Protein AF-0000000083097330 (afdb_homodimer)

Sequence (472 aa):
GSNLPAARYDLSGTRAALLLSVIHGRPGAQHDVEALGTLCQALSFKTTLRTDPTAQAFQEELAQFRECLDAHRTPVSCALVALMAHGGPQGQLLGADGREVWPEALVQELSRCRALCGCPKIFLLQACRGGHRDAGVGPAGLPWFRRWLRASPTTPSHADVLQIYADAQGCVAYRDETGSDFIQTLVEVFRADPGREVLELLTEVCRGRGRALGRGRRKASLEIRSSLRRRLCLQAGSNLPAARYDLSGTRAALLLSVIHGRPGAQHDVEALGTLCQALSFKTTLRTDPTAQAFQEELAQFRECLDAHRTPVSCALVALMAHGGPQGQLLGADGREVWPEALVQELSRCRALCGCPKIFLLQACRGGHRDAGVGPAGLPWFRRWLRASPTTPSHADVLQIYADAQGCVAYRDETGSDFIQTLVEVFRADPGREVLELLTEVCRGRGRALGRGRRKASLEIRSSLRRRLCLQA

pLDDT: mean 82.72, std 19.81, range [26.58, 98.88]

Solvent-accessible surface area (backbone atoms only — not comparable to full-atom values): 24437 Å² total; per-residue (Å²): 125,90,73,66,70,80,57,58,62,69,67,84,40,45,32,38,29,41,40,42,31,34,40,82,95,33,90,19,37,66,48,36,51,50,52,50,52,51,49,37,49,76,53,60,30,51,75,45,79,45,73,46,37,35,31,68,44,51,55,50,52,49,50,50,50,32,50,50,52,54,65,42,88,60,60,51,21,34,41,36,38,36,42,33,26,34,34,39,78,53,29,25,33,30,19,64,74,66,38,73,31,55,61,35,60,53,54,52,58,49,67,66,26,69,46,43,64,96,22,49,35,38,37,41,40,34,30,27,79,42,89,70,63,65,81,74,64,54,93,86,52,76,57,64,65,34,36,19,56,26,36,30,59,40,46,64,51,46,61,22,29,37,38,38,41,34,41,39,65,53,68,83,75,74,81,49,88,76,24,34,64,53,58,52,42,44,48,52,54,44,68,74,46,44,52,46,46,48,70,58,50,50,20,48,36,42,33,56,53,47,63,71,48,42,88,80,74,57,63,41,52,46,42,37,38,37,27,34,42,42,48,48,50,69,32,133,126,92,72,66,71,81,57,59,61,70,66,83,40,45,32,39,28,41,38,42,31,34,40,82,96,35,89,18,39,63,48,36,50,52,52,49,52,51,49,38,48,75,56,60,30,52,74,46,79,44,73,48,36,34,31,68,44,53,55,50,51,48,50,50,50,30,50,48,51,54,64,42,89,60,60,50,22,34,41,38,38,36,43,34,24,35,34,40,77,54,27,24,32,31,20,63,75,68,36,73,32,56,60,35,61,52,52,52,57,48,70,65,25,67,46,44,65,97,22,50,36,38,36,40,38,34,29,26,80,45,89,71,63,64,81,74,65,53,92,85,52,76,56,63,66,34,37,18,54,28,33,29,60,38,44,64,55,45,62,21,28,37,38,38,41,34,41,38,65,53,66,83,72,77,81,48,89,78,23,35,64,54,57,53,42,44,48,52,54,42,67,75,46,44,51,46,47,47,71,60,50,51,21,48,38,42,33,54,54,45,62,70,49,41,88,82,74,57,62,41,52,46,41,36,37,38,28,35,43,40,48,48,50,68,31,133

Foldseek 3Di:
DPPPPFFEFDQVWAEAEEEEEEPPQQQQRVLLVVLVVVLCVVLRYHYDYDYQAALVRLVVVLLVVLVCQLVPPIQHAEYEYEDYAAFDLLLWGGGSVRDTHAVLVSVVSNLPRPSCVLHAYEYEYEHENGPCPVVPPPPVDDDSLVSNVVNRPPHDPRARYKYKAAYQCQPVPPSDSNGGLLSVLLSVLCVVPQQDFPVVSVVVSQVSSQVVNPDDPSPRRMDMDHNYDGTYGSHD/DPPPPFFEFDQVWAEAEEEEAEPPQQQQRVLLVVLVVVLCVVLRYHYDYDYQAALVRLVVVLLVVLVCQLVPPIQHAEYEYEAYAAFDLLLWGGGSVRDTHAVLVSVVSNLPRPSCVLHAYEYEYEHEHGPPPVVPPPPVDDDSLVSNVNNRPPHDPRARYKYKAAYQCQPVPPSDSNGGLLSVLLSVLCVVPQQDFPVVSVVVSQVSSQVVNDDDPSPRRMDMDHNYDGTYGSHD

InterPro domains:
  IPR001309 Peptidase C14, p20 domain [PS50208] (26-132)
  IPR002138 Peptidase C14, caspase non-catalytic subunit p10 [PS50207] (151-191)
  IPR011600 Peptidase C14, caspase domain [PF00656] (25-207)
  IPR015917 Peptidase C14A, caspase catalytic domain [PR00376] (26-44)
  IPR015917 Peptidase C14A, caspase catalytic domain [PR00376] (79-87)
  IPR015917 Peptidase C14A, caspase catalytic domain [PR00376] (113-131)
  IPR015917 Peptidase C14A, caspase catalytic domain [SM00115] (8-236)
  IPR029030 Caspase-like domain superfamily [SSF52129] (6-234)
  IPR052039 Caspase-related proteases and regulators [PTHR22576] (5-235)

Nearest PDB structures (foldseek):
  3s8e-assembly1_B  TM=8.433E-01  e=7.521E-14  Homo sapiens
  4jqz-assembly1_A  TM=8.844E-01  e=5.526E-12  Homo sapiens
  4jqy-assembly1_B  TM=8.390E-01  e=1.804E-11  Homo sapiens
  7wr5-assembly1_C  TM=7.706E-01  e=3.363E-11  Homo sapiens
  8txr-assembly1_C  TM=4.888E-01  e=9.242E-02  Escherichia coli

Organism: Lynx canadensis (NCBI:txid61383)

Secondary structure (DSSP, 8-state):
-------B----SEEEEEEEE--TT-TTHHHHHHHHHHHHHHTTEEEEEEES--HHHHHHHHHHHHHHHHH-SSPEEEEEEEEEEEEPTTS-EE-TTS-EE-HHHHHHHHHT-GGGTTS-EEEEEEEEE-S---TT--TTS--HHHHHHHHS------TTEEEEEEESS-STT---TT--HHHHHHHHHHHH-TTSBHHHHHHHHHHHHHHHT-SS-----EEEEE---SB-BS--/-------B----SEEEEEEEE--TT-TTHHHHHHHHHHHHHHTTEEEEEEES--HHHHHHHHHHHHHHHHH-SSPEEEEEEEEEEEEPTTS-EE-TTS-EE-HHHHHHHHHT-GGGTTS-EEEEEEEEE-S---TT--TTS--HHHHHHHHS------TTEEEEEEESS-STT---TT--HHHHHHHHHHHH-TTSBHHHHHHHHHHHHHHHT-SS-----EEEEE---SB-BS--

Radius of gyration: 21.44 Å; Cα contacts (8 Å, |Δi|>4): 1001; chains: 2; bounding box: 54×59×56 Å

Structure (mmCIF, N/CA/C/O backbone):
data_AF-0000000083097330-model_v1
#
loop_
_entity.id
_entity.type
_entity.pdbx_description
1 polymer 'Caspase family p20 domain-containing protein'
#
loop_
_atom_site.group_PDB
_atom_site.id
_atom_site.type_symbol
_atom_site.label_atom_id
_atom_site.label_alt_id
_atom_site.label_comp_id
_atom_site.label_asym_id
_atom_site.label_entity_id
_atom_site.label_seq_id
_atom_site.pdbx_PDB_ins_code
_atom_site.Cartn_x
_atom_site.Cartn_y
_atom_site.Cartn_z
_atom_site.occupancy
_atom_site.B_iso_or_equiv
_atom_site.auth_seq_id
_atom_site.auth_comp_id
_atom_site.auth_asym_id
_atom_site.auth_atom_id
_atom_site.pdbx_PDB_model_num
ATOM 1 N N . GLY A 1 1 ? 24.547 -13.633 12.883 1 26.58 1 GLY A N 1
ATOM 2 C CA . GLY A 1 1 ? 23.609 -13.258 11.836 1 26.58 1 GLY A CA 1
ATOM 3 C C . GLY A 1 1 ? 23.031 -11.867 12.023 1 26.58 1 GLY A C 1
ATOM 4 O O . GLY A 1 1 ? 22.609 -11.508 13.117 1 26.58 1 GLY A O 1
ATOM 5 N N . SER A 1 2 ? 23.5 -10.758 11.469 1 32.91 2 SER A N 1
ATOM 6 C CA . SER A 1 2 ? 23.438 -9.391 11.984 1 32.91 2 SER A CA 1
ATOM 7 C C . SER A 1 2 ? 22 -8.961 12.242 1 32.91 2 SER A C 1
ATOM 9 O O . SER A 1 2 ? 21.156 -9.031 11.352 1 32.91 2 SER A O 1
ATOM 11 N N . ASN A 1 3 ? 21.406 -9.281 13.336 1 38.91 3 ASN A N 1
ATOM 12 C CA . ASN A 1 3 ? 20.188 -8.852 14.008 1 38.91 3 ASN A CA 1
ATOM 13 C C . ASN A 1 3 ? 19.969 -7.348 13.844 1 38.91 3 ASN A C 1
ATOM 15 O O . ASN A 1 3 ? 20.328 -6.562 14.727 1 38.91 3 ASN A O 1
ATOM 19 N N . LEU A 1 4 ? 20.391 -6.809 12.82 1 44.84 4 LEU A N 1
ATOM 20 C CA . LEU A 1 4 ? 20.219 -5.359 12.82 1 44.84 4 LEU A CA 1
ATOM 21 C C . LEU A 1 4 ? 18.797 -4.973 13.195 1 44.84 4 LEU A C 1
ATOM 23 O O . LEU A 1 4 ? 17.828 -5.5 12.625 1 44.84 4 LEU A O 1
ATOM 27 N N . PRO A 1 5 ? 18.672 -4.652 14.445 1 51.84 5 PRO A N 1
ATOM 28 C CA . PRO A 1 5 ? 17.359 -4.18 14.906 1 51.84 5 PRO A CA 1
ATOM 29 C C . PRO A 1 5 ? 16.609 -3.393 13.836 1 51.84 5 PRO A C 1
ATOM 31 O O . PRO A 1 5 ? 17.234 -2.729 13.008 1 51.84 5 PRO A O 1
ATOM 34 N N . ALA A 1 6 ? 15.406 -3.852 13.438 1 65.44 6 ALA A N 1
ATOM 35 C CA . ALA A 1 6 ? 14.562 -3.143 12.477 1 65.44 6 ALA A CA 1
ATOM 36 C C . ALA A 1 6 ? 14.586 -1.639 12.734 1 65.44 6 ALA A C 1
ATOM 38 O O . ALA A 1 6 ? 14.414 -1.196 13.875 1 65.44 6 ALA A O 1
ATOM 39 N N . ALA A 1 7 ? 15.211 -0.788 11.805 1 84.88 7 ALA A N 1
ATOM 40 C CA . ALA A 1 7 ? 15.266 0.667 11.922 1 84.88 7 ALA A CA 1
ATOM 41 C C . ALA A 1 7 ? 13.875 1.254 12.133 1 84.88 7 ALA A C 1
ATOM 43 O O . ALA A 1 7 ? 12.898 0.774 11.555 1 84.88 7 ALA A O 1
ATOM 44 N N . ARG A 1 8 ? 13.781 2.084 13.203 1 93.81 8 ARG A N 1
ATOM 45 C CA . ARG A 1 8 ? 12.539 2.768 13.523 1 93.81 8 ARG A CA 1
ATOM 46 C C . ARG A 1 8 ? 12.656 4.27 13.281 1 93.81 8 ARG A C 1
ATOM 48 O O . ARG A 1 8 ? 13.719 4.855 13.5 1 93.81 8 ARG A O 1
ATOM 55 N N . TYR A 1 9 ? 11.562 4.805 12.812 1 96.69 9 TYR A N 1
ATOM 56 C CA . TYR A 1 9 ? 11.547 6.258 12.719 1 96.69 9 TYR A CA 1
ATOM 57 C C . TYR A 1 9 ? 11.695 6.895 14.094 1 96.69 9 TYR A C 1
ATOM 59 O O . TYR A 1 9 ? 11.125 6.41 15.078 1 96.69 9 TYR A O 1
ATOM 67 N N . ASP A 1 10 ? 12.516 7.941 14.188 1 95.44 10 ASP A N 1
ATOM 68 C CA . ASP A 1 10 ? 12.602 8.758 15.398 1 95.44 10 ASP A CA 1
ATOM 69 C C . ASP A 1 10 ? 11.477 9.797 15.438 1 95.44 10 ASP A C 1
ATOM 71 O O . ASP A 1 10 ? 11.477 10.75 14.656 1 95.44 10 ASP A O 1
ATOM 75 N N . LEU A 1 11 ? 10.539 9.656 16.359 1 96.38 11 LEU A N 1
ATOM 76 C CA . LEU A 1 11 ? 9.391 10.555 16.422 1 96.38 11 LEU A CA 1
ATOM 77 C C . LEU A 1 11 ? 9.516 11.5 17.609 1 96.38 11 LEU A C 1
ATOM 79 O O . LEU A 1 11 ? 8.508 11.922 18.188 1 96.38 11 LEU A O 1
ATOM 83 N N . SER A 1 12 ? 10.734 11.812 17.969 1 94.94 12 SER A N 1
ATOM 84 C CA . SER A 1 12 ? 10.977 12.68 19.125 1 94.94 12 SER A CA 1
ATOM 85 C C . SER A 1 12 ? 10.688 14.141 18.781 1 94.94 12 SER A C 1
ATOM 87 O O . SER A 1 12 ? 10.508 14.961 19.688 1 94.94 12 SER A O 1
ATOM 89 N N . GLY A 1 13 ? 10.734 14.477 17.531 1 96.56 13 GLY A N 1
ATOM 90 C CA . GLY A 1 13 ? 10.422 15.836 17.125 1 96.56 13 GLY A CA 1
ATOM 91 C C . GLY A 1 13 ? 8.93 16.125 17.078 1 96.56 13 GLY A C 1
ATOM 92 O O . GLY A 1 13 ? 8.133 15.367 17.641 1 96.56 13 GLY A O 1
ATOM 93 N N . THR A 1 14 ? 8.594 17.188 16.438 1 97.19 14 THR A N 1
ATOM 94 C CA . THR A 1 14 ? 7.207 17.641 16.359 1 97.19 14 THR A CA 1
ATOM 95 C C . THR A 1 14 ? 6.414 16.75 15.406 1 97.19 14 THR A C 1
ATOM 97 O O . THR A 1 14 ? 6.883 16.422 14.312 1 97.19 14 THR A O 1
ATOM 100 N N . ARG A 1 15 ? 5.281 16.375 15.883 1 98.06 15 ARG A N 1
ATOM 101 C CA . ARG A 1 15 ? 4.301 15.688 15.039 1 98.06 15 ARG A CA 1
ATOM 102 C C . ARG A 1 15 ? 3.146 16.609 14.68 1 98.06 15 ARG A C 1
ATOM 104 O O . ARG A 1 15 ? 2.512 17.203 15.57 1 98.06 15 ARG A O 1
ATOM 111 N N . ALA A 1 16 ? 2.924 16.75 13.43 1 98.56 16 ALA A N 1
ATOM 112 C CA . ALA A 1 16 ? 1.91 17.688 12.969 1 98.56 16 ALA A CA 1
ATOM 113 C C . ALA A 1 16 ? 0.822 16.984 12.164 1 98.56 16 ALA A C 1
ATOM 115 O O . ALA A 1 16 ? 1.111 16.078 11.383 1 98.56 16 ALA A O 1
ATOM 116 N N . ALA A 1 17 ? -0.454 17.344 12.383 1 98.81 17 ALA A N 1
ATOM 117 C CA . ALA A 1 17 ? -1.587 16.781 11.648 1 98.81 17 ALA A CA 1
ATOM 118 C C . ALA A 1 17 ? -2.432 17.891 11.016 1 98.81 17 ALA A C 1
ATOM 120 O O . ALA A 1 17 ? -2.66 18.938 11.625 1 98.81 17 ALA A O 1
ATOM 121 N N . LEU A 1 18 ? -2.816 17.688 9.781 1 98.88 18 LEU A N 1
ATOM 122 C CA . LEU A 1 18 ? -3.768 18.516 9.062 1 98.88 18 LEU A CA 1
ATOM 123 C C . LEU A 1 18 ? -5.008 17.719 8.672 1 98.88 18 LEU A C 1
ATOM 125 O O . LEU A 1 18 ? -4.914 16.734 7.934 1 98.88 18 LEU A O 1
ATOM 129 N N . LEU A 1 19 ? -6.168 18.109 9.219 1 98.75 19 LEU A N 1
ATOM 130 C CA . LEU A 1 19 ? -7.441 17.484 8.867 1 98.75 19 LEU A CA 1
ATOM 131 C C . LEU A 1 19 ? -8.266 18.406 7.977 1 98.75 19 LEU A C 1
ATOM 133 O O . LEU A 1 19 ? -8.656 19.5 8.398 1 98.75 19 LEU A O 1
ATOM 137 N N . LEU A 1 20 ? -8.461 18 6.754 1 98.69 20 LEU A N 1
ATOM 138 C CA . LEU A 1 20 ? -9.344 18.672 5.809 1 98.69 20 LEU A CA 1
ATOM 139 C C . LEU A 1 20 ? -10.586 17.844 5.535 1 98.69 20 LEU A C 1
ATOM 141 O O . LEU A 1 20 ? -10.5 16.766 4.938 1 98.69 20 LEU A O 1
ATOM 145 N N . SER A 1 21 ? -11.758 18.328 5.945 1 97.62 21 SER A N 1
ATOM 146 C CA . SER A 1 21 ? -12.953 17.5 5.855 1 97.62 21 SER A CA 1
ATOM 147 C C . SER A 1 21 ? -14.133 18.281 5.301 1 97.62 21 SER A C 1
ATOM 149 O O . SER A 1 21 ? -14.484 19.344 5.828 1 97.62 21 SER A O 1
ATOM 151 N N . VAL A 1 22 ? -14.688 17.781 4.246 1 96.38 22 VAL A N 1
ATOM 152 C CA . VAL A 1 22 ? -16 18.266 3.816 1 96.38 22 VAL A CA 1
ATOM 153 C C . VAL A 1 22 ? -17.094 17.562 4.625 1 96.38 22 VAL A C 1
ATOM 155 O O . VAL A 1 22 ? -17.234 16.344 4.57 1 96.38 22 VAL A O 1
ATOM 158 N N . ILE A 1 23 ? -17.844 18.328 5.398 1 93.88 23 ILE A N 1
ATOM 159 C CA . ILE A 1 23 ? -18.859 17.781 6.285 1 93.88 23 ILE A CA 1
ATOM 160 C C . ILE A 1 23 ? -20.219 17.828 5.602 1 93.88 23 ILE A C 1
ATOM 162 O O . ILE A 1 23 ? -21.047 16.938 5.793 1 93.88 23 ILE A O 1
ATOM 166 N N . HIS A 1 24 ? -20.438 18.828 4.781 1 88.31 24 HIS A N 1
ATOM 167 C CA . HIS A 1 24 ? -21.719 19.031 4.125 1 88.31 24 HIS A CA 1
ATOM 168 C C . HIS A 1 24 ? -22.094 17.828 3.264 1 88.31 24 HIS A C 1
ATOM 170 O O . HIS A 1 24 ? -21.297 17.375 2.432 1 88.31 24 HIS A O 1
ATOM 176 N N . GLY A 1 25 ? -23.328 17.25 3.52 1 86.5 25 GLY A N 1
ATOM 177 C CA . GLY A 1 25 ? -23.828 16.141 2.717 1 86.5 25 GLY A CA 1
ATOM 178 C C . GLY A 1 25 ? -23.234 14.805 3.098 1 86.5 25 GLY A C 1
ATOM 179 O O . GLY A 1 25 ? -23.406 13.82 2.375 1 86.5 25 GLY A O 1
ATOM 180 N N . ARG A 1 26 ? -22.531 14.805 4.172 1 88 26 ARG A N 1
ATOM 181 C CA . ARG A 1 26 ? -21.906 13.562 4.609 1 88 26 ARG A CA 1
ATOM 182 C C . ARG A 1 26 ? -22.25 13.25 6.059 1 88 26 ARG A C 1
ATOM 184 O O . ARG A 1 26 ? -21.469 13.562 6.969 1 88 26 ARG A O 1
ATOM 191 N N . PRO A 1 27 ? -23.344 12.594 6.18 1 84 27 PRO A N 1
ATOM 192 C CA . PRO A 1 27 ? -23.734 12.242 7.551 1 84 27 PRO A CA 1
ATOM 193 C C . PRO A 1 27 ? -22.625 11.469 8.281 1 84 27 PRO A C 1
ATOM 195 O O . PRO A 1 27 ? -22 10.578 7.707 1 84 27 PRO A O 1
ATOM 198 N N . GLY A 1 28 ? -22.281 11.852 9.484 1 88.69 28 GLY A N 1
ATOM 199 C CA . GLY A 1 28 ? -21.297 11.18 10.312 1 88.69 28 GLY A CA 1
ATOM 200 C C . GLY A 1 28 ? -19.906 11.773 10.203 1 88.69 28 GLY A C 1
ATOM 201 O O . GLY A 1 28 ? -19.016 11.445 10.992 1 88.69 28 GLY A O 1
ATOM 202 N N . ALA A 1 29 ? -19.766 12.688 9.242 1 91.56 29 ALA A N 1
ATOM 203 C CA . ALA A 1 29 ? -18.453 13.25 8.984 1 91.56 29 ALA A CA 1
ATOM 204 C C . ALA A 1 29 ? -17.953 14.039 10.195 1 91.56 29 ALA A C 1
ATOM 206 O O . ALA A 1 29 ? -16.75 14.008 10.508 1 91.56 29 ALA A O 1
ATOM 207 N N . GLN A 1 30 ? -18.859 14.742 10.836 1 93.75 30 GLN A N 1
ATOM 208 C CA . GLN A 1 30 ? -18.484 15.5 12.023 1 93.75 30 GLN A CA 1
ATOM 209 C C . GLN A 1 30 ? -17.953 14.578 13.117 1 93.75 30 GLN A C 1
ATOM 211 O O . GLN A 1 30 ? -16.953 14.898 13.781 1 93.75 30 GLN A O 1
ATOM 216 N N . HIS A 1 31 ? -18.594 13.469 13.234 1 93.44 31 HIS A N 1
ATOM 217 C CA . HIS A 1 31 ? -18.141 12.484 14.219 1 93.44 31 HIS A CA 1
ATOM 218 C C . HIS A 1 31 ? -16.766 11.922 13.852 1 93.44 31 HIS A C 1
ATOM 220 O O . HIS A 1 31 ? -15.922 11.703 14.727 1 93.44 31 HIS A O 1
ATOM 226 N N . ASP A 1 32 ? -16.578 11.695 12.594 1 94.5 32 ASP A N 1
ATOM 227 C CA . ASP A 1 32 ? -15.273 11.219 12.125 1 94.5 32 ASP A CA 1
ATOM 228 C C . ASP A 1 32 ? -14.164 12.211 12.445 1 94.5 32 ASP A C 1
ATOM 230 O O . ASP A 1 32 ? -13.094 11.82 12.906 1 94.5 32 ASP A O 1
ATOM 234 N N . VAL A 1 33 ? -14.461 13.477 12.219 1 96.5 33 VAL A N 1
ATOM 235 C CA . VAL A 1 33 ? -13.492 14.531 12.469 1 96.5 33 VAL A CA 1
ATOM 236 C C . VAL A 1 33 ? -13.156 14.578 13.961 1 96.5 33 VAL A C 1
ATOM 238 O O . VAL A 1 33 ? -11.984 14.664 14.336 1 96.5 33 VAL A O 1
ATOM 241 N N . GLU A 1 34 ? -14.109 14.477 14.742 1 96.56 34 GLU A N 1
ATOM 242 C CA . GLU A 1 34 ? -13.914 14.523 16.188 1 96.56 34 GLU A CA 1
ATOM 243 C C . GLU A 1 34 ? -13.109 13.32 16.672 1 96.56 34 GLU A C 1
ATOM 245 O O . GLU A 1 34 ? -12.18 13.461 17.469 1 96.56 34 GLU A O 1
ATOM 250 N N . ALA A 1 35 ? -13.508 12.18 16.188 1 96.12 35 ALA A N 1
ATOM 251 C CA . ALA A 1 35 ? -12.812 10.953 16.562 1 96.12 35 ALA A CA 1
ATOM 252 C C . ALA A 1 35 ? -11.344 11.008 16.156 1 96.12 35 ALA A C 1
ATOM 254 O O . ALA A 1 35 ? -10.461 10.688 16.969 1 96.12 35 ALA A O 1
ATOM 255 N N . LEU A 1 36 ? -11.094 11.453 14.984 1 97 36 LEU A N 1
ATOM 256 C CA . LEU A 1 36 ? -9.719 11.539 14.492 1 97 36 LEU A CA 1
ATOM 257 C C . LEU A 1 36 ? -8.938 12.617 15.258 1 97 36 LEU A C 1
ATOM 259 O O . LEU A 1 36 ? -7.758 12.438 15.555 1 97 36 LEU A O 1
ATOM 263 N N . GLY A 1 37 ? -9.594 13.766 15.477 1 97.56 37 GLY A N 1
ATOM 264 C CA . GLY A 1 37 ? -8.961 14.805 16.281 1 97.56 37 GLY A CA 1
ATOM 265 C C . GLY A 1 37 ? -8.516 14.32 17.641 1 97.56 37 GLY A C 1
ATOM 266 O O . GLY A 1 37 ? -7.391 14.594 18.062 1 97.56 37 GLY A O 1
ATOM 267 N N . THR A 1 38 ? -9.352 13.539 18.266 1 96.81 38 THR A N 1
ATOM 268 C CA . THR A 1 38 ? -9.055 13 19.578 1 96.81 38 THR A CA 1
ATOM 269 C C . THR A 1 38 ? -7.887 12.016 19.516 1 96.81 38 THR A C 1
ATOM 271 O O . THR A 1 38 ? -7.008 12.023 20.375 1 96.81 38 THR A O 1
ATOM 274 N N . LEU A 1 39 ? -7.906 11.188 18.516 1 97.44 39 LEU A N 1
ATOM 275 C CA . LEU A 1 39 ? -6.812 10.242 18.344 1 97.44 39 LEU A CA 1
ATOM 276 C C . LEU A 1 39 ? -5.492 10.977 18.125 1 97.44 39 LEU A C 1
ATOM 278 O O . LEU A 1 39 ? -4.477 10.625 18.734 1 97.44 39 LEU A O 1
ATOM 282 N N . CYS A 1 40 ? -5.492 12 17.266 1 97.81 40 CYS A N 1
ATOM 283 C CA . CYS A 1 40 ? -4.285 12.773 17 1 97.81 40 CYS A CA 1
ATOM 284 C C . CYS A 1 40 ? -3.752 13.414 18.266 1 97.81 40 CYS A C 1
ATOM 286 O O . CYS A 1 40 ? -2.545 13.406 18.516 1 97.81 40 CYS A O 1
ATOM 288 N N . GLN A 1 41 ? -4.629 13.922 19.062 1 96.94 41 GLN A N 1
ATOM 289 C CA . GLN A 1 41 ? -4.234 14.516 20.328 1 96.94 41 GLN A CA 1
ATOM 290 C C . GLN A 1 41 ? -3.594 13.477 21.25 1 96.94 41 GLN A C 1
ATOM 292 O O . GLN A 1 41 ? -2.549 13.742 21.859 1 96.94 41 GLN A O 1
ATOM 297 N N . ALA A 1 42 ? -4.191 12.336 21.312 1 96.25 42 ALA A N 1
ATOM 298 C CA . ALA A 1 42 ? -3.684 11.258 22.156 1 96.25 42 ALA A CA 1
ATOM 299 C C . ALA A 1 42 ? -2.293 10.82 21.703 1 96.25 42 ALA A C 1
ATOM 301 O O . ALA A 1 42 ? -1.48 10.367 22.516 1 96.25 42 ALA A O 1
ATOM 302 N N . LEU A 1 43 ? -2.035 10.992 20.469 1 97.06 43 LEU A N 1
ATOM 303 C CA . LEU A 1 43 ? -0.756 10.586 19.906 1 97.06 43 LEU A CA 1
ATOM 304 C C . LEU A 1 43 ? 0.205 11.766 19.828 1 97.06 43 LEU A C 1
ATOM 306 O O . LEU A 1 43 ? 1.245 11.688 19.172 1 97.06 43 LEU A O 1
ATOM 310 N N . SER A 1 44 ? -0.153 12.906 20.359 1 96.62 44 SER A N 1
ATOM 311 C CA . SER A 1 44 ? 0.681 14.086 20.547 1 96.62 44 SER A CA 1
ATOM 312 C C . SER A 1 44 ? 0.924 14.812 19.234 1 96.62 44 SER A C 1
ATOM 314 O O . SER A 1 44 ? 1.99 15.391 19.031 1 96.62 44 SER A O 1
ATOM 316 N N . PHE A 1 45 ? -0.009 14.719 18.328 1 98 45 PHE A N 1
ATOM 317 C CA . PHE A 1 45 ? 0.029 15.539 17.125 1 98 45 PHE A CA 1
ATOM 318 C C . PHE A 1 45 ? -0.525 16.938 17.391 1 98 45 PHE A C 1
ATOM 320 O O . PHE A 1 45 ? -1.52 17.078 18.109 1 98 45 PHE A O 1
ATOM 327 N N . LYS A 1 46 ? 0.157 17.906 16.906 1 97.75 46 LYS A N 1
ATOM 328 C CA . LYS A 1 46 ? -0.446 19.234 16.797 1 97.75 46 LYS A CA 1
ATOM 329 C C . LYS A 1 46 ? -1.385 19.312 15.594 1 97.75 46 LYS A C 1
ATOM 331 O O . LYS A 1 46 ? -0.937 19.281 14.445 1 97.75 46 LYS A O 1
ATOM 336 N N . THR A 1 47 ? -2.67 19.531 15.891 1 98.25 47 THR A N 1
ATOM 337 C CA . THR A 1 47 ? -3.662 19.312 14.844 1 98.25 47 THR A CA 1
ATOM 338 C C . THR A 1 47 ? -4.227 20.641 14.352 1 98.25 47 THR A C 1
ATOM 340 O O . THR A 1 47 ? -4.559 21.516 15.148 1 98.25 47 THR A O 1
ATOM 343 N N . THR A 1 48 ? -4.266 20.812 13.078 1 98.12 48 THR A N 1
ATOM 344 C CA . THR A 1 48 ? -5.004 21.875 12.391 1 98.12 48 THR A CA 1
ATOM 345 C C . THR A 1 48 ? -6.211 21.297 11.656 1 98.12 48 THR A C 1
ATOM 347 O O . THR A 1 48 ? -6.086 20.297 10.93 1 98.12 48 THR A O 1
ATOM 350 N N . LEU A 1 49 ? -7.355 21.875 11.914 1 98.31 49 LEU A N 1
ATOM 351 C CA . LEU A 1 49 ? -8.594 21.391 11.305 1 98.31 49 LEU A CA 1
ATOM 352 C C . LEU A 1 49 ? -9.211 22.469 10.414 1 98.31 49 LEU A C 1
ATOM 354 O O . LEU A 1 49 ? -9.266 23.641 10.797 1 98.31 49 LEU A O 1
ATOM 358 N N . ARG A 1 50 ? -9.586 22.125 9.227 1 98.38 50 ARG A N 1
ATOM 359 C CA . ARG A 1 50 ? -10.398 22.953 8.344 1 98.38 50 ARG A CA 1
ATOM 360 C C . ARG A 1 50 ? -11.617 22.188 7.84 1 98.38 50 ARG A C 1
ATOM 362 O O . ARG A 1 50 ? -11.484 21.109 7.234 1 98.38 50 ARG A O 1
ATOM 369 N N . THR A 1 51 ? -12.805 22.688 8.078 1 98 51 THR A N 1
ATOM 370 C CA . THR A 1 51 ? -14.039 22.062 7.621 1 98 51 THR A CA 1
ATOM 371 C C . THR A 1 51 ? -14.555 22.734 6.355 1 98 51 THR A C 1
ATOM 373 O O . THR A 1 51 ? -14.422 23.953 6.199 1 98 51 THR A O 1
ATOM 376 N N . ASP A 1 52 ? -15.062 21.984 5.488 1 97.88 52 ASP A N 1
ATOM 377 C CA . ASP A 1 52 ? -15.742 22.359 4.258 1 97.88 52 ASP A CA 1
ATOM 378 C C . ASP A 1 52 ? -14.852 23.25 3.385 1 97.88 52 ASP A C 1
ATOM 380 O O . ASP A 1 52 ? -15.273 24.312 2.936 1 97.88 52 ASP A O 1
ATOM 384 N N . PRO A 1 53 ? -13.648 22.781 3.195 1 98.38 53 PRO A N 1
ATOM 385 C CA . PRO A 1 53 ? -12.797 23.5 2.252 1 98.38 53 PRO A CA 1
ATOM 386 C C . PRO A 1 53 ? -13.258 23.359 0.806 1 98.38 53 PRO A C 1
ATOM 388 O O . PRO A 1 53 ? -13.781 22.312 0.417 1 98.38 53 PRO A O 1
ATOM 391 N N . THR A 1 54 ? -13.117 24.422 0.055 1 97.81 54 THR A N 1
ATOM 392 C CA . THR A 1 54 ? -13.234 24.312 -1.396 1 97.81 54 THR A CA 1
ATOM 393 C C . THR A 1 54 ? -12.047 23.547 -1.979 1 97.81 54 THR A C 1
ATOM 395 O O . THR A 1 54 ? -11.094 23.234 -1.267 1 97.81 54 THR A O 1
ATOM 398 N N . ALA A 1 55 ? -12.148 23.188 -3.232 1 97.12 55 ALA A N 1
ATOM 399 C CA . ALA A 1 55 ? -11.031 22.516 -3.889 1 97.12 55 ALA A CA 1
ATOM 400 C C . ALA A 1 55 ? -9.75 23.344 -3.777 1 97.12 55 ALA A C 1
ATOM 402 O O . ALA A 1 55 ? -8.688 22.812 -3.459 1 97.12 55 ALA A O 1
ATOM 403 N N . GLN A 1 56 ? -9.922 24.625 -4.055 1 97.38 56 GLN A N 1
ATOM 404 C CA . GLN A 1 56 ? -8.781 25.516 -3.938 1 97.38 56 GLN A CA 1
ATOM 405 C C . GLN A 1 56 ? -8.266 25.578 -2.502 1 97.38 56 GLN A C 1
ATOM 407 O O . GLN A 1 56 ? -7.055 25.609 -2.271 1 97.38 56 GLN A O 1
ATOM 412 N N . ALA A 1 57 ? -9.102 25.547 -1.553 1 98.19 57 ALA A N 1
ATOM 413 C CA . ALA A 1 57 ? -8.719 25.609 -0.144 1 98.19 57 ALA A CA 1
ATOM 414 C C . ALA A 1 57 ? -7.957 24.359 0.275 1 98.19 57 ALA A C 1
ATOM 416 O O . ALA A 1 57 ? -7.051 24.438 1.111 1 98.19 57 ALA A O 1
ATOM 417 N N . PHE A 1 58 ? -8.336 23.188 -0.252 1 98.31 58 PHE A N 1
ATOM 418 C CA . PHE A 1 58 ? -7.543 21.984 -0.013 1 98.31 58 PHE A CA 1
ATOM 419 C C . PHE A 1 58 ? -6.074 22.219 -0.334 1 98.31 58 PHE A C 1
ATOM 421 O O . PHE A 1 58 ? -5.199 21.922 0.48 1 98.31 58 PHE A O 1
ATOM 428 N N . GLN A 1 59 ? -5.816 22.797 -1.491 1 97.25 59 GLN A N 1
ATOM 429 C CA . GLN A 1 59 ? -4.457 23.031 -1.968 1 97.25 59 GLN A CA 1
ATOM 430 C C . GLN A 1 59 ? -3.756 24.094 -1.128 1 97.25 59 GLN A C 1
ATOM 432 O O . GLN A 1 59 ? -2.6 23.922 -0.74 1 97.25 59 GLN A O 1
ATOM 437 N N . GLU A 1 60 ? -4.453 25.141 -0.843 1 98.12 60 GLU A N 1
ATOM 438 C CA . GLU A 1 60 ? -3.873 26.25 -0.106 1 98.12 60 GLU A CA 1
ATOM 439 C C . GLU A 1 60 ? -3.541 25.859 1.329 1 98.12 60 GLU A C 1
ATOM 441 O O . GLU A 1 60 ? -2.479 26.203 1.847 1 98.12 60 GLU A O 1
ATOM 446 N N . GLU A 1 61 ? -4.461 25.141 1.954 1 98.5 61 GLU A N 1
ATOM 447 C CA . GLU A 1 61 ? -4.23 24.703 3.33 1 98.5 61 GLU A CA 1
ATOM 448 C C . GLU A 1 61 ? -3.039 23.766 3.42 1 98.5 61 GLU A C 1
ATOM 450 O O . GLU A 1 61 ? -2.246 23.844 4.359 1 98.5 61 GLU A O 1
ATOM 455 N N . LEU A 1 62 ? -2.951 22.859 2.473 1 98.44 62 LEU A N 1
ATOM 456 C CA . LEU A 1 62 ? -1.827 21.938 2.475 1 98.44 62 LEU A CA 1
ATOM 457 C C . LEU A 1 62 ? -0.515 22.672 2.219 1 98.44 62 LEU A C 1
ATOM 459 O O . LEU A 1 62 ? 0.5 22.375 2.854 1 98.44 62 LEU A O 1
ATOM 463 N N . ALA A 1 63 ? -0.522 23.641 1.289 1 97.88 63 ALA A N 1
ATOM 464 C CA . ALA A 1 63 ? 0.672 24.438 1.019 1 97.88 63 ALA A CA 1
ATOM 465 C C . ALA A 1 63 ? 1.109 25.203 2.26 1 97.88 63 ALA A C 1
ATOM 467 O O . ALA A 1 63 ? 2.297 25.234 2.594 1 97.88 63 ALA A O 1
ATOM 468 N N . GLN A 1 64 ? 0.169 25.812 2.902 1 98.25 64 GLN A N 1
ATOM 469 C CA . GLN A 1 64 ? 0.462 26.547 4.133 1 98.25 64 GLN A CA 1
ATOM 470 C C . GLN A 1 64 ? 1.006 25.609 5.211 1 98.25 64 GLN A C 1
ATOM 472 O O . GLN A 1 64 ? 1.954 25.953 5.918 1 98.25 64 GLN A O 1
ATOM 477 N N . PHE A 1 65 ? 0.39 24.5 5.359 1 98.5 65 PHE A N 1
ATOM 478 C CA . PHE A 1 65 ? 0.844 23.469 6.297 1 98.5 65 PHE A CA 1
ATOM 479 C C . PHE A 1 65 ? 2.295 23.094 6.027 1 98.5 65 PHE A C 1
ATOM 481 O O . PHE A 1 65 ? 3.121 23.078 6.941 1 98.5 65 PHE A O 1
ATOM 488 N N . ARG A 1 66 ? 2.584 22.766 4.742 1 98.12 66 ARG A N 1
ATOM 489 C CA . ARG A 1 66 ? 3.945 22.438 4.324 1 98.12 66 ARG A CA 1
ATOM 490 C C . ARG A 1 66 ? 4.91 23.562 4.688 1 98.12 66 ARG A C 1
ATOM 492 O O . ARG A 1 66 ? 5.984 23.312 5.238 1 98.12 66 ARG A O 1
ATOM 499 N N . GLU A 1 67 ? 4.586 24.812 4.41 1 97.94 67 GLU A N 1
ATOM 500 C CA . GLU A 1 67 ? 5.426 25.969 4.695 1 97.94 67 GLU A CA 1
ATOM 501 C C . GLU A 1 67 ? 5.676 26.125 6.191 1 97.94 67 GLU A C 1
ATOM 503 O O . GLU A 1 67 ? 6.789 26.438 6.617 1 97.94 67 GLU A O 1
ATOM 508 N N . CYS A 1 68 ? 4.648 25.891 6.953 1 97.75 68 CYS A N 1
ATOM 509 C CA . CYS A 1 68 ? 4.773 25.969 8.406 1 97.75 68 CYS A CA 1
ATOM 510 C C . CYS A 1 68 ? 5.75 24.922 8.922 1 97.75 68 CYS A C 1
ATOM 512 O O . CYS A 1 68 ? 6.555 25.203 9.812 1 97.75 68 CYS A O 1
ATOM 514 N N . LEU A 1 69 ? 5.645 23.734 8.359 1 98.06 69 LEU A N 1
ATOM 515 C CA . LEU A 1 69 ? 6.555 22.672 8.766 1 98.06 69 LEU A CA 1
ATOM 516 C C . LEU A 1 69 ? 7.996 23.031 8.414 1 98.06 69 LEU A C 1
ATOM 518 O O . LEU A 1 69 ? 8.906 22.828 9.219 1 98.06 69 LEU A O 1
ATOM 522 N N . ASP A 1 70 ? 8.188 23.609 7.273 1 97.31 70 ASP A N 1
ATOM 523 C CA . ASP A 1 70 ? 9.523 23.984 6.824 1 97.31 70 ASP A CA 1
ATOM 524 C C . ASP A 1 70 ? 10.102 25.094 7.688 1 97.31 70 ASP A C 1
ATOM 526 O O . ASP A 1 70 ? 11.32 25.188 7.867 1 97.31 70 ASP A O 1
ATOM 530 N N . ALA A 1 71 ? 9.242 25.906 8.195 1 96.25 71 ALA A N 1
ATOM 531 C CA . ALA A 1 71 ? 9.664 27.062 8.984 1 96.25 71 ALA A CA 1
ATOM 532 C C . ALA A 1 71 ? 9.719 26.719 10.469 1 96.25 71 ALA A C 1
A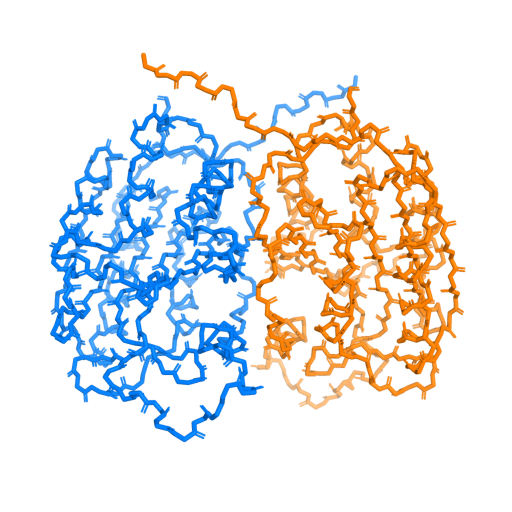TOM 534 O O . ALA A 1 71 ? 10.117 27.562 11.289 1 96.25 71 ALA A O 1
ATOM 535 N N . HIS A 1 72 ? 9.297 25.5 10.781 1 92.94 72 HIS A N 1
ATOM 536 C CA . HIS A 1 72 ? 9.203 25.156 12.195 1 92.94 72 HIS A CA 1
ATOM 537 C C . HIS A 1 72 ? 10.57 25.203 12.867 1 92.94 72 HIS A C 1
ATOM 539 O O . HIS A 1 72 ? 11.57 24.766 12.289 1 92.94 72 HIS A O 1
ATOM 545 N N . ARG A 1 73 ? 10.656 25.625 14.016 1 91 73 ARG A N 1
ATOM 546 C CA . ARG A 1 73 ? 11.906 25.875 14.734 1 91 73 ARG A CA 1
ATOM 547 C C . ARG A 1 73 ? 12.531 24.578 15.211 1 91 73 ARG A C 1
ATOM 549 O O . ARG A 1 73 ? 13.758 24.438 15.227 1 91 73 ARG A O 1
ATOM 556 N N . THR A 1 74 ? 11.656 23.734 15.617 1 93.75 74 THR A N 1
ATOM 557 C CA . THR A 1 74 ? 12.133 22.438 16.078 1 93.75 74 THR A CA 1
ATOM 558 C C . THR A 1 74 ? 11.969 21.375 14.984 1 93.75 74 THR A C 1
ATOM 560 O O . THR A 1 74 ? 11.133 21.531 14.086 1 93.75 74 THR A O 1
ATOM 563 N N . PRO A 1 75 ? 12.766 20.359 15.062 1 95.75 75 PRO A N 1
ATOM 564 C CA . PRO A 1 75 ? 12.656 19.312 14.047 1 95.75 75 PRO A CA 1
ATOM 565 C C . PRO A 1 75 ? 11.266 18.703 13.984 1 95.75 75 PRO A C 1
ATOM 567 O O . PRO A 1 75 ? 10.633 18.5 15.023 1 95.75 75 PRO A O 1
ATOM 570 N N . VAL A 1 76 ? 10.82 18.531 12.797 1 97.38 76 VAL A N 1
ATOM 571 C CA . VAL A 1 76 ? 9.578 17.797 12.555 1 97.38 76 VAL A CA 1
ATOM 572 C C . VAL A 1 76 ? 9.875 16.312 12.352 1 97.38 76 VAL A C 1
ATOM 574 O O . VAL A 1 76 ? 10.852 15.961 11.68 1 97.38 76 VAL A O 1
ATOM 577 N N . SER A 1 77 ? 9.031 15.477 12.914 1 97.56 77 SER A N 1
ATOM 578 C CA . SER A 1 77 ? 9.367 14.055 12.867 1 97.56 77 SER A CA 1
ATOM 579 C C . SER A 1 77 ? 8.297 13.266 12.109 1 97.56 77 SER A C 1
ATOM 581 O O . SER A 1 77 ? 8.547 12.133 11.68 1 97.56 77 SER A O 1
ATOM 583 N N . CYS A 1 78 ? 7.133 13.836 11.992 1 98.06 78 CYS A N 1
ATOM 584 C CA . CYS A 1 78 ? 6.047 13.117 11.328 1 98.06 78 CYS A CA 1
ATOM 585 C C . CYS A 1 78 ? 4.93 14.078 10.93 1 98.06 78 CYS A C 1
ATOM 587 O O . CYS A 1 78 ? 4.625 15.023 11.656 1 98.06 78 CYS A O 1
ATOM 589 N N . ALA A 1 79 ? 4.379 13.859 9.812 1 98.62 79 ALA A N 1
ATOM 590 C CA . ALA A 1 79 ? 3.199 14.602 9.367 1 98.62 79 ALA A CA 1
ATOM 591 C C . ALA A 1 79 ? 2.057 13.656 9.016 1 98.62 79 ALA A C 1
ATOM 593 O O . ALA A 1 79 ? 2.275 12.617 8.391 1 98.62 79 ALA A O 1
ATOM 594 N N . LEU A 1 80 ? 0.846 13.961 9.453 1 98.69 80 LEU A N 1
ATOM 595 C CA . LEU A 1 80 ? -0.383 13.242 9.117 1 98.69 80 LEU A CA 1
ATOM 596 C C . LEU A 1 80 ? -1.391 14.18 8.453 1 98.69 80 LEU A C 1
ATOM 598 O O . LEU A 1 80 ? -1.695 15.25 8.984 1 98.69 80 LEU A O 1
ATOM 602 N N . VAL A 1 81 ? -1.824 13.836 7.266 1 98.69 81 VAL A N 1
ATOM 603 C CA . VAL A 1 81 ? -2.848 14.594 6.555 1 98.69 81 VAL A CA 1
ATOM 604 C C . VAL A 1 81 ? -4.078 13.719 6.324 1 98.69 81 VAL A C 1
ATOM 606 O O . VAL A 1 81 ? -3.984 12.656 5.699 1 98.69 81 VAL A O 1
ATOM 609 N N . ALA A 1 82 ? -5.176 14.102 6.867 1 98.38 82 ALA A N 1
ATOM 610 C CA . ALA A 1 82 ? -6.445 13.43 6.609 1 98.38 82 ALA A CA 1
ATOM 611 C C . ALA A 1 82 ? -7.305 14.234 5.637 1 98.38 82 ALA A C 1
ATOM 613 O O . ALA A 1 82 ? -7.555 15.422 5.852 1 98.38 82 ALA A O 1
ATOM 614 N N . LEU A 1 83 ? -7.668 13.594 4.543 1 97.38 83 LEU A N 1
ATOM 615 C CA . LEU A 1 83 ? -8.539 14.148 3.512 1 97.38 83 LEU A CA 1
ATOM 616 C C . LEU A 1 83 ? -9.867 13.391 3.457 1 97.38 83 LEU A C 1
ATOM 618 O O . LEU A 1 83 ? -9.914 12.25 2.994 1 97.38 83 LEU A O 1
ATOM 622 N N . MET A 1 84 ? -10.93 13.984 3.924 1 95.25 84 MET A N 1
ATOM 623 C CA . MET A 1 84 ? -12.234 13.336 4.008 1 95.25 84 MET A CA 1
ATOM 624 C C . MET A 1 84 ? -13.289 14.141 3.25 1 95.25 84 MET A C 1
ATOM 626 O O . MET A 1 84 ? -13.578 15.281 3.602 1 95.25 84 MET A O 1
ATOM 630 N N . ALA A 1 85 ? -13.812 13.609 2.16 1 94.5 85 ALA A N 1
ATOM 631 C CA . ALA A 1 85 ? -14.727 14.336 1.279 1 94.5 85 ALA A CA 1
ATOM 632 C C . ALA A 1 85 ? -15.562 13.367 0.444 1 94.5 85 ALA A C 1
ATOM 634 O O . ALA A 1 85 ? -15.484 12.148 0.625 1 94.5 85 ALA A O 1
ATOM 635 N N . HIS A 1 86 ? -16.438 13.93 -0.378 1 90.25 86 HIS A N 1
ATOM 636 C CA . HIS A 1 86 ? -17.062 13.125 -1.422 1 90.25 86 HIS A CA 1
ATOM 637 C C . HIS A 1 86 ? -16.031 12.703 -2.473 1 90.25 86 HIS A C 1
ATOM 639 O O . HIS A 1 86 ? -15.062 13.422 -2.725 1 90.25 86 HIS A O 1
ATOM 645 N N . GLY A 1 87 ? -16.297 11.523 -2.98 1 88.31 87 GLY A N 1
ATOM 646 C CA . GLY A 1 87 ? -15.414 11.016 -4.02 1 88.31 87 GLY A CA 1
ATOM 647 C C . GLY A 1 87 ? -16.016 11.109 -5.41 1 88.31 87 GLY A C 1
ATOM 648 O O . GLY A 1 87 ? -17.219 10.898 -5.59 1 88.31 87 GLY A O 1
ATOM 649 N N . GLY A 1 88 ? -15.195 11.492 -6.273 1 79.94 88 GLY A N 1
ATOM 650 C CA . GLY A 1 88 ? -15.594 11.461 -7.672 1 79.94 88 GLY A CA 1
ATOM 651 C C . GLY A 1 88 ? -15.305 10.141 -8.352 1 79.94 88 GLY A C 1
ATOM 652 O O . GLY A 1 88 ? -14.625 9.281 -7.781 1 79.94 88 GLY A O 1
ATOM 653 N N . PRO A 1 89 ? -15.773 9.953 -9.57 1 71.56 89 PRO A N 1
ATOM 654 C CA . PRO A 1 89 ? -15.68 8.672 -10.266 1 71.56 89 PRO A CA 1
ATOM 655 C C . PRO A 1 89 ? -14.258 8.336 -10.711 1 71.56 89 PRO A C 1
ATOM 657 O O . PRO A 1 89 ? -13.961 7.18 -11.008 1 71.56 89 PRO A O 1
ATOM 660 N N . GLN A 1 90 ? -13.43 9.383 -10.734 1 72 90 GLN A N 1
ATOM 661 C CA . GLN A 1 90 ? -12.078 9.148 -11.234 1 72 90 GLN A CA 1
ATOM 662 C C . GLN A 1 90 ? -11.062 9.203 -10.094 1 72 90 GLN A C 1
ATOM 664 O O . GLN A 1 90 ? -9.875 9.461 -10.32 1 72 90 GLN A O 1
ATOM 669 N N . GLY A 1 91 ? -11.516 9.016 -8.867 1 77.19 91 GLY A N 1
ATOM 670 C CA . GLY A 1 91 ? -10.586 8.945 -7.742 1 77.19 91 GLY A CA 1
ATOM 671 C C . GLY A 1 91 ? -10.312 10.305 -7.117 1 77.19 91 GLY A C 1
ATOM 672 O O . GLY A 1 91 ? -9.477 10.414 -6.219 1 77.19 91 GLY A O 1
ATOM 673 N N . GLN A 1 92 ? -11.016 11.32 -7.688 1 86.19 92 GLN A N 1
ATOM 674 C CA . GLN A 1 92 ? -10.859 12.656 -7.121 1 86.19 92 GLN A CA 1
ATOM 675 C C . GLN A 1 92 ? -11.703 12.812 -5.855 1 86.19 92 GLN A C 1
ATOM 677 O O . GLN A 1 92 ? -12.633 12.047 -5.621 1 86.19 92 GLN A O 1
ATOM 682 N N . LEU A 1 93 ? -11.266 13.68 -5.055 1 91.31 93 LEU A N 1
ATOM 683 C CA . LEU A 1 93 ? -12.109 14.203 -3.99 1 91.31 93 LEU A CA 1
ATOM 684 C C . LEU A 1 93 ? -12.844 15.461 -4.453 1 91.31 93 LEU A C 1
ATOM 686 O O . LEU A 1 93 ? -12.453 16.094 -5.438 1 91.31 93 LEU A O 1
ATOM 690 N N . LEU A 1 94 ? -13.922 15.688 -3.793 1 93.25 94 LEU A N 1
ATOM 691 C CA . LEU A 1 94 ? -14.688 16.891 -4.141 1 93.25 94 LEU A CA 1
ATOM 692 C C . LEU A 1 94 ? -14.672 17.891 -2.998 1 93.25 94 LEU A C 1
ATOM 694 O O . LEU A 1 94 ? -14.984 17.547 -1.855 1 93.25 94 LEU A O 1
ATOM 698 N N . GLY A 1 95 ? -14.297 19.156 -3.32 1 95.75 95 GLY A N 1
ATOM 699 C CA . GLY A 1 95 ? -14.414 20.234 -2.348 1 95.75 95 GLY A CA 1
ATOM 700 C C . GLY A 1 95 ? -15.852 20.609 -2.045 1 95.75 95 GLY A C 1
ATOM 701 O O . GLY A 1 95 ? -16.781 20.109 -2.686 1 95.75 95 GLY A O 1
ATOM 702 N N . ALA A 1 96 ? -16.016 21.484 -1.054 1 96.44 96 ALA A N 1
ATOM 703 C CA . ALA A 1 96 ? -17.344 21.953 -0.679 1 96.44 96 ALA A CA 1
ATOM 704 C C . ALA A 1 96 ? -18.031 22.656 -1.85 1 96.44 96 ALA A C 1
ATOM 706 O O . ALA A 1 96 ? -19.266 22.734 -1.895 1 96.44 96 ALA A O 1
ATOM 707 N N . ASP A 1 97 ? -17.281 23.141 -2.797 1 96.44 97 ASP A N 1
ATOM 708 C CA . ASP A 1 97 ? -17.797 23.828 -3.979 1 96.44 97 ASP A CA 1
ATOM 709 C C . ASP A 1 97 ? -18.078 22.828 -5.105 1 96.44 97 ASP A C 1
ATOM 711 O O . ASP A 1 97 ? -18.438 23.219 -6.219 1 96.44 97 ASP A O 1
ATOM 715 N N . GLY A 1 98 ? -17.812 21.594 -4.918 1 92.38 98 GLY A N 1
ATOM 716 C CA . GLY A 1 98 ? -18.094 20.562 -5.902 1 92.38 98 GLY A CA 1
ATOM 717 C C . GLY A 1 98 ? -16.969 20.375 -6.91 1 92.38 98 GLY A C 1
ATOM 718 O O . GLY A 1 98 ? -17.062 19.531 -7.805 1 92.38 98 GLY A O 1
ATOM 719 N N . ARG A 1 99 ? -15.984 21.141 -6.754 1 95 99 ARG A N 1
ATOM 720 C CA . ARG A 1 99 ? -14.867 21.047 -7.684 1 95 99 ARG A CA 1
ATOM 721 C C . ARG A 1 99 ? -13.906 19.938 -7.27 1 95 99 ARG A C 1
ATOM 723 O O . ARG A 1 99 ? -13.852 19.547 -6.098 1 95 99 ARG A O 1
ATOM 730 N N . GLU A 1 100 ? -13.18 19.453 -8.211 1 92 100 GLU A N 1
ATOM 731 C CA . GLU A 1 100 ? -12.352 18.266 -8.023 1 92 100 GLU A CA 1
ATOM 732 C C . GLU A 1 100 ? -11.016 18.625 -7.379 1 92 100 GLU A C 1
ATOM 734 O O . GLU A 1 100 ? -10.422 19.656 -7.691 1 92 100 GLU A O 1
ATOM 739 N N . VAL A 1 101 ? -10.562 17.75 -6.457 1 92.38 101 VAL A N 1
ATOM 740 C CA . VAL A 1 101 ? -9.242 17.75 -5.824 1 92.38 101 VAL A CA 1
ATOM 741 C C . VAL A 1 101 ? -8.547 16.422 -6.059 1 92.38 101 VAL A C 1
ATOM 743 O O . VAL A 1 101 ? -9.102 15.359 -5.762 1 92.38 101 VAL A O 1
ATOM 746 N N . TRP A 1 102 ? -7.379 16.531 -6.531 1 87 102 TRP A N 1
ATOM 747 C CA . TRP A 1 102 ? -6.652 15.289 -6.797 1 87 102 TRP A CA 1
ATOM 748 C C . TRP A 1 102 ? -5.723 14.945 -5.637 1 87 102 TRP A C 1
ATOM 750 O O . TRP A 1 102 ? -4.762 15.664 -5.371 1 87 102 TRP A O 1
ATOM 760 N N . PRO A 1 103 ? -5.98 13.844 -4.961 1 89.19 103 PRO A N 1
ATOM 761 C CA . PRO A 1 103 ? -5.148 13.469 -3.812 1 89.19 103 PRO A CA 1
ATOM 762 C C . PRO A 1 103 ? -3.662 13.43 -4.148 1 89.19 103 PRO A C 1
ATOM 764 O O . PRO A 1 103 ? -2.828 13.812 -3.322 1 89.19 103 PRO A O 1
ATOM 767 N N . GLU A 1 104 ? -3.297 13 -5.332 1 84.75 104 GLU A N 1
ATOM 768 C CA . GLU A 1 104 ? -1.9 12.891 -5.746 1 84.75 104 GLU A CA 1
ATOM 769 C C . GLU A 1 104 ? -1.198 14.242 -5.695 1 84.75 104 GLU A C 1
ATOM 771 O O . GLU A 1 104 ? -0.02 14.328 -5.344 1 84.75 104 GLU A O 1
ATOM 776 N N . ALA A 1 105 ? -1.878 15.25 -6.148 1 87.38 105 ALA A N 1
ATOM 777 C CA . ALA A 1 105 ? -1.304 16.594 -6.109 1 87.38 105 ALA A CA 1
ATOM 778 C C . ALA A 1 105 ? -1.014 17.016 -4.672 1 87.38 105 ALA A C 1
ATOM 780 O O . ALA A 1 105 ? -0.026 17.719 -4.414 1 87.38 105 ALA A O 1
ATOM 781 N N . LEU A 1 106 ? -1.852 16.609 -3.82 1 93.31 106 LEU A N 1
ATOM 782 C CA . LEU A 1 106 ? -1.671 16.938 -2.414 1 93.31 106 LEU A CA 1
ATOM 783 C C . LEU A 1 106 ? -0.5 16.172 -1.815 1 93.31 106 LEU A C 1
ATOM 785 O O . LEU A 1 106 ? 0.292 16.734 -1.053 1 93.31 106 LEU A O 1
ATOM 789 N N . VAL A 1 107 ? -0.377 14.883 -2.146 1 91.31 107 VAL A N 1
ATOM 790 C CA . VAL A 1 107 ? 0.754 14.078 -1.702 1 91.31 107 VAL A CA 1
ATOM 791 C C . VAL A 1 107 ? 2.057 14.68 -2.217 1 91.31 107 VAL A C 1
ATOM 793 O O . VAL A 1 107 ? 3.031 14.805 -1.47 1 91.31 107 VAL A O 1
ATOM 796 N N . GLN A 1 108 ? 2.062 15.109 -3.445 1 88.81 108 GLN A N 1
ATOM 797 C CA . GLN A 1 108 ? 3.24 15.734 -4.039 1 88.81 108 GLN A CA 1
ATOM 798 C C . GLN A 1 108 ? 3.605 17.031 -3.305 1 88.81 108 GLN A C 1
ATOM 800 O O . GLN A 1 108 ? 4.781 17.281 -3.031 1 88.81 108 GLN A O 1
ATOM 805 N N . GLU A 1 109 ? 2.613 17.797 -3.059 1 93.44 109 GLU A N 1
ATOM 806 C CA . GLU A 1 109 ? 2.836 19.062 -2.365 1 93.44 109 GLU A CA 1
ATOM 807 C C . GLU A 1 109 ? 3.531 18.844 -1.024 1 93.44 109 GLU A C 1
ATOM 809 O O . GLU A 1 109 ? 4.535 19.484 -0.726 1 93.44 109 GLU A O 1
ATOM 814 N N . LEU A 1 110 ? 3.055 17.875 -0.228 1 96.12 110 LEU A N 1
ATOM 815 C CA . LEU A 1 110 ? 3.646 17.641 1.084 1 96.12 110 LEU A CA 1
ATOM 816 C C . LEU A 1 110 ? 5.031 17.016 0.949 1 96.12 110 LEU A C 1
ATOM 818 O O . LEU A 1 110 ? 5.914 17.266 1.772 1 96.12 110 LEU A O 1
ATOM 822 N N . SER A 1 111 ? 5.23 16.188 -0.075 1 91 111 SER A N 1
ATOM 823 C CA . SER A 1 111 ? 6.492 15.484 -0.269 1 91 111 SER A CA 1
ATOM 824 C C . SER A 1 111 ? 7.621 16.453 -0.607 1 91 111 SER A C 1
ATOM 826 O O . SER A 1 111 ? 8.797 16.094 -0.53 1 91 111 SER A O 1
ATOM 828 N N . ARG A 1 112 ? 7.277 17.672 -0.954 1 90.88 112 ARG A N 1
ATOM 829 C CA . ARG A 1 112 ? 8.266 18.703 -1.229 1 90.88 112 ARG A CA 1
ATOM 830 C C . ARG A 1 112 ? 8.766 19.344 0.063 1 90.88 112 ARG A C 1
ATOM 832 O O . ARG A 1 112 ? 9.695 20.156 0.044 1 90.88 112 ARG A O 1
ATOM 839 N N . CYS A 1 113 ? 8.164 19 1.134 1 95.62 113 CYS A N 1
ATOM 840 C CA . CYS A 1 113 ? 8.539 19.578 2.424 1 95.62 113 CYS A CA 1
ATOM 841 C C . CYS A 1 113 ? 9.938 19.141 2.83 1 95.62 113 CYS A C 1
ATOM 843 O O . CYS A 1 113 ? 10.172 17.953 3.115 1 95.62 113 CYS A O 1
ATOM 845 N N . ARG A 1 114 ? 10.836 20.031 2.961 1 94.88 114 ARG A N 1
ATOM 846 C CA . ARG A 1 114 ? 12.219 19.734 3.297 1 94.88 114 ARG A CA 1
ATOM 847 C C . ARG A 1 114 ? 12.336 19.234 4.73 1 94.88 114 ARG A C 1
ATOM 849 O O . ARG A 1 114 ? 13.133 18.328 5.012 1 94.88 114 ARG A O 1
ATOM 856 N N . ALA A 1 115 ? 11.578 19.75 5.543 1 96.69 115 ALA A N 1
ATOM 857 C CA . ALA A 1 115 ? 11.617 19.391 6.957 1 96.69 115 ALA A CA 1
ATOM 858 C C . ALA A 1 115 ? 11.211 17.922 7.156 1 96.69 115 ALA A C 1
ATOM 860 O O . ALA A 1 115 ? 11.523 17.328 8.188 1 96.69 115 ALA A O 1
ATOM 861 N N . LEU A 1 116 ? 10.578 17.344 6.16 1 96.56 116 LEU A N 1
ATOM 862 C CA . LEU A 1 116 ? 10.055 15.992 6.305 1 96.56 116 LEU A CA 1
ATOM 863 C C . LEU A 1 116 ? 10.922 15 5.539 1 96.56 116 LEU A C 1
ATOM 865 O O . LEU A 1 116 ? 10.539 13.836 5.371 1 96.56 116 LEU A O 1
ATOM 869 N N . CYS A 1 117 ? 12.008 15.469 5.027 1 91.88 117 CYS A N 1
ATOM 870 C CA . CYS A 1 117 ? 12.914 14.531 4.379 1 91.88 117 CYS A CA 1
ATOM 871 C C . CYS A 1 117 ? 13.352 13.438 5.344 1 91.88 117 CYS A C 1
ATOM 873 O O . CYS A 1 117 ? 13.898 13.719 6.41 1 91.88 117 CYS A O 1
ATOM 875 N N . GLY A 1 118 ? 13.117 12.195 4.957 1 91.56 118 GLY A N 1
ATOM 876 C CA . GLY A 1 118 ? 13.484 11.07 5.805 1 91.56 118 GLY A CA 1
ATOM 877 C C . GLY A 1 118 ? 12.484 10.812 6.918 1 91.56 118 GLY A C 1
ATOM 878 O O . GLY A 1 118 ? 12.695 9.945 7.762 1 91.56 118 GLY A O 1
ATOM 879 N N . CYS A 1 119 ? 11.398 11.625 6.93 1 96.25 119 CYS A N 1
ATOM 880 C CA . CYS A 1 119 ? 10.344 11.492 7.93 1 96.25 119 CYS A CA 1
ATOM 881 C C . CYS A 1 119 ? 9.078 10.906 7.316 1 96.25 119 CYS A C 1
ATOM 883 O O . CYS A 1 119 ? 8.797 11.125 6.137 1 96.25 119 CYS A O 1
ATOM 885 N N . PRO A 1 120 ? 8.359 10.133 8.109 1 97.31 120 PRO A N 1
ATOM 886 C CA . PRO A 1 120 ? 7.137 9.539 7.574 1 97.31 120 PRO A CA 1
ATOM 887 C C . PRO A 1 120 ? 6.035 10.57 7.332 1 97.31 120 PRO A C 1
ATOM 889 O O . PRO A 1 120 ? 5.84 11.469 8.148 1 97.31 120 PRO A O 1
ATOM 892 N N . LYS A 1 121 ? 5.453 10.477 6.238 1 97.69 121 LYS A N 1
ATOM 893 C CA . LYS A 1 121 ? 4.266 11.227 5.84 1 97.69 121 LYS A CA 1
ATOM 894 C C . LYS A 1 121 ? 3.061 10.305 5.688 1 97.69 121 LYS A C 1
ATOM 896 O O . LYS A 1 121 ? 3.066 9.398 4.848 1 97.69 121 LYS A O 1
ATOM 901 N N . ILE A 1 122 ? 2.016 10.531 6.473 1 98.06 122 ILE A N 1
ATOM 902 C CA . ILE A 1 122 ? 0.835 9.672 6.477 1 98.06 122 ILE A CA 1
ATOM 903 C C . ILE A 1 122 ? -0.343 10.414 5.848 1 98.06 122 ILE A C 1
ATOM 905 O O . ILE A 1 122 ? -0.678 11.531 6.266 1 98.06 122 ILE A O 1
ATOM 909 N N . PHE A 1 123 ? -0.921 9.805 4.836 1 96.56 123 PHE A N 1
ATOM 910 C CA . PHE A 1 123 ? -2.143 10.328 4.234 1 96.56 123 PHE A CA 1
ATOM 911 C C . PHE A 1 123 ? -3.314 9.383 4.484 1 96.56 123 PHE A C 1
ATOM 913 O O . PHE A 1 123 ? -3.246 8.195 4.148 1 96.56 123 PHE A O 1
ATOM 920 N N . LEU A 1 124 ? -4.312 9.859 5.141 1 96.81 124 LEU A N 1
ATOM 921 C CA . LEU A 1 124 ? -5.582 9.156 5.297 1 96.81 124 LEU A CA 1
ATOM 922 C C . LEU A 1 124 ? -6.641 9.734 4.359 1 96.81 124 LEU A C 1
ATOM 924 O O . LEU A 1 124 ? -7.07 10.875 4.527 1 96.81 124 LEU A O 1
ATOM 928 N N . LEU A 1 125 ? -7.008 8.984 3.359 1 93.62 125 LEU A N 1
ATOM 929 C CA . LEU A 1 125 ? -7.992 9.406 2.369 1 93.62 125 LEU A CA 1
ATOM 930 C C . LEU A 1 125 ? -9.305 8.648 2.553 1 93.62 125 LEU A C 1
ATOM 932 O O . LEU A 1 125 ? -9.344 7.426 2.396 1 93.62 125 LEU A O 1
ATOM 936 N N . GLN A 1 126 ? -10.344 9.336 2.898 1 90.88 126 GLN A N 1
ATOM 937 C CA . GLN A 1 126 ? -11.68 8.766 3.016 1 90.88 126 GLN A CA 1
ATOM 938 C C . GLN A 1 126 ? -12.664 9.469 2.086 1 90.88 126 GLN A C 1
ATOM 940 O O . GLN A 1 126 ? -12.781 10.695 2.109 1 90.88 126 GLN A O 1
ATOM 945 N N . ALA A 1 127 ? -13.344 8.711 1.272 1 88.38 127 ALA A N 1
ATOM 946 C CA . ALA A 1 127 ? -14.289 9.312 0.344 1 88.38 127 ALA A CA 1
ATOM 947 C C . ALA A 1 127 ? -15.648 8.609 0.413 1 88.38 127 ALA A C 1
ATOM 949 O O . ALA A 1 127 ? -15.711 7.406 0.66 1 88.38 127 ALA A O 1
ATOM 950 N N . CYS A 1 128 ? -16.656 9.242 0.278 1 83.06 128 CYS A N 1
ATOM 951 C CA . CYS A 1 128 ? -18 8.711 0.129 1 83.06 128 CYS A CA 1
ATOM 952 C C . CYS A 1 128 ? -18.531 8.961 -1.277 1 83.06 128 CYS A C 1
ATOM 954 O O . CYS A 1 128 ? -18.172 9.945 -1.916 1 83.06 128 CYS A O 1
ATOM 956 N N . ARG A 1 129 ? -19.391 7.906 -1.811 1 75.5 129 ARG A N 1
ATOM 957 C CA . ARG A 1 129 ? -19.984 8.031 -3.137 1 75.5 129 ARG A CA 1
ATOM 958 C C . ARG A 1 129 ? -20.953 9.211 -3.191 1 75.5 129 ARG A C 1
ATOM 960 O O . ARG A 1 129 ? -21.812 9.352 -2.316 1 75.5 129 ARG A O 1
ATOM 967 N N . GLY A 1 130 ? -20.531 10.414 -3.203 1 59.34 130 GLY A N 1
ATOM 968 C CA . GLY A 1 130 ? -21.438 11.531 -3.303 1 59.34 130 GLY A CA 1
ATOM 969 C C . GLY A 1 130 ? -22.875 11.109 -3.564 1 59.34 130 GLY A C 1
ATOM 970 O O . GLY A 1 130 ? -23.156 9.922 -3.697 1 59.34 130 GLY A O 1
ATOM 971 N N . GLY A 1 131 ? -23.938 11.984 -3.275 1 51.72 131 GLY A N 1
ATOM 972 C CA . GLY A 1 131 ? -25.359 11.773 -3.533 1 51.72 131 GLY A CA 1
ATOM 973 C C . GLY A 1 131 ? -25.641 11.258 -4.93 1 51.72 131 GLY A C 1
ATOM 974 O O . GLY A 1 131 ? -26.781 10.953 -5.27 1 51.72 131 GLY A O 1
ATOM 975 N N . HIS A 1 132 ? -24.797 11.414 -5.816 1 46.31 132 HIS A N 1
ATOM 976 C CA . HIS A 1 132 ? -25.188 11.125 -7.191 1 46.31 132 HIS A CA 1
ATOM 977 C C . HIS A 1 132 ? -25.062 9.641 -7.5 1 46.31 132 HIS A C 1
ATOM 979 O O . HIS A 1 132 ? -23.953 9.141 -7.73 1 46.31 132 HIS A O 1
ATOM 985 N N . ARG A 1 133 ? -25.953 8.992 -6.758 1 44.97 133 ARG A N 1
ATOM 986 C CA . ARG A 1 133 ? -26.094 7.594 -7.137 1 44.97 133 ARG A CA 1
ATOM 987 C C . ARG A 1 133 ? -26.047 7.43 -8.656 1 44.97 133 ARG A C 1
ATOM 989 O O . ARG A 1 133 ? -26.75 8.133 -9.383 1 44.97 133 ARG A O 1
ATOM 996 N N . ASP A 1 134 ? -25.109 7.219 -9.156 1 41.59 134 ASP A N 1
ATOM 997 C CA . ASP A 1 134 ? -25.125 6.867 -10.578 1 41.59 134 ASP A CA 1
ATOM 998 C C . ASP A 1 134 ? -26.25 5.883 -10.883 1 41.59 134 ASP A C 1
ATOM 1000 O O . ASP A 1 134 ? -26.219 4.742 -10.422 1 41.59 134 ASP A O 1
ATOM 1004 N N . ALA A 1 135 ? -27.469 6.414 -10.961 1 39.53 135 ALA A N 1
ATOM 1005 C CA . ALA A 1 135 ? -28.656 5.664 -11.336 1 39.53 135 ALA A CA 1
ATOM 1006 C C . ALA A 1 135 ? -28.328 4.555 -12.328 1 39.53 135 ALA A C 1
ATOM 1008 O O . ALA A 1 135 ? -29.016 3.537 -12.391 1 39.53 135 ALA A O 1
ATOM 1009 N N . GLY A 1 136 ? -27.562 4.836 -13.273 1 35.41 136 GLY A N 1
ATOM 1010 C CA . GLY A 1 136 ? -27.5 4.023 -14.477 1 35.41 136 GLY A CA 1
ATOM 1011 C C . GLY A 1 136 ? -26.469 2.916 -14.391 1 35.41 136 GLY A C 1
ATOM 1012 O O . GLY A 1 136 ? -26.172 2.266 -15.398 1 35.41 136 GLY A O 1
ATOM 1013 N N . VAL A 1 137 ? -25.5 3.072 -13.492 1 39.28 137 VAL A N 1
ATOM 1014 C CA . VAL A 1 137 ? -24.578 1.951 -13.68 1 39.28 137 VAL A CA 1
ATOM 1015 C C . VAL A 1 137 ? -25.203 0.672 -13.133 1 39.28 137 VAL A C 1
ATOM 1017 O O . VAL A 1 137 ? -25.562 0.605 -11.953 1 39.28 137 VAL A O 1
ATOM 1020 N N . GLY A 1 138 ? -25.766 -0.014 -13.766 1 37.28 138 GLY A N 1
ATOM 1021 C CA . GLY A 1 138 ? -26.297 -1.345 -13.508 1 37.28 138 GLY A CA 1
ATOM 1022 C C . GLY A 1 138 ? -25.375 -2.203 -12.664 1 37.28 138 GLY A C 1
ATOM 1023 O O . GLY A 1 138 ? -24.203 -1.86 -12.461 1 37.28 138 GLY A O 1
ATOM 1024 N N . PRO A 1 139 ? -25.859 -3.158 -11.945 1 39.84 139 PRO A N 1
ATOM 1025 C CA . PRO A 1 139 ? -25.219 -4.16 -11.086 1 39.84 139 PRO A CA 1
ATOM 1026 C C . PRO A 1 139 ? -23.875 -4.625 -11.625 1 39.84 139 PRO A C 1
ATOM 1028 O O . PRO A 1 139 ? -23.062 -5.168 -10.875 1 39.84 139 PRO A O 1
ATOM 1031 N N . ALA A 1 140 ? -23.766 -4.473 -12.922 1 42.59 140 ALA A N 1
ATOM 1032 C CA . ALA A 1 140 ? -22.656 -5.141 -13.602 1 42.59 140 ALA A CA 1
ATOM 1033 C C . ALA A 1 140 ? -21.375 -4.328 -13.477 1 42.59 140 ALA A C 1
ATOM 1035 O O . ALA A 1 140 ? -20.297 -4.801 -13.844 1 42.59 140 ALA A O 1
ATOM 1036 N N . GLY A 1 141 ? -21.438 -3.068 -12.914 1 44.75 141 GLY A N 1
ATOM 1037 C CA . GLY A 1 141 ? -20.266 -2.223 -12.938 1 44.75 141 GLY A CA 1
ATOM 1038 C C . GLY A 1 141 ? -19.422 -2.324 -11.68 1 44.75 141 GLY A C 1
ATOM 1039 O O . GLY A 1 141 ? -19.875 -2.895 -10.68 1 44.75 141 GLY A O 1
ATOM 1040 N N . LEU A 1 142 ? -18.125 -2.072 -11.773 1 54.34 142 LEU A N 1
ATOM 1041 C CA . LEU A 1 142 ? -17.203 -2.016 -10.641 1 54.34 142 LEU A CA 1
ATOM 1042 C C . LEU A 1 142 ? -17.781 -1.133 -9.531 1 54.34 142 LEU A C 1
ATOM 1044 O O . LEU A 1 142 ? -18.297 -0.05 -9.805 1 54.34 142 LEU A O 1
ATOM 1048 N N . PRO A 1 143 ? -17.859 -1.728 -8.336 1 64.56 143 PRO A N 1
ATOM 1049 C CA . PRO A 1 143 ? -18.25 -0.872 -7.211 1 64.56 143 PRO A CA 1
ATOM 1050 C C . PRO A 1 143 ? -17.5 0.457 -7.191 1 64.56 143 PRO A C 1
ATOM 1052 O O . PRO A 1 143 ? -16.344 0.527 -7.637 1 64.56 143 PRO A O 1
ATOM 1055 N N . TRP A 1 144 ? -18.141 1.486 -6.949 1 65.5 144 TRP A N 1
ATOM 1056 C CA . TRP A 1 144 ? -17.625 2.854 -6.969 1 65.5 144 TRP A CA 1
ATOM 1057 C C . TRP A 1 144 ? -16.25 2.93 -6.332 1 65.5 144 TRP A C 1
ATOM 1059 O O . TRP A 1 144 ? -15.344 3.57 -6.871 1 65.5 144 TRP A O 1
ATOM 1069 N N . PHE A 1 145 ? -16.109 2.291 -5.18 1 64.69 145 PHE A N 1
ATOM 1070 C CA . PHE A 1 145 ? -14.836 2.377 -4.469 1 64.69 145 PHE A CA 1
ATOM 1071 C C . PHE A 1 145 ? -13.703 1.822 -5.316 1 64.69 145 PHE A C 1
ATOM 1073 O O . PHE A 1 145 ? -12.602 2.375 -5.328 1 64.69 145 PHE A O 1
ATOM 1080 N N . ARG A 1 146 ? -14.062 0.903 -5.98 1 68.44 146 ARG A N 1
ATOM 1081 C CA . ARG A 1 146 ? -13.062 0.286 -6.848 1 68.44 146 ARG A CA 1
ATOM 1082 C C . ARG A 1 146 ? -12.672 1.226 -7.984 1 68.44 146 ARG A C 1
ATOM 1084 O O . ARG A 1 146 ? -11.492 1.339 -8.32 1 68.44 146 ARG A O 1
ATOM 1091 N N . ARG A 1 147 ? -13.617 1.779 -8.516 1 66.81 147 ARG A N 1
ATOM 1092 C CA . ARG A 1 147 ? -13.375 2.777 -9.555 1 66.81 147 ARG A CA 1
ATOM 1093 C C . ARG A 1 147 ? -12.586 3.959 -9 1 66.81 147 ARG A C 1
ATOM 1095 O O . ARG A 1 147 ? -11.656 4.449 -9.648 1 66.81 147 ARG A O 1
ATOM 1102 N N . TRP A 1 148 ? -12.969 4.273 -7.816 1 63.03 148 TRP A N 1
ATOM 1103 C CA . TRP A 1 148 ? -12.328 5.402 -7.152 1 63.03 148 TRP A CA 1
ATOM 1104 C C . TRP A 1 148 ? -10.852 5.117 -6.891 1 63.03 148 TRP A C 1
ATOM 1106 O O . TRP A 1 148 ? -9.992 5.961 -7.16 1 63.03 148 TRP A O 1
ATOM 1116 N N . LEU A 1 149 ? -10.562 3.988 -6.438 1 65.94 149 LEU A N 1
ATOM 1117 C CA . LEU A 1 149 ? -9.18 3.598 -6.172 1 65.94 149 LEU A CA 1
ATOM 1118 C C . LEU A 1 149 ? -8.375 3.516 -7.465 1 65.94 149 LEU A C 1
ATOM 1120 O O . LEU A 1 149 ? -7.195 3.867 -7.492 1 65.94 149 LEU A O 1
ATOM 1124 N N . ARG A 1 150 ? -9.164 3.057 -8.453 1 61.88 150 ARG A N 1
ATOM 1125 C CA . ARG A 1 150 ? -8.539 2.84 -9.75 1 61.88 150 ARG A CA 1
ATOM 1126 C C . ARG A 1 150 ? -8.086 4.16 -10.375 1 61.88 150 ARG A C 1
ATOM 1128 O O . ARG A 1 150 ? -7.055 4.215 -11.039 1 61.88 150 ARG A O 1
ATOM 1135 N N . ALA A 1 151 ? -8.938 5.082 -10.156 1 53 151 ALA A N 1
ATOM 1136 C CA . ALA A 1 151 ? -8.742 6.363 -10.828 1 53 151 ALA A CA 1
ATOM 1137 C C . ALA A 1 151 ? -7.734 7.23 -10.078 1 53 151 ALA A C 1
ATOM 1139 O O . ALA A 1 151 ? -7.262 8.242 -10.609 1 53 151 ALA A O 1
ATOM 1140 N N . SER A 1 152 ? -7.543 6.805 -8.867 1 52.66 152 SER A N 1
ATOM 1141 C CA . SER A 1 152 ? -6.59 7.645 -8.148 1 52.66 152 SER A CA 1
ATOM 1142 C C . SER A 1 152 ? -5.219 7.625 -8.82 1 52.66 152 SER A C 1
ATOM 1144 O O . SER A 1 152 ? -4.652 6.555 -9.062 1 52.66 152 SER A O 1
ATOM 1146 N N . PRO A 1 153 ? -4.902 8.844 -9.43 1 43.72 153 PRO A N 1
ATOM 1147 C CA . PRO A 1 153 ? -3.549 8.867 -9.984 1 43.72 153 PRO A CA 1
ATOM 1148 C C . PRO A 1 153 ? -2.496 8.375 -8.984 1 43.72 153 PRO A C 1
ATOM 1150 O O . PRO A 1 153 ? -2.549 8.727 -7.805 1 43.72 153 PRO A O 1
ATOM 1153 N N . THR A 1 154 ? -2.07 7.168 -9.234 1 43.97 154 THR A N 1
ATOM 1154 C CA . THR A 1 154 ? -1.038 6.703 -8.312 1 43.97 154 THR A CA 1
ATOM 1155 C C . THR A 1 154 ? 0.088 7.727 -8.195 1 43.97 154 THR A C 1
ATOM 1157 O O . THR A 1 154 ? 0.548 8.266 -9.211 1 43.97 154 THR A O 1
ATOM 1160 N N . THR A 1 155 ? 0.173 8.547 -7.277 1 45.72 155 THR A N 1
ATOM 1161 C CA . THR A 1 155 ? 1.169 9.539 -6.895 1 45.72 155 THR A CA 1
ATOM 1162 C C . THR A 1 155 ? 2.576 8.961 -6.973 1 45.72 155 THR A C 1
ATOM 1164 O O . THR A 1 155 ? 2.777 7.77 -6.711 1 45.72 155 THR A O 1
ATOM 1167 N N . PRO A 1 156 ? 3.461 9.797 -7.625 1 47.84 156 PRO A N 1
ATOM 1168 C CA . PRO A 1 156 ? 4.883 9.469 -7.492 1 47.84 156 PRO A CA 1
ATOM 1169 C C . PRO A 1 156 ? 5.215 8.836 -6.141 1 47.84 156 PRO A C 1
ATOM 1171 O O . PRO A 1 156 ? 4.684 9.258 -5.109 1 47.84 156 PRO A O 1
ATOM 1174 N N . SER A 1 157 ? 5.762 7.57 -6.27 1 59.84 157 SER A N 1
ATOM 1175 C CA . SER A 1 157 ? 6.137 7.008 -4.977 1 59.84 157 SER A CA 1
ATOM 1176 C C . SER A 1 157 ? 7.188 7.871 -4.281 1 59.84 157 SER A C 1
ATOM 1178 O O . SER A 1 157 ? 8.211 8.211 -4.879 1 59.84 157 SER A O 1
ATOM 1180 N N . HIS A 1 158 ? 6.859 8.664 -3.506 1 77.56 158 HIS A N 1
ATOM 1181 C CA . HIS A 1 158 ? 7.73 9.398 -2.6 1 77.56 158 HIS A CA 1
ATOM 1182 C C . HIS A 1 158 ? 8.172 8.523 -1.429 1 77.56 158 HIS A C 1
ATOM 1184 O O . HIS A 1 158 ? 7.48 7.574 -1.062 1 77.56 158 HIS A O 1
ATOM 1190 N N . ALA A 1 159 ? 9.383 8.812 -1.197 1 86 159 ALA A N 1
ATOM 1191 C CA . ALA A 1 159 ? 9.914 8.023 -0.088 1 86 159 ALA A CA 1
ATOM 1192 C C . ALA A 1 159 ? 9.18 8.344 1.21 1 86 159 ALA A C 1
ATOM 1194 O O . ALA A 1 159 ? 8.703 9.461 1.406 1 86 159 ALA A O 1
ATOM 1195 N N . ASP A 1 160 ? 9.039 7.391 2.1 1 93.62 160 ASP A N 1
ATOM 1196 C CA . ASP A 1 160 ? 8.539 7.543 3.465 1 93.62 160 ASP A CA 1
ATOM 1197 C C . ASP A 1 160 ? 7.094 8.031 3.473 1 93.62 160 ASP A C 1
ATOM 1199 O O . ASP A 1 160 ? 6.727 8.898 4.27 1 93.62 160 ASP A O 1
ATOM 1203 N N . VAL A 1 161 ? 6.328 7.508 2.508 1 94.19 161 VAL A N 1
ATOM 1204 C CA . VAL A 1 161 ? 4.922 7.879 2.418 1 94.19 161 VAL A CA 1
ATOM 1205 C C . VAL A 1 161 ? 4.043 6.664 2.711 1 94.19 161 VAL A C 1
ATOM 1207 O O . VAL A 1 161 ? 4.32 5.562 2.229 1 94.19 161 VAL A O 1
ATOM 1210 N N . LEU A 1 162 ? 3.078 6.832 3.547 1 96 162 LEU A N 1
ATOM 1211 C CA . LEU A 1 162 ? 2.014 5.867 3.811 1 96 162 LEU A CA 1
ATOM 1212 C C . LEU A 1 162 ? 0.651 6.449 3.451 1 96 162 LEU A C 1
ATOM 1214 O O . LEU A 1 162 ? 0.25 7.48 3.994 1 96 162 LEU A O 1
ATOM 1218 N N . GLN A 1 163 ? 0.003 5.832 2.496 1 93.81 163 GLN A N 1
ATOM 1219 C CA . GLN A 1 163 ? -1.342 6.246 2.107 1 93.81 163 GLN A CA 1
ATOM 1220 C C . GLN A 1 163 ? -2.373 5.184 2.484 1 93.81 163 GLN A C 1
ATOM 1222 O O . GLN A 1 163 ? -2.186 4 2.199 1 93.81 163 GLN A O 1
ATOM 1227 N N . ILE A 1 164 ? -3.408 5.621 3.145 1 93.81 164 ILE A N 1
ATOM 1228 C CA . ILE A 1 164 ? -4.523 4.77 3.543 1 93.81 164 ILE A CA 1
ATOM 1229 C C . ILE A 1 164 ? -5.789 5.203 2.811 1 93.81 164 ILE A C 1
ATOM 1231 O O . ILE A 1 164 ? -6.246 6.34 2.963 1 93.81 164 ILE A O 1
ATOM 1235 N N . TYR A 1 165 ? -6.359 4.355 2.01 1 89.5 165 TYR A N 1
ATOM 1236 C CA . TYR A 1 165 ? -7.578 4.637 1.257 1 89.5 165 TYR A CA 1
ATOM 1237 C C . TYR A 1 165 ? -8.773 3.9 1.855 1 89.5 165 TYR A C 1
ATOM 1239 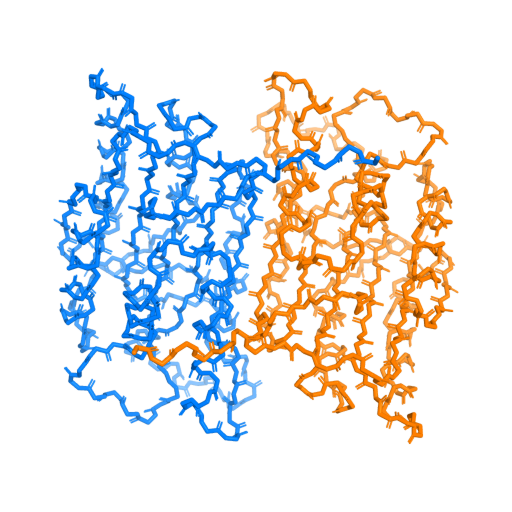O O . TYR A 1 165 ? -8.742 2.678 2.01 1 89.5 165 TYR A O 1
ATOM 1247 N N . ALA A 1 166 ? -9.797 4.652 2.174 1 87.44 166 ALA A N 1
ATOM 1248 C CA . ALA A 1 166 ? -10.969 4.027 2.779 1 87.44 166 ALA A CA 1
ATOM 1249 C C . ALA A 1 166 ? -12.258 4.59 2.186 1 87.44 166 ALA A C 1
ATOM 1251 O O . ALA A 1 166 ? -12.344 5.785 1.891 1 87.44 166 ALA A O 1
ATOM 1252 N N . ASP A 1 167 ? -13.188 3.691 2.031 1 80.62 167 ASP A N 1
ATOM 1253 C CA . ASP A 1 167 ? -14.562 4.07 1.722 1 80.62 167 ASP A CA 1
ATOM 1254 C C . ASP A 1 167 ? -15.344 4.387 2.994 1 80.62 167 ASP A C 1
ATOM 1256 O O . ASP A 1 167 ? -15.312 3.619 3.959 1 80.62 167 ASP A O 1
ATOM 1260 N N . ALA A 1 168 ? -15.984 5.613 2.928 1 68.19 168 ALA A N 1
ATOM 1261 C CA . ALA A 1 168 ? -16.766 5.98 4.105 1 68.19 168 ALA A CA 1
ATOM 1262 C C . ALA A 1 168 ? -17.984 5.07 4.254 1 68.19 168 ALA A C 1
ATOM 1264 O O . ALA A 1 168 ? -18.438 4.801 5.375 1 68.19 168 ALA A O 1
ATOM 1265 N N . GLN A 1 169 ? -18.75 4.848 3.002 1 62.34 169 GLN A N 1
ATOM 1266 C CA . GLN A 1 169 ? -20.016 4.141 3.027 1 62.34 169 GLN A CA 1
ATOM 1267 C C . GLN A 1 169 ? -19.812 2.637 3.168 1 62.34 169 GLN A C 1
ATOM 1269 O O . GLN A 1 169 ? -18.938 2.064 2.527 1 62.34 169 GLN A O 1
ATOM 1274 N N . GLY A 1 170 ? -19.5 2.217 4.41 1 49.5 170 GLY A N 1
ATOM 1275 C CA . GLY A 1 170 ? -19.578 0.767 4.496 1 49.5 170 GLY A CA 1
ATOM 1276 C C . GLY A 1 170 ? -20.672 0.18 3.621 1 49.5 170 GLY A C 1
ATOM 1277 O O . GLY A 1 170 ? -21.219 0.863 2.75 1 49.5 170 GLY A O 1
ATOM 1278 N N . CYS A 1 171 ? -20.781 -1.158 3.586 1 38.91 171 CYS A N 1
ATOM 1279 C CA . CYS A 1 171 ? -21.984 -1.768 3.016 1 38.91 171 CYS A CA 1
ATOM 1280 C C . CYS A 1 171 ? -23.203 -0.917 3.299 1 38.91 171 CYS A C 1
ATOM 1282 O O . CYS A 1 171 ? -23.266 -0.214 4.309 1 38.91 171 CYS A O 1
ATOM 1284 N N . VAL A 1 172 ? -23.891 -0.499 2.135 1 36.19 172 VAL A N 1
ATOM 1285 C CA . VAL A 1 172 ? -25.109 0.297 2.146 1 36.19 172 VAL A CA 1
ATOM 1286 C C . VAL A 1 172 ? -25.703 0.324 3.557 1 36.19 172 VAL A C 1
ATOM 1288 O O . VAL A 1 172 ? -26.594 1.114 3.848 1 36.19 172 VAL A O 1
ATOM 1291 N N . ALA A 1 173 ? -25.734 -0.742 4.195 1 33.12 173 ALA A N 1
ATOM 1292 C CA . ALA A 1 173 ? -26.859 -0.724 5.129 1 33.12 173 ALA A CA 1
ATOM 1293 C C . ALA A 1 173 ? -26.703 0.386 6.16 1 33.12 173 ALA A C 1
ATOM 1295 O O . ALA A 1 173 ? -27.688 0.96 6.625 1 33.12 173 ALA A O 1
ATOM 1296 N N . TYR A 1 174 ? -25.797 0.376 7.176 1 34.06 174 TYR A N 1
ATOM 1297 C CA . TYR A 1 174 ? -26.109 1.062 8.422 1 34.06 174 TYR A CA 1
ATOM 1298 C C . TYR A 1 174 ? -25.438 2.434 8.477 1 34.06 174 TYR A C 1
ATOM 1300 O O . TYR A 1 174 ? -24.234 2.539 8.703 1 34.06 174 TYR A O 1
ATOM 1308 N N . ARG A 1 175 ? -25.578 3.34 7.465 1 41.66 175 ARG A N 1
ATOM 1309 C CA . ARG A 1 175 ? -25.281 4.746 7.723 1 41.66 175 ARG A CA 1
ATOM 1310 C C . ARG A 1 175 ? -25.734 5.156 9.117 1 41.66 175 ARG A C 1
ATOM 1312 O O . ARG A 1 175 ? -26.906 5.449 9.328 1 41.66 175 ARG A O 1
ATOM 1319 N N . ASP A 1 176 ? -25.359 4.547 10.125 1 47.31 176 ASP A N 1
ATOM 1320 C CA . ASP A 1 176 ? -25.812 5.109 11.391 1 47.31 176 ASP A CA 1
ATOM 1321 C C . ASP A 1 176 ? -25.078 6.41 11.711 1 47.31 176 ASP A C 1
ATOM 1323 O O . ASP A 1 176 ? -24 6.664 11.188 1 47.31 176 ASP A O 1
ATOM 1327 N N . GLU A 1 177 ? -25.766 7.547 12.195 1 54.19 177 GLU A N 1
ATOM 1328 C CA . GLU A 1 177 ? -25.422 8.82 12.836 1 54.19 177 GLU A CA 1
ATOM 1329 C C . GLU A 1 177 ? -24.141 8.703 13.656 1 54.19 177 GLU A C 1
ATOM 1331 O O . GLU A 1 177 ? -23.641 9.703 14.172 1 54.19 177 GLU A O 1
ATOM 1336 N N . THR A 1 178 ? -23.406 7.598 13.617 1 61.66 178 THR A N 1
ATOM 1337 C CA . THR A 1 178 ? -22.328 7.43 14.602 1 61.66 178 THR A CA 1
ATOM 1338 C C . THR A 1 178 ? -20.969 7.484 13.93 1 61.66 178 THR A C 1
ATOM 1340 O O . THR A 1 178 ? -19.938 7.242 14.578 1 61.66 178 THR A O 1
ATOM 1343 N N . GLY A 1 179 ? -20.844 8.078 12.695 1 72.38 179 GLY A N 1
ATOM 1344 C CA . GLY A 1 179 ? -19.562 8.117 12.016 1 72.38 179 GLY A CA 1
ATOM 1345 C C . GLY A 1 179 ? -19.312 6.91 11.141 1 72.38 179 GLY A C 1
ATOM 1346 O O . GLY A 1 179 ? -20.094 5.953 11.148 1 72.38 179 GLY A O 1
ATOM 1347 N N . SER A 1 180 ? -18.312 7.023 10.273 1 81.62 180 SER A N 1
ATOM 1348 C CA . SER A 1 180 ? -18 5.934 9.344 1 81.62 180 SER A CA 1
ATOM 1349 C C . SER A 1 180 ? -17.375 4.75 10.07 1 81.62 180 SER A C 1
ATOM 1351 O O . SER A 1 180 ? -16.656 4.926 11.055 1 81.62 180 SER A O 1
ATOM 1353 N N . ASP A 1 181 ? -17.703 3.547 9.656 1 80.69 181 ASP A N 1
ATOM 1354 C CA . ASP A 1 181 ? -17.156 2.318 10.219 1 80.69 181 ASP A CA 1
ATOM 1355 C C . ASP A 1 181 ? -15.633 2.316 10.148 1 80.69 181 ASP A C 1
ATOM 1357 O O . ASP A 1 181 ? -14.969 1.839 11.07 1 80.69 181 ASP A O 1
ATOM 1361 N N . PHE A 1 182 ? -15.102 2.885 9.172 1 87.56 182 PHE A N 1
ATOM 1362 C CA . PHE A 1 182 ? -13.656 2.883 9 1 87.56 182 PHE A CA 1
ATOM 1363 C C . PHE A 1 182 ? -12.977 3.689 10.102 1 87.56 182 PHE A C 1
ATOM 1365 O O . PHE A 1 182 ? -12.109 3.176 10.812 1 87.56 182 PHE A O 1
ATOM 1372 N N . ILE A 1 183 ? -13.344 4.965 10.219 1 91.44 183 ILE A N 1
ATOM 1373 C CA . ILE A 1 183 ? -12.68 5.84 11.172 1 91.44 183 ILE A CA 1
ATOM 1374 C C . ILE A 1 183 ? -12.875 5.297 12.586 1 91.44 183 ILE A C 1
ATOM 1376 O O . ILE A 1 183 ? -11.945 5.316 13.398 1 91.44 183 ILE A O 1
ATOM 1380 N N . GLN A 1 184 ? -14.039 4.77 12.867 1 88.06 184 GLN A N 1
ATOM 1381 C CA . GLN A 1 184 ? -14.289 4.215 14.195 1 88.06 184 GLN A CA 1
ATOM 1382 C C . GLN A 1 184 ? -13.383 3.016 14.469 1 88.06 184 GLN A C 1
ATOM 1384 O O . GLN A 1 184 ? -12.781 2.918 15.539 1 88.06 184 GLN A O 1
ATOM 1389 N N . THR A 1 185 ? -13.328 2.141 13.484 1 90.38 185 THR A N 1
ATOM 1390 C CA . THR A 1 185 ? -12.461 0.977 13.641 1 90.38 185 THR A CA 1
ATOM 1391 C C . THR A 1 185 ? -11 1.402 13.766 1 90.38 185 THR A C 1
ATOM 1393 O O . THR A 1 185 ? -10.266 0.872 14.602 1 90.38 185 THR A O 1
ATOM 1396 N N . LEU A 1 186 ? -10.586 2.346 12.969 1 94.38 186 LEU A N 1
ATOM 1397 C CA . LEU A 1 186 ? -9.219 2.861 13 1 94.38 186 LEU A CA 1
ATOM 1398 C C . LEU A 1 186 ? -8.875 3.404 14.383 1 94.38 186 LEU A C 1
ATOM 1400 O O . LEU A 1 186 ? -7.863 3.018 14.969 1 94.38 186 LEU A O 1
ATOM 1404 N N . VAL A 1 187 ? -9.727 4.234 14.93 1 94.81 187 VAL A N 1
ATOM 1405 C CA . VAL A 1 187 ? -9.5 4.875 16.219 1 94.81 187 VAL A CA 1
ATOM 1406 C C . VAL A 1 187 ? -9.445 3.816 17.312 1 94.81 187 VAL A C 1
ATOM 1408 O O . VAL A 1 187 ? -8.57 3.854 18.188 1 94.81 187 VAL A O 1
ATOM 1411 N N . GLU A 1 188 ? -10.344 2.873 17.219 1 94.06 188 GLU A N 1
ATOM 1412 C CA . GLU A 1 188 ? -10.383 1.805 18.203 1 94.06 188 GLU A CA 1
ATOM 1413 C C . GLU A 1 188 ? -9.094 0.999 18.203 1 94.06 188 GLU A C 1
ATOM 1415 O O . GLU A 1 188 ? -8.5 0.756 19.266 1 94.06 188 GLU A O 1
ATOM 1420 N N . VAL A 1 189 ? -8.68 0.625 17.094 1 94.62 189 VAL A N 1
ATOM 1421 C CA . VAL A 1 189 ? -7.5 -0.226 16.953 1 94.62 189 VAL A CA 1
ATOM 1422 C C . VAL A 1 189 ? -6.254 0.534 17.406 1 94.62 189 VAL A C 1
ATOM 1424 O O . VAL A 1 189 ? -5.434 0.002 18.156 1 94.62 189 VAL A O 1
ATOM 1427 N N . PHE A 1 190 ? -6.105 1.798 17.016 1 96.19 190 PHE A N 1
ATOM 1428 C CA . PHE A 1 190 ? -4.918 2.578 17.344 1 96.19 190 PHE A CA 1
ATOM 1429 C C . PHE A 1 190 ? -4.902 2.939 18.828 1 96.19 190 PHE A C 1
ATOM 1431 O O . PHE A 1 190 ? -3.842 2.977 19.453 1 96.19 190 PHE A O 1
ATOM 1438 N N . ARG A 1 191 ? -6.039 3.143 19.375 1 94.81 191 ARG A N 1
ATOM 1439 C CA . ARG A 1 191 ? -6.121 3.475 20.797 1 94.81 191 ARG A CA 1
ATOM 1440 C C . ARG A 1 191 ? -5.773 2.268 21.656 1 94.81 191 ARG A C 1
ATOM 1442 O O . ARG A 1 191 ? -5.195 2.414 22.734 1 94.81 191 ARG A O 1
ATOM 1449 N N . ALA A 1 192 ? -6.117 1.129 21.203 1 93.44 192 ALA A N 1
ATOM 1450 C CA . ALA A 1 192 ? -5.898 -0.094 21.969 1 93.44 192 ALA A CA 1
ATOM 1451 C C . ALA A 1 192 ? -4.41 -0.4 22.109 1 93.44 192 ALA A C 1
ATOM 1453 O O . ALA A 1 192 ? -3.973 -0.955 23.109 1 93.44 192 ALA A O 1
ATOM 1454 N N . ASP A 1 193 ? -3.623 -0.072 21.109 1 93.38 193 ASP A N 1
ATOM 1455 C CA . ASP A 1 193 ? -2.189 -0.346 21.141 1 93.38 193 ASP A CA 1
ATOM 1456 C C . ASP A 1 193 ? -1.412 0.711 20.359 1 93.38 193 ASP A C 1
ATOM 1458 O O . ASP A 1 193 ? -0.826 0.413 19.312 1 93.38 193 ASP A O 1
ATOM 1462 N N . PRO A 1 194 ? -1.271 1.898 20.875 1 90.44 194 PRO A N 1
ATOM 1463 C CA . PRO A 1 194 ? -0.675 3.016 20.141 1 90.44 194 PRO A CA 1
ATOM 1464 C C . PRO A 1 194 ? 0.815 2.822 19.875 1 90.44 194 PRO A C 1
ATOM 1466 O O . PRO A 1 194 ? 1.386 3.494 19.016 1 90.44 194 PRO A O 1
ATOM 1469 N N . GLY A 1 195 ? 1.466 1.94 20.594 1 93.12 195 GLY A N 1
ATOM 1470 C CA . GLY A 1 195 ? 2.895 1.729 20.422 1 93.12 195 GLY A CA 1
ATOM 1471 C C . GLY A 1 195 ? 3.225 0.668 19.391 1 93.12 195 GLY A C 1
ATOM 1472 O O . GLY A 1 195 ? 4.387 0.486 19.031 1 93.12 195 GLY A O 1
ATOM 1473 N N . ARG A 1 196 ? 2.201 0.001 18.922 1 94.31 196 ARG A N 1
ATOM 1474 C CA . ARG A 1 196 ? 2.402 -1.053 17.938 1 94.31 196 ARG A CA 1
ATOM 1475 C C . ARG A 1 196 ? 2.719 -0.464 16.562 1 94.31 196 ARG A C 1
ATOM 1477 O O . ARG A 1 196 ? 2.416 0.701 16.297 1 94.31 196 ARG A O 1
ATOM 1484 N N . GLU A 1 197 ? 3.389 -1.256 15.742 1 95.81 197 GLU A N 1
ATOM 1485 C CA . GLU A 1 197 ? 3.785 -0.839 14.398 1 95.81 197 GLU A CA 1
ATOM 1486 C C . GLU A 1 197 ? 2.568 -0.516 13.539 1 95.81 197 GLU A C 1
ATOM 1488 O O . GLU A 1 197 ? 1.616 -1.297 13.484 1 95.81 197 GLU A O 1
ATOM 1493 N N . VAL A 1 198 ? 2.59 0.608 12.852 1 97.12 198 VAL A N 1
ATOM 1494 C CA . VAL A 1 198 ? 1.431 1.195 12.188 1 97.12 198 VAL A CA 1
ATOM 1495 C C . VAL A 1 198 ? 0.91 0.24 11.117 1 97.12 198 VAL A C 1
ATOM 1497 O O . VAL A 1 198 ? -0.302 0.056 10.977 1 97.12 198 VAL A O 1
ATOM 1500 N N . LEU A 1 199 ? 1.774 -0.352 10.289 1 96.81 199 LEU A N 1
ATOM 1501 C CA . LEU A 1 199 ? 1.317 -1.256 9.234 1 96.81 199 LEU A CA 1
ATOM 1502 C C . LEU A 1 199 ? 0.597 -2.461 9.836 1 96.81 199 LEU A C 1
ATOM 1504 O O . LEU A 1 199 ? -0.356 -2.975 9.242 1 96.81 199 LEU A O 1
ATOM 1508 N N . GLU A 1 200 ? 1.063 -2.922 10.945 1 95.31 200 GLU A N 1
ATOM 1509 C CA . GLU A 1 200 ? 0.376 -4.004 11.641 1 95.31 200 GLU A CA 1
ATOM 1510 C C . GLU A 1 200 ? -1.007 -3.566 12.117 1 95.31 200 GLU A C 1
ATOM 1512 O O . GLU A 1 200 ? -1.98 -4.312 11.977 1 95.31 200 GLU A O 1
ATOM 1517 N N . LEU A 1 201 ? -1.049 -2.424 12.711 1 96.25 201 LEU A N 1
ATOM 1518 C CA . LEU A 1 201 ? -2.328 -1.895 13.172 1 96.25 201 LEU A CA 1
ATOM 1519 C C . LEU A 1 201 ? -3.305 -1.753 12.008 1 96.25 201 LEU A C 1
ATOM 1521 O O . LEU A 1 201 ? -4.488 -2.066 12.148 1 96.25 201 LEU A O 1
ATOM 1525 N N . LEU A 1 202 ? -2.818 -1.252 10.867 1 96.06 202 LEU A N 1
ATOM 1526 C CA . LEU A 1 202 ? -3.684 -1.065 9.711 1 96.06 202 LEU A CA 1
ATOM 1527 C C . LEU A 1 202 ? -4.176 -2.408 9.18 1 96.06 202 LEU A C 1
ATOM 1529 O O . LEU A 1 202 ? -5.301 -2.51 8.68 1 96.06 202 LEU A O 1
ATOM 1533 N N . THR A 1 203 ? -3.359 -3.441 9.234 1 94.81 203 THR A N 1
ATOM 1534 C CA . THR A 1 203 ? -3.795 -4.789 8.891 1 94.81 203 THR A CA 1
ATOM 1535 C C . THR A 1 203 ? -4.965 -5.223 9.773 1 94.81 203 THR A C 1
ATOM 1537 O O . THR A 1 203 ? -5.93 -5.812 9.289 1 94.81 203 THR A O 1
ATOM 1540 N N . GLU A 1 204 ? -4.887 -4.891 11.047 1 94 204 GLU A N 1
ATOM 1541 C CA . GLU A 1 204 ? -5.973 -5.188 11.977 1 94 204 GLU A CA 1
ATOM 1542 C C . GLU A 1 204 ? -7.234 -4.402 11.617 1 94 204 GLU A C 1
ATOM 1544 O O . GLU A 1 204 ? -8.344 -4.914 11.742 1 94 204 GLU A O 1
ATOM 1549 N N . VAL A 1 205 ? -7.078 -3.166 11.266 1 92.88 205 VAL A N 1
ATOM 1550 C CA . VAL A 1 205 ? -8.219 -2.367 10.82 1 92.88 205 VAL A CA 1
ATOM 1551 C C . VAL A 1 205 ? -8.883 -3.039 9.625 1 92.88 205 VAL A C 1
ATOM 1553 O O . VAL A 1 205 ? -10.109 -3.133 9.562 1 92.88 205 VAL A O 1
ATOM 1556 N N . CYS A 1 206 ? -8.086 -3.521 8.625 1 88.56 206 CYS A N 1
ATOM 1557 C CA . CYS A 1 206 ? -8.609 -4.234 7.469 1 88.56 206 CYS A CA 1
ATOM 1558 C C . CYS A 1 206 ? -9.422 -5.453 7.895 1 88.56 206 CYS A C 1
ATOM 1560 O O . CYS A 1 206 ? -10.469 -5.742 7.312 1 88.56 206 CYS A O 1
ATOM 1562 N N . ARG A 1 207 ? -8.953 -6.121 8.891 1 88.38 207 ARG A N 1
ATOM 1563 C CA . ARG A 1 207 ? -9.625 -7.312 9.398 1 88.38 207 ARG A CA 1
ATOM 1564 C C . ARG A 1 207 ? -10.961 -6.957 10.031 1 88.38 207 ARG A C 1
ATOM 1566 O O . ARG A 1 207 ? -11.961 -7.648 9.82 1 88.38 207 ARG A O 1
ATOM 1573 N N . GLY A 1 208 ? -10.945 -5.938 10.844 1 83.38 208 GLY A N 1
ATOM 1574 C CA . GLY A 1 208 ? -12.156 -5.504 11.523 1 83.38 208 GLY A CA 1
ATOM 1575 C C . GLY A 1 208 ? -13.258 -5.078 10.578 1 83.38 208 GLY A C 1
ATOM 1576 O O . GLY A 1 208 ? -14.438 -5.34 10.828 1 83.38 208 GLY A O 1
ATOM 1577 N N . ARG A 1 209 ? -12.93 -4.484 9.5 1 76.38 209 ARG A N 1
ATOM 1578 C CA . ARG A 1 209 ? -13.906 -4.012 8.523 1 76.38 209 ARG A CA 1
ATOM 1579 C C . ARG A 1 209 ? -14.516 -5.18 7.758 1 76.38 209 ARG A C 1
ATOM 1581 O O . ARG A 1 209 ? -15.688 -5.125 7.363 1 76.38 209 ARG A O 1
ATOM 1588 N N . GLY A 1 210 ? -13.773 -6.203 7.527 1 66.25 210 GLY A N 1
ATOM 1589 C CA . GLY A 1 210 ? -14.289 -7.383 6.852 1 66.25 210 GLY A CA 1
ATOM 1590 C C . GLY A 1 210 ? -15.352 -8.109 7.652 1 66.25 210 GLY A C 1
ATOM 1591 O O . GLY A 1 210 ? -16.297 -8.664 7.086 1 66.25 210 GLY A O 1
ATOM 1592 N N . ARG A 1 211 ? -15.18 -8.102 8.906 1 63.06 211 ARG A N 1
ATOM 1593 C CA . ARG A 1 211 ? -16.109 -8.789 9.789 1 63.06 211 ARG A CA 1
ATOM 1594 C C . ARG A 1 211 ? -17.453 -8.055 9.852 1 63.06 211 ARG A C 1
ATOM 1596 O O . ARG A 1 211 ? -18.516 -8.68 9.938 1 63.06 211 ARG A O 1
ATOM 1603 N N . ALA A 1 212 ? -17.312 -6.777 9.883 1 56.78 212 ALA A N 1
ATOM 1604 C CA . ALA A 1 212 ? -18.516 -5.961 10.008 1 56.78 212 ALA A CA 1
ATOM 1605 C C . ALA A 1 212 ? -19.391 -6.074 8.766 1 56.78 212 ALA A C 1
ATOM 1607 O O . ALA A 1 212 ? -20.609 -5.977 8.852 1 56.78 212 ALA A O 1
ATOM 1608 N N . LEU A 1 213 ? -18.734 -6.184 7.637 1 54.06 213 LEU A N 1
ATOM 1609 C CA . LEU A 1 213 ? -19.5 -6.164 6.395 1 54.06 213 LEU A CA 1
ATOM 1610 C C . LEU A 1 213 ? -20.125 -7.531 6.117 1 54.06 213 LEU A C 1
ATOM 1612 O O . LEU A 1 213 ? -21.109 -7.629 5.379 1 54.06 213 LEU A O 1
ATOM 1616 N N . GLY A 1 214 ? -20.422 -8.391 7.031 1 46.69 214 GLY A N 1
ATOM 1617 C CA . GLY A 1 214 ? -21.031 -9.688 6.828 1 46.69 214 GLY A CA 1
ATOM 1618 C C . GLY A 1 214 ? -20.547 -10.398 5.582 1 46.69 214 GLY A C 1
ATOM 1619 O O . GLY A 1 214 ? -19.734 -9.852 4.832 1 46.69 214 GLY A O 1
ATOM 1620 N N . ARG A 1 215 ? -20.766 -11.875 5.402 1 44.06 215 ARG A N 1
ATOM 1621 C CA . ARG A 1 215 ? -20.406 -12.867 4.395 1 44.06 215 ARG A CA 1
ATOM 1622 C C . ARG A 1 215 ? -20.516 -12.281 2.99 1 44.06 215 ARG A C 1
ATOM 1624 O O . ARG A 1 215 ? -19.828 -12.734 2.068 1 44.06 215 ARG A O 1
ATOM 1631 N N . GLY A 1 216 ? -21.594 -11.734 2.654 1 43.84 216 GLY A N 1
ATOM 1632 C CA . GLY A 1 216 ? -21.859 -11.578 1.232 1 43.84 216 GLY A CA 1
ATOM 1633 C C . GLY A 1 216 ? -20.859 -10.68 0.538 1 43.84 216 GLY A C 1
ATOM 1634 O O . GLY A 1 216 ? -20.406 -10.977 -0.573 1 43.84 216 GLY A O 1
ATOM 1635 N N . ARG A 1 217 ? -20.984 -9.32 0.673 1 45.19 217 ARG A N 1
ATOM 1636 C CA . ARG A 1 217 ? -20.469 -8.32 -0.254 1 45.19 217 ARG A CA 1
ATOM 1637 C C . ARG A 1 217 ? -19.062 -7.891 0.135 1 45.19 217 ARG A C 1
ATOM 1639 O O . ARG A 1 217 ? -18.828 -6.738 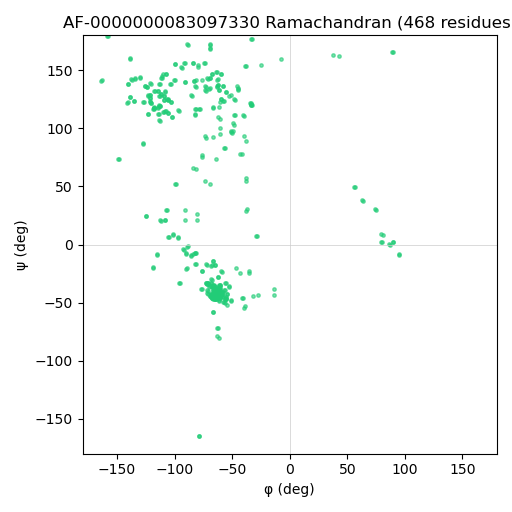0.508 1 45.19 217 ARG A O 1
ATOM 1646 N N . ARG A 1 218 ? -18.109 -8.695 0.798 1 47.22 218 ARG A N 1
ATOM 1647 C CA . ARG A 1 218 ? -16.969 -8.172 1.552 1 47.22 218 ARG A CA 1
ATOM 1648 C C . ARG A 1 218 ? -15.945 -7.539 0.622 1 47.22 218 ARG A C 1
ATOM 1650 O O . ARG A 1 218 ? -15.102 -8.234 0.051 1 47.22 218 ARG A O 1
ATOM 1657 N N . LYS A 1 219 ? -16.328 -6.621 -0.258 1 53.56 219 LYS A N 1
ATOM 1658 C CA . LYS A 1 219 ? -15.391 -5.871 -1.101 1 53.56 219 LYS A CA 1
ATOM 1659 C C . LYS A 1 219 ? -14.43 -5.043 -0.257 1 53.56 219 LYS A C 1
ATOM 1661 O O . LYS A 1 219 ? -14.812 -4.5 0.781 1 53.56 219 LYS A O 1
ATOM 1666 N N . ALA A 1 220 ? -13.125 -5.348 -0.381 1 55.06 220 ALA A N 1
ATOM 1667 C CA . ALA A 1 220 ? -12.117 -4.57 0.333 1 55.06 220 ALA A CA 1
ATOM 1668 C C . ALA A 1 220 ? -12.352 -3.074 0.167 1 55.06 220 ALA A C 1
ATOM 1670 O O . ALA A 1 220 ? -12.438 -2.574 -0.958 1 55.06 220 ALA A O 1
ATOM 1671 N N . SER A 1 221 ? -12.758 -2.381 1.299 1 74.25 221 SER A N 1
ATOM 1672 C CA . SER A 1 221 ? -13.031 -0.949 1.341 1 74.25 221 SER A CA 1
ATOM 1673 C C . SER A 1 221 ? -11.875 -0.182 1.966 1 74.25 221 SER A C 1
ATOM 1675 O O . SER A 1 221 ? -12 1.008 2.266 1 74.25 221 SER A O 1
ATOM 1677 N N . LEU A 1 222 ? -10.766 -0.938 2.17 1 84.69 222 LEU A N 1
ATOM 1678 C CA . LEU A 1 222 ? -9.555 -0.33 2.723 1 84.69 222 LEU A CA 1
ATOM 1679 C C . LEU A 1 222 ? -8.312 -0.843 2.008 1 84.69 222 LEU A C 1
ATOM 1681 O O . LEU A 1 222 ? -8.164 -2.049 1.797 1 84.69 222 LEU A O 1
ATOM 1685 N N . GLU A 1 223 ? -7.488 0.019 1.524 1 87.69 223 GLU A N 1
ATOM 1686 C CA . GLU A 1 223 ? -6.207 -0.336 0.924 1 87.69 223 GLU A CA 1
ATOM 1687 C C . GLU A 1 223 ? -5.09 0.577 1.425 1 87.69 223 GLU A C 1
ATOM 1689 O O . GLU A 1 223 ? -5.301 1.779 1.605 1 87.69 223 GLU A O 1
ATOM 1694 N N . ILE A 1 224 ? -3.955 -0.068 1.592 1 92.38 224 ILE A N 1
ATOM 1695 C CA . ILE A 1 224 ? -2.791 0.682 2.051 1 92.38 224 ILE A CA 1
ATOM 1696 C C . ILE A 1 224 ? -1.745 0.743 0.939 1 92.38 224 ILE A C 1
ATOM 1698 O O . ILE A 1 224 ? -1.509 -0.25 0.246 1 92.38 224 ILE A O 1
ATOM 1702 N N . ARG A 1 225 ? -1.157 1.858 0.768 1 91.12 225 ARG A N 1
ATOM 1703 C CA . ARG A 1 225 ? 0.012 2.047 -0.085 1 91.12 225 ARG A CA 1
ATOM 1704 C C . ARG A 1 225 ? 1.188 2.602 0.713 1 91.12 225 ARG A C 1
ATOM 1706 O O . ARG A 1 225 ? 1.051 3.609 1.408 1 91.12 225 ARG A O 1
ATOM 1713 N N . SER A 1 226 ? 2.398 1.903 0.593 1 93.19 226 SER A N 1
ATOM 1714 C CA . SER A 1 226 ? 3.48 2.312 1.483 1 93.19 226 SER A CA 1
ATOM 1715 C C . SER A 1 226 ? 4.824 2.299 0.763 1 93.19 226 SER A C 1
ATOM 1717 O O . SER A 1 226 ? 5.109 1.386 -0.015 1 93.19 226 SER A O 1
ATOM 1719 N N . SER A 1 227 ? 5.605 3.316 1.023 1 91.5 227 SER A N 1
ATOM 1720 C CA . SER A 1 227 ? 7.02 3.371 0.67 1 91.5 227 SER A CA 1
ATOM 1721 C C . SER A 1 227 ? 7.883 3.658 1.893 1 91.5 227 SER A C 1
ATOM 1723 O O . SER A 1 227 ? 8.969 4.223 1.771 1 91.5 227 SER A O 1
ATOM 1725 N N . LEU A 1 228 ? 7.348 3.311 3.105 1 94.44 228 LEU A N 1
ATOM 1726 C CA . LEU A 1 228 ? 8.094 3.498 4.344 1 94.44 228 LEU A CA 1
ATOM 1727 C C . LEU A 1 228 ? 9.398 2.713 4.316 1 94.44 228 LEU A C 1
ATOM 1729 O O . LEU A 1 228 ? 9.438 1.578 3.834 1 94.44 228 LEU A O 1
ATOM 1733 N N . ARG A 1 229 ? 10.375 3.299 4.961 1 93.38 229 ARG A N 1
ATOM 1734 C CA . ARG A 1 229 ? 11.688 2.672 4.941 1 93.38 229 ARG A CA 1
ATOM 1735 C C . ARG A 1 229 ? 12.102 2.217 6.336 1 93.38 229 ARG A C 1
ATOM 1737 O O . ARG A 1 229 ? 13.141 1.569 6.504 1 93.38 229 ARG A O 1
ATOM 1744 N N . ARG A 1 230 ? 11.352 2.594 7.273 1 95 230 ARG A N 1
ATOM 1745 C CA . ARG A 1 230 ? 11.555 2.193 8.656 1 95 230 ARG A CA 1
ATOM 1746 C C . ARG A 1 230 ? 10.234 1.857 9.336 1 95 230 ARG A C 1
ATOM 1748 O O . ARG A 1 230 ? 9.164 2.23 8.844 1 95 230 ARG A O 1
ATOM 1755 N N . ARG A 1 231 ? 10.383 1.117 10.406 1 95.75 231 ARG A N 1
ATOM 1756 C CA . ARG A 1 231 ? 9.195 0.84 11.211 1 95.75 231 ARG A CA 1
ATOM 1757 C C . ARG A 1 231 ? 8.625 2.125 11.797 1 95.75 231 ARG A C 1
ATOM 1759 O O . ARG A 1 231 ? 9.367 2.982 12.281 1 95.75 231 ARG A O 1
ATOM 1766 N N . LEU A 1 232 ? 7.344 2.273 11.75 1 97.44 232 LEU A N 1
ATOM 1767 C CA . LEU A 1 232 ? 6.66 3.449 12.273 1 97.44 232 LEU A CA 1
ATOM 1768 C C . LEU A 1 232 ? 5.781 3.08 13.461 1 97.44 232 LEU A C 1
ATOM 1770 O O . LEU A 1 232 ? 4.824 2.316 13.32 1 97.44 232 LEU A O 1
ATOM 1774 N N . CYS A 1 233 ? 6.141 3.541 14.594 1 96.81 233 CYS A N 1
ATOM 1775 C CA . CYS A 1 233 ? 5.371 3.404 15.82 1 96.81 233 CYS A CA 1
ATOM 1776 C C . CYS A 1 233 ? 5.016 4.77 16.391 1 96.81 233 CYS A C 1
ATOM 1778 O O . CYS A 1 233 ? 5.902 5.562 16.719 1 96.81 233 CYS A O 1
ATOM 1780 N N . LEU A 1 234 ? 3.738 5.062 16.562 1 96.31 234 LEU A N 1
ATOM 1781 C CA . LEU A 1 234 ? 3.293 6.418 16.875 1 96.31 234 LEU A CA 1
ATOM 1782 C C . LEU A 1 234 ? 3.346 6.676 18.375 1 96.31 234 LEU A C 1
ATOM 1784 O O . LEU A 1 234 ? 3.035 7.781 18.828 1 96.31 234 LEU A O 1
ATOM 1788 N N . GLN A 1 235 ? 3.568 5.75 19.156 1 86.5 235 GLN A N 1
ATOM 1789 C CA . GLN A 1 235 ? 3.764 6 20.578 1 86.5 235 GLN A CA 1
ATOM 1790 C C . GLN A 1 235 ? 4.859 5.102 21.156 1 86.5 235 GLN A C 1
ATOM 1792 O O . GLN A 1 235 ? 4.926 3.914 20.828 1 86.5 235 GLN A O 1
ATOM 1797 N N . ALA A 1 236 ? 5.957 5.688 21.75 1 62.16 236 ALA A N 1
ATOM 1798 C CA . ALA A 1 236 ? 7.02 4.953 22.438 1 62.16 236 ALA A CA 1
ATOM 1799 C C . ALA A 1 236 ? 6.477 4.195 23.641 1 62.16 236 ALA A C 1
ATOM 1801 O O . ALA A 1 236 ? 5.516 4.637 24.281 1 62.16 236 ALA A O 1
ATOM 1802 N N . GLY B 1 1 ? -7.297 -5.605 28.984 1 26.78 1 GLY B N 1
ATOM 1803 C CA . GLY B 1 1 ? -7.25 -4.941 27.688 1 26.78 1 GLY B CA 1
ATOM 1804 C C . GLY B 1 1 ? -7.066 -5.906 26.531 1 26.78 1 GLY B C 1
ATOM 1805 O O . GLY B 1 1 ? -6.203 -6.785 26.578 1 26.78 1 GLY B O 1
ATOM 1806 N N . SER B 1 2 ? -8.055 -6.426 25.828 1 33.25 2 SER B N 1
ATOM 1807 C CA . SER B 1 2 ? -8.086 -7.715 25.156 1 33.25 2 SER B CA 1
ATOM 1808 C C . SER B 1 2 ? -6.926 -7.848 24.172 1 33.25 2 SER B C 1
ATOM 1810 O O . SER B 1 2 ? -6.762 -7.012 23.281 1 33.25 2 SER B O 1
ATOM 1812 N N . ASN B 1 3 ? -5.766 -8.211 24.578 1 38.88 3 ASN B N 1
ATOM 1813 C CA . ASN B 1 3 ? -4.543 -8.672 23.922 1 38.88 3 ASN B CA 1
ATOM 1814 C C . ASN B 1 3 ? -4.852 -9.57 22.734 1 38.88 3 ASN B C 1
ATOM 1816 O O . ASN B 1 3 ? -4.836 -10.797 22.859 1 38.88 3 ASN B O 1
ATOM 1820 N N . LEU B 1 4 ? -5.895 -9.406 22.125 1 44.56 4 LEU B N 1
ATOM 1821 C CA . LEU B 1 4 ? -6.156 -10.391 21.078 1 44.56 4 LEU B CA 1
ATOM 1822 C C . LEU B 1 4 ? -4.953 -10.531 20.156 1 44.56 4 LEU B C 1
ATOM 1824 O O . LEU B 1 4 ? -4.43 -9.531 19.656 1 44.56 4 LEU B O 1
ATOM 1828 N N . PRO B 1 5 ? -4.199 -11.531 20.469 1 51.72 5 PRO B N 1
ATOM 1829 C CA . PRO B 1 5 ? -3.049 -11.812 19.609 1 51.72 5 PRO B CA 1
ATOM 1830 C C . PRO B 1 5 ? -3.312 -11.492 18.141 1 51.72 5 PRO B C 1
ATOM 1832 O O . PRO B 1 5 ? -4.449 -11.602 17.672 1 51.72 5 PRO B O 1
ATOM 1835 N N . ALA B 1 6 ? -2.535 -10.578 17.516 1 66.12 6 ALA B N 1
ATOM 1836 C CA . ALA B 1 6 ? -2.643 -10.242 16.109 1 66.12 6 ALA B CA 1
ATOM 1837 C C . ALA B 1 6 ? -2.889 -11.492 15.258 1 66.12 6 ALA B C 1
ATOM 1839 O O . ALA B 1 6 ? -2.193 -12.5 15.414 1 66.12 6 ALA B O 1
ATOM 1840 N N . ALA B 1 7 ? -4.125 -11.664 14.648 1 85.06 7 ALA B N 1
ATOM 1841 C CA . ALA B 1 7 ? -4.477 -12.797 13.789 1 85.06 7 ALA B CA 1
ATOM 1842 C C . ALA B 1 7 ? -3.436 -13 12.695 1 85.06 7 ALA B C 1
ATOM 1844 O O . ALA B 1 7 ? -2.9 -12.031 12.148 1 85.06 7 ALA B O 1
ATOM 1845 N N . ARG B 1 8 ? -2.967 -14.258 12.609 1 93.88 8 ARG B N 1
ATOM 1846 C CA . ARG B 1 8 ? -1.996 -14.641 11.586 1 93.88 8 ARG B CA 1
ATOM 1847 C C . ARG B 1 8 ? -2.617 -15.586 10.562 1 93.88 8 ARG B C 1
ATOM 1849 O O . ARG B 1 8 ? -3.461 -16.422 10.906 1 93.88 8 ARG B O 1
ATOM 1856 N N . TYR B 1 9 ? -2.18 -15.383 9.344 1 96.62 9 TYR B N 1
ATOM 1857 C CA . TYR B 1 9 ? -2.596 -16.359 8.336 1 96.62 9 TYR B CA 1
ATOM 1858 C C . TYR B 1 9 ? -2.074 -17.75 8.68 1 96.62 9 TYR B C 1
ATOM 1860 O O . TYR B 1 9 ? -0.938 -17.906 9.133 1 96.62 9 TYR B O 1
ATOM 1868 N N . ASP B 1 10 ? -2.916 -18.766 8.516 1 95.44 10 ASP B N 1
ATOM 1869 C CA . ASP B 1 10 ? -2.492 -20.156 8.617 1 95.44 10 ASP B CA 1
ATOM 1870 C C . ASP B 1 10 ? -1.866 -20.641 7.309 1 95.44 10 ASP B C 1
ATOM 1872 O O . ASP B 1 10 ? -2.562 -20.797 6.305 1 95.44 10 ASP B O 1
ATOM 1876 N N . LEU B 1 11 ? -0.567 -20.891 7.297 1 96.31 11 LEU B N 1
ATOM 1877 C CA . LEU B 1 11 ? 0.128 -21.281 6.074 1 96.31 11 LEU B CA 1
ATOM 1878 C C . LEU B 1 11 ? 0.481 -22.766 6.102 1 96.31 11 LEU B C 1
ATOM 1880 O O . LEU B 1 11 ? 1.483 -23.188 5.516 1 96.31 11 LEU B O 1
ATOM 1884 N N . SER B 1 12 ? -0.323 -23.547 6.785 1 94.81 12 SER B N 1
ATOM 1885 C CA . SER B 1 12 ? -0.064 -24.969 6.922 1 94.81 12 SER B CA 1
ATOM 1886 C C . SER B 1 12 ? -0.413 -25.719 5.637 1 94.81 12 SER B C 1
ATOM 1888 O O . SER B 1 12 ? 0.036 -26.844 5.43 1 94.81 12 SER B O 1
ATOM 1890 N N . GLY B 1 13 ? -1.263 -25.141 4.832 1 96.44 13 GLY B N 1
ATOM 1891 C CA . GLY B 1 13 ? -1.614 -25.766 3.566 1 96.44 13 GLY B CA 1
ATOM 1892 C C . GLY B 1 13 ? -0.568 -25.562 2.488 1 96.44 13 GLY B C 1
ATOM 1893 O O . GLY B 1 13 ? 0.57 -25.188 2.783 1 96.44 13 GLY B O 1
ATOM 1894 N N . THR B 1 14 ? -0.957 -25.828 1.285 1 97.12 14 THR B N 1
ATOM 1895 C CA . THR B 1 14 ? -0.061 -25.734 0.138 1 97.12 14 THR B CA 1
ATOM 1896 C C . THR B 1 14 ? 0.229 -24.266 -0.204 1 97.12 14 THR B C 1
ATOM 1898 O O . THR B 1 14 ? -0.685 -23.438 -0.243 1 97.12 14 THR B O 1
ATOM 1901 N N . ARG B 1 15 ? 1.477 -24.016 -0.386 1 98.06 15 ARG B N 1
ATOM 1902 C CA . ARG B 1 15 ? 1.92 -22.734 -0.919 1 98.06 15 ARG B CA 1
ATOM 1903 C C . ARG B 1 15 ? 2.359 -22.875 -2.373 1 98.06 15 ARG B C 1
ATOM 1905 O O . ARG B 1 15 ? 3.215 -23.703 -2.695 1 98.06 15 ARG B O 1
ATOM 1912 N N . ALA B 1 16 ? 1.757 -22.078 -3.201 1 98.56 16 ALA B N 1
ATOM 1913 C CA . ALA B 1 16 ? 2.027 -22.203 -4.633 1 98.56 16 ALA B CA 1
ATOM 1914 C C . ALA B 1 16 ? 2.574 -20.891 -5.195 1 98.56 16 ALA B C 1
ATOM 1916 O O . ALA B 1 16 ? 2.125 -19.812 -4.816 1 98.56 16 ALA B O 1
ATOM 1917 N N . ALA B 1 17 ? 3.592 -20.969 -6.082 1 98.75 17 ALA B N 1
ATOM 1918 C CA . ALA B 1 17 ? 4.18 -19.797 -6.73 1 98.75 17 ALA B CA 1
ATOM 1919 C C . ALA B 1 17 ? 4.172 -19.953 -8.25 1 98.75 17 ALA B C 1
ATOM 1921 O O . ALA B 1 17 ? 4.434 -21.031 -8.773 1 98.75 17 ALA B O 1
ATOM 1922 N N . LEU B 1 18 ? 3.807 -18.891 -8.93 1 98.88 18 LEU B N 1
ATOM 1923 C CA . LEU B 1 18 ? 3.9 -18.781 -10.383 1 98.88 18 LEU B CA 1
ATOM 1924 C C . LEU B 1 18 ? 4.836 -17.641 -10.773 1 98.88 18 LEU B C 1
ATOM 1926 O O . LEU B 1 18 ? 4.582 -16.484 -10.438 1 98.88 18 LEU B O 1
ATOM 1930 N N . LEU B 1 19 ? 5.953 -17.984 -11.438 1 98.75 19 LEU B N 1
ATOM 1931 C CA . LEU B 1 19 ? 6.887 -16.984 -11.945 1 98.75 19 LEU B CA 1
ATOM 1932 C C . LEU B 1 19 ? 6.77 -16.844 -13.453 1 98.75 19 LEU B C 1
ATOM 1934 O O . LEU B 1 19 ? 7.031 -17.797 -14.195 1 98.75 19 LEU B O 1
ATOM 1938 N N . LEU B 1 20 ? 6.297 -15.703 -13.898 1 98.69 20 LEU B N 1
ATOM 1939 C CA . LEU B 1 20 ? 6.254 -15.336 -15.305 1 98.69 20 LEU B CA 1
ATOM 1940 C C . LEU B 1 20 ? 7.266 -14.242 -15.617 1 98.69 20 LEU B C 1
ATOM 1942 O O . LEU B 1 20 ? 7.129 -13.109 -15.148 1 98.69 20 LEU B O 1
ATOM 1946 N N . SER B 1 21 ? 8.281 -14.562 -16.422 1 97.69 21 SER B N 1
ATOM 1947 C CA . SER B 1 21 ? 9.367 -13.602 -16.625 1 97.69 21 SER B CA 1
ATOM 1948 C C . SER B 1 21 ? 9.742 -13.5 -18.109 1 97.69 21 SER B C 1
ATOM 1950 O O . SER B 1 21 ? 10.047 -14.508 -18.75 1 97.69 21 SER B O 1
ATOM 1952 N N . VAL B 1 22 ? 9.68 -12.32 -18.609 1 96.38 22 VAL B N 1
ATOM 1953 C CA . VAL B 1 22 ? 10.312 -12.047 -19.891 1 96.38 22 VAL B CA 1
ATOM 1954 C C . VAL B 1 22 ? 11.812 -11.797 -19.688 1 96.38 22 VAL B C 1
ATOM 1956 O O . VAL B 1 22 ? 12.203 -10.852 -19 1 96.38 22 VAL B O 1
ATOM 1959 N N . ILE B 1 23 ? 12.641 -12.656 -20.25 1 93.81 23 ILE B N 1
ATOM 1960 C CA . ILE B 1 23 ? 14.086 -12.578 -20.062 1 93.81 23 ILE B CA 1
ATOM 1961 C C . ILE B 1 23 ? 14.719 -11.812 -21.219 1 93.81 23 ILE B C 1
ATOM 1963 O O . ILE B 1 23 ? 15.695 -11.086 -21.031 1 93.81 23 ILE B O 1
ATOM 1967 N N . HIS B 1 24 ? 14.156 -11.93 -22.391 1 88.44 24 HIS B N 1
ATOM 1968 C CA . HIS B 1 24 ? 14.711 -11.312 -23.594 1 88.44 24 HIS B CA 1
ATOM 1969 C C . HIS B 1 24 ? 14.805 -9.797 -23.438 1 88.44 24 HIS B C 1
ATOM 1971 O O . HIS B 1 24 ? 13.82 -9.148 -23.078 1 88.44 24 HIS B O 1
ATOM 1977 N N . GLY B 1 25 ? 16.031 -9.227 -23.641 1 86.62 25 GLY B N 1
ATOM 1978 C CA . GLY B 1 25 ? 16.234 -7.789 -23.609 1 86.62 25 GLY B CA 1
ATOM 1979 C C . GLY B 1 25 ? 16.359 -7.234 -22.203 1 86.62 25 GLY B C 1
ATOM 1980 O O . GLY B 1 25 ? 16.312 -6.02 -22 1 86.62 25 GLY B O 1
ATOM 1981 N N . ARG B 1 26 ? 16.438 -8.125 -21.281 1 88 26 ARG B N 1
ATOM 1982 C CA . ARG B 1 26 ? 16.516 -7.695 -19.891 1 88 26 ARG B CA 1
ATOM 1983 C C . ARG B 1 26 ? 17.719 -8.336 -19.203 1 88 26 ARG B C 1
ATOM 1985 O O . ARG B 1 26 ? 17.562 -9.352 -18.516 1 88 26 ARG B O 1
ATOM 1992 N N . PRO B 1 27 ? 18.812 -7.652 -19.359 1 83.81 27 PRO B N 1
ATOM 1993 C CA . PRO B 1 27 ? 19.984 -8.195 -18.688 1 83.81 27 PRO B CA 1
ATOM 1994 C C . PRO B 1 27 ? 19.781 -8.414 -17.188 1 83.81 27 PRO B C 1
ATOM 1996 O O . PRO B 1 27 ? 19.188 -7.562 -16.516 1 83.81 27 PRO B O 1
ATOM 1999 N N . GLY B 1 28 ? 20.109 -9.555 -16.656 1 88.44 28 GLY B N 1
ATOM 2000 C CA . GLY B 1 28 ? 20.016 -9.867 -15.242 1 88.44 28 GLY B CA 1
ATOM 2001 C C . GLY B 1 28 ? 18.719 -10.578 -14.867 1 88.44 28 GLY B C 1
ATOM 2002 O O . GLY B 1 28 ? 18.594 -11.086 -13.758 1 88.44 28 GLY B O 1
ATOM 2003 N N . ALA B 1 29 ? 17.812 -10.641 -15.844 1 91.5 29 ALA B N 1
ATOM 2004 C CA . ALA B 1 29 ? 16.5 -11.219 -15.562 1 91.5 29 ALA B CA 1
ATOM 2005 C C . ALA B 1 29 ? 16.625 -12.695 -15.195 1 91.5 29 ALA B C 1
ATOM 2007 O O . ALA B 1 29 ? 15.891 -13.188 -14.32 1 91.5 29 ALA B O 1
ATOM 2008 N N . GLN B 1 30 ? 17.531 -13.375 -15.883 1 93.69 30 GLN B N 1
ATOM 2009 C CA . GLN B 1 30 ? 17.734 -14.781 -15.578 1 93.69 30 GLN B CA 1
ATOM 2010 C C . GLN B 1 30 ? 18.203 -14.969 -14.133 1 93.69 30 GLN B C 1
ATOM 2012 O O . GLN B 1 30 ? 17.75 -15.891 -13.445 1 93.69 30 GLN B O 1
ATOM 2017 N N . HIS B 1 31 ? 19.047 -14.102 -13.727 1 93.44 31 HIS B N 1
ATOM 2018 C CA . HIS B 1 31 ? 19.531 -14.156 -12.344 1 93.44 31 HIS B CA 1
ATOM 2019 C C . HIS B 1 31 ? 18.391 -13.875 -11.359 1 93.44 31 HIS B C 1
ATOM 2021 O O . HIS B 1 31 ? 18.312 -14.508 -10.305 1 93.44 31 HIS B O 1
ATOM 2027 N N . ASP B 1 32 ? 17.578 -12.945 -11.703 1 94.44 32 ASP B N 1
ATOM 2028 C CA . ASP B 1 32 ? 16.422 -12.625 -10.859 1 94.44 32 ASP B CA 1
ATOM 2029 C C . ASP B 1 32 ? 15.5 -13.836 -10.703 1 94.44 32 ASP B C 1
ATOM 2031 O O . ASP B 1 32 ? 15.047 -14.133 -9.602 1 94.44 32 ASP B O 1
ATOM 2035 N N . VAL B 1 33 ? 15.273 -14.508 -11.805 1 96.5 33 VAL B N 1
ATOM 2036 C CA . VAL B 1 33 ? 14.398 -15.68 -11.812 1 96.5 33 VAL B CA 1
ATOM 2037 C C . VAL B 1 33 ? 15 -16.766 -10.922 1 96.5 33 VAL B C 1
ATOM 2039 O O . VAL B 1 33 ? 14.297 -17.375 -10.117 1 96.5 33 VAL B O 1
ATOM 2042 N N . GLU B 1 34 ? 16.219 -16.953 -11.047 1 96.56 34 GLU B N 1
ATOM 2043 C CA . GLU B 1 34 ? 16.906 -17.984 -10.266 1 96.56 34 GLU B CA 1
ATOM 2044 C C . GLU B 1 34 ? 16.875 -17.656 -8.773 1 96.56 34 GLU B C 1
ATOM 2046 O O . GLU B 1 34 ? 16.594 -18.516 -7.945 1 96.56 34 GLU B O 1
ATOM 2051 N N . ALA B 1 35 ? 17.188 -16.422 -8.5 1 96.19 35 ALA B N 1
ATOM 2052 C CA . ALA B 1 35 ? 17.203 -15.969 -7.113 1 96.19 35 ALA B CA 1
ATOM 2053 C C . ALA B 1 35 ? 15.812 -16.125 -6.48 1 96.19 35 ALA B C 1
ATOM 2055 O O . ALA B 1 35 ? 15.688 -16.641 -5.367 1 96.19 35 ALA B O 1
ATOM 2056 N N . LEU B 1 36 ? 14.812 -15.734 -7.195 1 97 36 LEU B N 1
ATOM 2057 C CA . LEU B 1 36 ? 13.453 -15.836 -6.684 1 97 36 LEU B CA 1
ATOM 2058 C C . LEU B 1 36 ? 13.023 -17.297 -6.562 1 97 36 LEU B C 1
ATOM 2060 O O . LEU B 1 36 ? 12.336 -17.672 -5.605 1 97 36 LEU B O 1
ATOM 2064 N N . GLY B 1 37 ? 13.359 -18.094 -7.578 1 97.62 37 GLY B N 1
ATOM 2065 C CA . GLY B 1 37 ? 13.078 -19.516 -7.504 1 97.62 37 GLY B CA 1
ATOM 2066 C C . GLY B 1 37 ? 13.656 -20.172 -6.266 1 97.62 37 GLY B C 1
ATOM 2067 O O . GLY B 1 37 ? 12.969 -20.938 -5.582 1 97.62 37 GLY B O 1
ATOM 2068 N N . THR B 1 38 ? 14.852 -19.812 -5.957 1 96.88 38 THR B N 1
ATOM 2069 C CA . THR B 1 38 ? 15.531 -20.359 -4.789 1 96.88 38 THR B CA 1
ATOM 2070 C C . THR B 1 38 ? 14.852 -19.922 -3.502 1 96.88 38 THR B C 1
ATOM 2072 O O . THR B 1 38 ? 14.68 -20.703 -2.574 1 96.88 38 THR B O 1
ATOM 2075 N N . LEU B 1 39 ? 14.5 -18.672 -3.453 1 97.44 39 LEU B N 1
ATOM 2076 C CA . LEU B 1 39 ? 13.797 -18.156 -2.283 1 97.44 39 LEU B CA 1
ATOM 2077 C C . LEU B 1 39 ? 12.469 -18.875 -2.086 1 97.44 39 LEU B C 1
ATOM 2079 O O . LEU B 1 39 ? 12.141 -19.281 -0.97 1 97.44 39 LEU B O 1
ATOM 2083 N N . CYS B 1 40 ? 11.703 -19.047 -3.172 1 97.81 40 CYS B N 1
ATOM 2084 C CA . CYS B 1 40 ? 10.422 -19.734 -3.098 1 97.81 40 CYS B CA 1
ATOM 2085 C C . CYS B 1 40 ? 10.594 -21.156 -2.586 1 97.81 40 CYS B C 1
ATOM 2087 O O . CYS B 1 40 ? 9.812 -21.625 -1.752 1 97.81 40 CYS B O 1
ATOM 2089 N N . GLN B 1 41 ? 11.594 -21.812 -3.041 1 96.94 41 GLN B N 1
ATOM 2090 C CA . GLN B 1 41 ? 11.883 -23.172 -2.584 1 96.94 41 GLN B CA 1
ATOM 2091 C C . GLN B 1 41 ? 12.188 -23.203 -1.091 1 96.94 41 GLN B C 1
ATOM 2093 O O . GLN B 1 41 ? 11.672 -24.047 -0.356 1 96.94 41 GLN B O 1
ATOM 2098 N N . ALA B 1 42 ? 12.984 -22.266 -0.671 1 96.25 42 ALA B N 1
ATOM 2099 C CA . ALA B 1 42 ? 13.359 -22.172 0.737 1 96.25 42 ALA B CA 1
ATOM 2100 C C . ALA B 1 42 ? 12.141 -21.922 1.618 1 96.25 42 ALA B C 1
ATOM 2102 O O . ALA B 1 42 ? 12.109 -22.344 2.777 1 96.25 42 ALA B O 1
ATOM 2103 N N . LEU B 1 43 ? 11.18 -21.312 1.062 1 97.06 43 LEU B N 1
ATOM 2104 C CA . LEU B 1 43 ? 9.961 -20.969 1.796 1 97.06 43 LEU B CA 1
ATOM 2105 C C . LEU B 1 43 ? 8.875 -22 1.553 1 97.06 43 LEU B C 1
ATOM 2107 O O . LEU B 1 43 ? 7.711 -21.781 1.894 1 97.06 43 LEU B O 1
ATOM 2111 N N . SER B 1 44 ? 9.172 -23.078 0.854 1 96.56 44 SER B N 1
ATOM 2112 C CA . SER B 1 44 ? 8.336 -24.25 0.667 1 96.56 44 SER B CA 1
ATOM 2113 C C . SER B 1 44 ? 7.191 -23.969 -0.302 1 96.56 44 SER B C 1
ATOM 2115 O O . SER B 1 44 ? 6.094 -24.531 -0.154 1 96.56 44 SER B O 1
ATOM 2117 N N . PHE B 1 45 ? 7.402 -23.094 -1.232 1 97.94 45 PHE B N 1
ATOM 2118 C CA . PHE B 1 45 ? 6.457 -22.906 -2.328 1 97.94 45 PHE B CA 1
ATOM 2119 C C . PHE B 1 45 ? 6.688 -23.938 -3.426 1 97.94 45 PHE B C 1
ATOM 2121 O O . PHE B 1 45 ? 7.836 -24.25 -3.756 1 97.94 45 PHE B O 1
ATOM 2128 N N . LYS B 1 46 ? 5.629 -24.469 -3.893 1 97.69 46 LYS B N 1
ATOM 2129 C CA . LYS B 1 46 ? 5.691 -25.188 -5.16 1 97.69 46 LYS B CA 1
ATOM 2130 C C . LYS B 1 46 ? 5.684 -24.219 -6.344 1 97.69 46 LYS B C 1
ATOM 2132 O O . LYS B 1 46 ? 4.676 -23.578 -6.613 1 97.69 46 LYS B O 1
ATOM 2137 N N . THR B 1 47 ? 6.781 -24.234 -7.105 1 98.25 47 THR B N 1
ATOM 2138 C CA . THR B 1 47 ? 6.984 -23.141 -8.047 1 98.25 47 THR B CA 1
ATOM 2139 C C . THR B 1 47 ? 6.785 -23.625 -9.484 1 98.25 47 THR B C 1
ATOM 2141 O O . THR B 1 47 ? 7.285 -24.688 -9.859 1 98.25 47 THR B O 1
ATOM 2144 N N . THR B 1 48 ? 6.031 -22.906 -10.227 1 98.12 48 THR B N 1
ATOM 2145 C CA . THR B 1 48 ? 5.93 -23.016 -11.672 1 98.12 48 THR B CA 1
ATOM 2146 C C . THR B 1 48 ? 6.574 -21.812 -12.359 1 98.12 48 THR B C 1
ATOM 2148 O O . THR B 1 48 ? 6.312 -20.672 -11.992 1 98.12 48 THR B O 1
ATOM 2151 N N . LEU B 1 49 ? 7.461 -22.109 -13.289 1 98.31 49 LEU B N 1
ATOM 2152 C CA . LEU B 1 49 ? 8.18 -21.047 -13.992 1 98.31 49 LEU B CA 1
ATOM 2153 C C . LEU B 1 49 ? 7.859 -21.078 -15.484 1 98.31 49 LEU B C 1
ATOM 2155 O O . LEU B 1 49 ? 7.82 -22.141 -16.094 1 98.31 49 LEU B O 1
ATOM 2159 N N . ARG B 1 50 ? 7.539 -19.969 -16.047 1 98.31 50 ARG B N 1
ATOM 2160 C CA . ARG B 1 50 ? 7.434 -19.766 -17.484 1 98.31 50 ARG B CA 1
ATOM 2161 C C . ARG B 1 50 ? 8.281 -18.578 -17.938 1 98.31 50 ARG B C 1
ATOM 2163 O O . ARG B 1 50 ? 8.102 -17.453 -17.453 1 98.31 50 ARG B O 1
ATOM 2170 N N . THR B 1 51 ? 9.195 -18.797 -18.859 1 98 51 THR B N 1
ATOM 2171 C CA . THR B 1 51 ? 10.039 -17.734 -19.391 1 98 51 THR B CA 1
ATOM 2172 C C . THR B 1 51 ? 9.531 -17.25 -20.75 1 98 51 THR B C 1
ATOM 2174 O O . THR B 1 51 ? 9.023 -18.047 -21.531 1 98 51 THR B O 1
ATOM 2177 N N . ASP B 1 52 ? 9.602 -16.016 -20.969 1 97.81 52 ASP B N 1
ATOM 2178 C CA . ASP B 1 52 ? 9.305 -15.305 -22.203 1 97.81 52 ASP B CA 1
ATOM 2179 C C . ASP B 1 52 ? 7.883 -15.594 -22.672 1 97.81 52 ASP B C 1
ATOM 2181 O O . ASP B 1 52 ? 7.668 -15.945 -23.844 1 97.81 52 ASP B O 1
ATOM 2185 N N . PRO B 1 53 ? 6.965 -15.453 -21.766 1 98.31 53 PRO B N 1
ATOM 2186 C CA . PRO B 1 53 ? 5.57 -15.578 -22.188 1 98.31 53 PRO B CA 1
ATOM 2187 C C . PRO B 1 53 ? 5.117 -14.414 -23.062 1 98.31 53 PRO B C 1
ATOM 2189 O O . PRO B 1 53 ? 5.559 -13.281 -22.875 1 98.31 53 PRO B O 1
ATOM 2192 N N . THR B 1 54 ? 4.297 -14.711 -24.031 1 97.75 54 THR B N 1
ATOM 2193 C CA . THR B 1 54 ? 3.564 -13.664 -24.734 1 97.75 54 THR B CA 1
ATOM 2194 C C . THR B 1 54 ? 2.512 -13.039 -23.828 1 97.75 54 THR B C 1
ATOM 2196 O O . THR B 1 54 ? 2.273 -13.523 -22.719 1 97.75 54 THR B O 1
ATOM 2199 N N . ALA B 1 55 ? 1.949 -11.945 -24.25 1 97 55 ALA B N 1
ATOM 2200 C CA . ALA B 1 55 ? 0.88 -11.32 -23.469 1 97 55 ALA B CA 1
ATOM 2201 C C . ALA B 1 55 ? -0.252 -12.305 -23.203 1 97 55 ALA B C 1
ATOM 2203 O O . ALA B 1 55 ? -0.743 -12.414 -22.078 1 97 55 ALA B O 1
ATOM 2204 N N . GLN B 1 56 ? -0.613 -13 -24.266 1 97.19 56 GLN B N 1
ATOM 2205 C CA . GLN B 1 56 ? -1.659 -14.008 -24.125 1 97.19 56 GLN B CA 1
ATOM 2206 C C . GLN B 1 56 ? -1.229 -15.117 -23.172 1 97.19 56 GLN B C 1
ATOM 2208 O O . GLN B 1 56 ? -2.033 -15.602 -22.375 1 97.19 56 GLN B O 1
ATOM 2213 N N . ALA B 1 57 ? -0.029 -15.508 -23.188 1 98.12 57 ALA B N 1
ATOM 2214 C CA . ALA B 1 57 ? 0.486 -16.578 -22.328 1 98.12 57 ALA B CA 1
ATOM 2215 C C . ALA B 1 57 ? 0.466 -16.156 -20.875 1 98.12 57 ALA B C 1
ATOM 2217 O O . ALA B 1 57 ? 0.242 -16.984 -19.984 1 98.12 57 ALA B O 1
ATOM 2218 N N . PHE B 1 58 ? 0.758 -14.859 -20.578 1 98.25 58 PHE B N 1
ATOM 2219 C CA . PHE B 1 58 ? 0.601 -14.359 -19.219 1 98.25 58 PHE B CA 1
ATOM 2220 C C . PHE B 1 58 ? -0.781 -14.703 -18.672 1 98.25 58 PHE B C 1
ATOM 2222 O O . PHE B 1 58 ? -0.903 -15.25 -17.562 1 98.25 58 PHE B O 1
ATOM 2229 N N . GLN B 1 59 ? -1.794 -14.422 -19.453 1 97.19 59 GLN B N 1
ATOM 2230 C CA . GLN B 1 59 ? -3.18 -14.625 -19.047 1 97.19 59 GLN B CA 1
ATOM 2231 C C . GLN B 1 59 ? -3.502 -16.109 -18.922 1 97.19 59 GLN B C 1
ATOM 2233 O O . GLN B 1 59 ? -4.121 -16.547 -17.938 1 97.19 59 GLN B O 1
ATOM 2238 N N . GLU B 1 60 ? -3.072 -16.859 -19.859 1 98.12 60 GLU B N 1
ATOM 2239 C CA . GLU B 1 60 ? -3.377 -18.281 -19.891 1 98.12 60 GLU B CA 1
ATOM 2240 C C . GLU B 1 60 ? -2.691 -19.031 -18.75 1 98.12 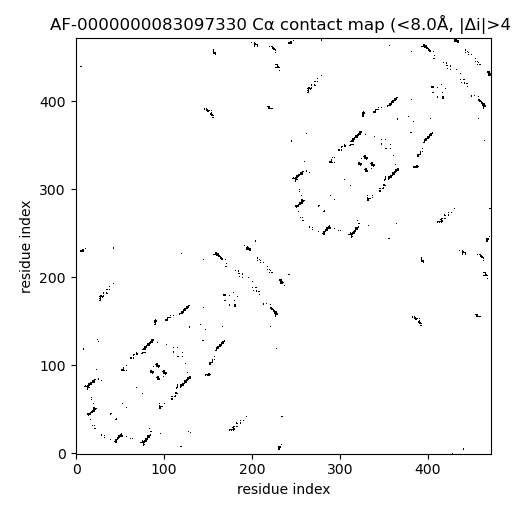60 GLU B C 1
ATOM 2242 O O . GLU B 1 60 ? -3.295 -19.891 -18.109 1 98.12 60 GLU B O 1
ATOM 2247 N N . GLU B 1 61 ? -1.44 -18.688 -18.531 1 98.5 61 GLU B N 1
ATOM 2248 C CA . GLU B 1 61 ? -0.701 -19.344 -17.453 1 98.5 61 GLU B CA 1
ATOM 2249 C C . GLU B 1 61 ? -1.322 -19.031 -16.094 1 98.5 61 GLU B C 1
ATOM 2251 O O . GLU B 1 61 ? -1.399 -19.906 -15.219 1 98.5 61 GLU B O 1
ATOM 2256 N N . LEU B 1 62 ? -1.718 -17.797 -15.906 1 98.44 62 LEU B N 1
ATOM 2257 C CA . LEU B 1 62 ? -2.344 -17.422 -14.641 1 98.44 62 LEU B CA 1
ATOM 2258 C C . LEU B 1 62 ? -3.691 -18.125 -14.477 1 98.44 62 LEU B C 1
ATOM 2260 O O . LEU B 1 62 ? -4.027 -18.578 -13.383 1 98.44 62 LEU B O 1
ATOM 2264 N N . ALA B 1 63 ? -4.469 -18.203 -15.562 1 97.81 63 ALA B N 1
ATOM 2265 C CA . ALA B 1 63 ? -5.75 -18.891 -15.516 1 97.81 63 ALA B CA 1
ATOM 2266 C C . ALA B 1 63 ? -5.559 -20.375 -15.164 1 97.81 63 ALA B C 1
ATOM 2268 O O . ALA B 1 63 ? -6.289 -20.922 -14.328 1 97.81 63 ALA B O 1
ATOM 2269 N N . GLN B 1 64 ? -4.613 -20.969 -15.797 1 98.25 64 GLN B N 1
ATOM 2270 C CA . GLN B 1 64 ? -4.309 -22.375 -15.508 1 98.25 64 GLN B CA 1
ATOM 2271 C C . GLN B 1 64 ? -3.857 -22.547 -14.062 1 98.25 64 GLN B C 1
ATOM 2273 O O . GLN B 1 64 ? -4.262 -23.5 -13.391 1 98.25 64 GLN B O 1
ATOM 2278 N N . PHE B 1 65 ? -3.012 -21.688 -13.625 1 98.5 65 PHE B N 1
ATOM 2279 C CA . PHE B 1 65 ? -2.549 -21.703 -12.242 1 98.5 65 PHE B CA 1
ATOM 2280 C C . PHE B 1 65 ? -3.727 -21.625 -11.273 1 98.5 65 PHE B C 1
ATOM 2282 O O . PHE B 1 65 ? -3.822 -22.422 -10.344 1 98.5 65 PHE B O 1
ATOM 2289 N N . ARG B 1 66 ? -4.617 -20.625 -11.508 1 98.06 66 ARG B N 1
ATOM 2290 C CA . ARG B 1 66 ? -5.824 -20.469 -10.703 1 98.06 66 ARG B CA 1
ATOM 2291 C C . ARG B 1 66 ? -6.645 -21.75 -10.695 1 98.06 66 ARG B C 1
ATOM 2293 O O . ARG B 1 66 ? -7.082 -22.219 -9.633 1 98.06 66 ARG B O 1
ATOM 2300 N N . GLU B 1 67 ? -6.875 -22.375 -11.836 1 97.88 67 GLU B N 1
ATOM 2301 C CA . GLU B 1 67 ? -7.656 -23.609 -11.961 1 97.88 67 GLU B CA 1
ATOM 2302 C C . GLU B 1 67 ? -7.004 -24.75 -11.188 1 97.88 67 GLU B C 1
ATOM 2304 O O . GLU B 1 67 ? -7.695 -25.547 -10.547 1 97.88 67 GLU B O 1
ATOM 2309 N N . CYS B 1 68 ? -5.715 -24.828 -11.281 1 97.69 68 CYS B N 1
ATOM 2310 C CA . CYS B 1 68 ? -4.98 -25.859 -10.555 1 97.69 68 CYS B CA 1
ATOM 2311 C C . CYS B 1 68 ? -5.16 -25.703 -9.055 1 97.69 68 CYS B C 1
ATOM 2313 O O . CYS B 1 68 ? -5.332 -26.688 -8.336 1 97.69 68 CYS B O 1
ATOM 2315 N N . LEU B 1 69 ? -5.102 -24.469 -8.602 1 98 69 LEU B N 1
ATOM 2316 C CA . LEU B 1 69 ? -5.293 -24.203 -7.18 1 98 69 LEU B CA 1
ATOM 2317 C C . LEU B 1 69 ? -6.699 -24.594 -6.742 1 98 69 LEU B C 1
ATOM 2319 O O . LEU B 1 69 ? -6.875 -25.219 -5.691 1 98 69 LEU B O 1
ATOM 2323 N N . ASP B 1 70 ? -7.664 -24.328 -7.566 1 97.25 70 ASP B N 1
ATOM 2324 C CA . ASP B 1 70 ? -9.055 -24.641 -7.246 1 97.25 70 ASP B CA 1
ATOM 2325 C C . ASP B 1 70 ? -9.281 -26.156 -7.219 1 97.25 70 ASP B C 1
ATOM 2327 O O . ASP B 1 70 ? -10.133 -26.641 -6.48 1 97.25 70 ASP B O 1
ATOM 2331 N N . ALA B 1 71 ? -8.516 -26.828 -8.008 1 96.19 71 ALA B N 1
ATOM 2332 C CA . ALA B 1 71 ? -8.68 -28.281 -8.133 1 96.19 71 ALA B CA 1
ATOM 2333 C C . ALA B 1 71 ? -7.77 -29.016 -7.164 1 96.19 71 ALA B C 1
ATOM 2335 O O . ALA B 1 71 ? -7.816 -30.25 -7.078 1 96.19 71 ALA B O 1
ATOM 2336 N N . HIS B 1 72 ? -6.953 -28.25 -6.465 1 92.94 72 HIS B N 1
ATOM 2337 C CA . HIS B 1 72 ? -5.965 -28.891 -5.605 1 92.94 72 HIS B CA 1
ATOM 2338 C C . HIS B 1 72 ? -6.637 -29.703 -4.512 1 92.94 72 HIS B C 1
ATOM 2340 O O . HIS B 1 72 ? -7.633 -29.281 -3.928 1 92.94 72 HIS B O 1
ATOM 2346 N N . ARG B 1 73 ? -6.137 -30.781 -4.18 1 91.12 73 ARG B N 1
ATOM 2347 C CA . ARG B 1 73 ? -6.746 -31.75 -3.27 1 91.12 73 ARG B CA 1
ATOM 2348 C C . ARG B 1 73 ? -6.613 -31.297 -1.82 1 91.12 73 ARG B C 1
ATOM 2350 O O . ARG B 1 73 ? -7.508 -31.531 -1.006 1 91.12 73 ARG B O 1
ATOM 2357 N N . THR B 1 74 ? -5.484 -30.734 -1.599 1 93.62 74 THR B N 1
ATOM 2358 C CA . THR B 1 74 ? -5.242 -30.234 -0.25 1 93.62 74 THR B CA 1
ATOM 2359 C C . THR B 1 74 ? -5.48 -28.734 -0.183 1 93.62 74 THR B C 1
ATOM 2361 O O . THR B 1 74 ? -5.406 -28.031 -1.2 1 93.62 74 THR B O 1
ATOM 2364 N N . PRO B 1 75 ? -5.793 -28.266 0.986 1 95.75 75 PRO B N 1
ATOM 2365 C CA . PRO B 1 75 ? -6.035 -26.812 1.113 1 95.75 75 PRO B CA 1
ATOM 2366 C C . PRO B 1 75 ? -4.836 -25.984 0.676 1 95.75 75 PRO B C 1
ATOM 2368 O O . PRO B 1 75 ? -3.689 -26.344 0.937 1 95.75 75 PRO B O 1
ATOM 2371 N N . VAL B 1 76 ? -5.141 -24.969 -0.04 1 97.38 76 VAL B N 1
ATOM 2372 C CA . VAL B 1 76 ? -4.137 -23.969 -0.411 1 97.38 76 VAL B CA 1
ATOM 2373 C C . VAL B 1 76 ? -4.105 -22.859 0.631 1 97.38 76 VAL B C 1
ATOM 2375 O O . VAL B 1 76 ? -5.152 -22.406 1.106 1 97.38 76 VAL B O 1
ATOM 2378 N N . SER B 1 77 ? -2.906 -22.406 0.962 1 97.56 77 SER B N 1
ATOM 2379 C CA . SER B 1 77 ? -2.826 -21.453 2.057 1 97.56 77 SER B CA 1
ATOM 2380 C C . SER B 1 77 ? -2.244 -20.125 1.583 1 97.56 77 SER B C 1
ATOM 2382 O O . SER B 1 77 ? -2.395 -19.094 2.252 1 97.56 77 SER B O 1
ATOM 2384 N N . CYS B 1 78 ? -1.569 -20.156 0.471 1 98.06 78 CYS B N 1
ATOM 2385 C CA . CYS B 1 78 ? -0.936 -18.938 -0.019 1 98.06 78 CYS B CA 1
ATOM 2386 C C . CYS B 1 78 ? -0.555 -19.078 -1.488 1 98.06 78 CYS B C 1
ATOM 2388 O O . CYS B 1 78 ? -0.14 -20.141 -1.93 1 98.06 78 CYS B O 1
ATOM 2390 N N . ALA B 1 79 ? -0.729 -18.047 -2.213 1 98.56 79 ALA B N 1
ATOM 2391 C CA . ALA B 1 79 ? -0.272 -17.984 -3.598 1 98.56 79 ALA B CA 1
ATOM 2392 C C . ALA B 1 79 ? 0.643 -16.797 -3.824 1 98.56 79 ALA B C 1
ATOM 2394 O O . ALA B 1 79 ? 0.381 -15.695 -3.316 1 98.56 79 ALA B O 1
ATOM 2395 N N . LEU B 1 80 ? 1.754 -16.969 -4.527 1 98.69 80 LEU B N 1
ATOM 2396 C CA . LEU B 1 80 ? 2.688 -15.93 -4.941 1 98.69 80 LEU B CA 1
ATOM 2397 C C . LEU B 1 80 ? 2.834 -15.906 -6.457 1 98.69 80 LEU B C 1
ATOM 2399 O O . LEU B 1 80 ? 3.107 -16.938 -7.078 1 98.69 80 LEU B O 1
ATOM 2403 N N . VAL B 1 81 ? 2.562 -14.773 -7.059 1 98.69 81 VAL B N 1
ATOM 2404 C CA . VAL B 1 81 ? 2.74 -14.586 -8.5 1 98.69 81 VAL B CA 1
ATOM 2405 C C . VAL B 1 81 ? 3.777 -13.5 -8.758 1 98.69 81 VAL B C 1
ATOM 2407 O O . VAL B 1 81 ? 3.609 -12.359 -8.32 1 98.69 81 VAL B O 1
ATOM 2410 N N . ALA B 1 82 ? 4.844 -13.844 -9.383 1 98.38 82 ALA B N 1
ATOM 2411 C CA . ALA B 1 82 ? 5.84 -12.867 -9.812 1 98.38 82 ALA B CA 1
ATOM 2412 C C . ALA B 1 82 ? 5.727 -12.586 -11.305 1 98.38 82 ALA B C 1
ATOM 2414 O O . ALA B 1 82 ? 5.738 -13.508 -12.125 1 98.38 82 ALA B O 1
ATOM 2415 N N . LEU B 1 83 ? 5.527 -11.32 -11.633 1 97.31 83 LEU B N 1
ATOM 2416 C CA . LEU B 1 83 ? 5.449 -10.812 -12.992 1 97.31 83 LEU B CA 1
ATOM 2417 C C . LEU B 1 83 ? 6.633 -9.898 -13.305 1 97.31 83 LEU B C 1
ATOM 2419 O O . LEU B 1 83 ? 6.695 -8.773 -12.812 1 97.31 83 LEU B O 1
ATOM 2423 N N . MET B 1 84 ? 7.574 -10.359 -14.094 1 95.25 84 MET B N 1
ATOM 2424 C CA . MET B 1 84 ? 8.797 -9.617 -14.391 1 95.25 84 MET B CA 1
ATOM 2425 C C . MET B 1 84 ? 8.961 -9.422 -15.891 1 95.25 84 MET B C 1
ATOM 2427 O O . MET B 1 84 ? 9.102 -10.391 -16.641 1 95.25 84 MET B O 1
ATOM 2431 N N . ALA B 1 85 ? 8.859 -8.203 -16.391 1 94.5 85 ALA B N 1
ATOM 2432 C CA . ALA B 1 85 ? 8.859 -7.91 -17.812 1 94.5 85 ALA B CA 1
ATOM 2433 C C . ALA B 1 85 ? 9.266 -6.461 -18.078 1 94.5 85 ALA B C 1
ATOM 2435 O O . ALA B 1 85 ? 9.625 -5.734 -17.156 1 94.5 85 ALA B O 1
ATOM 2436 N N . HIS B 1 86 ? 9.312 -6.102 -19.344 1 90.19 86 HIS B N 1
ATOM 2437 C CA . HIS B 1 86 ? 9.383 -4.688 -19.688 1 90.19 86 HIS B CA 1
ATOM 2438 C C . HIS B 1 86 ? 8.094 -3.961 -19.328 1 90.19 86 HIS B C 1
ATOM 2440 O O . HIS B 1 86 ? 7.02 -4.559 -19.344 1 90.19 86 HIS B O 1
ATOM 2446 N N . GLY B 1 87 ? 8.305 -2.723 -18.953 1 88.19 87 GLY B N 1
ATOM 2447 C CA . GLY B 1 87 ? 7.152 -1.91 -18.594 1 88.19 87 GLY B CA 1
ATOM 2448 C C . GLY B 1 87 ? 6.773 -0.917 -19.688 1 88.19 87 GLY B C 1
ATOM 2449 O O . GLY B 1 87 ? 7.645 -0.343 -20.344 1 88.19 87 GLY B O 1
ATOM 2450 N N . GLY B 1 88 ? 5.539 -0.833 -19.875 1 79.62 88 GLY B N 1
ATOM 2451 C CA . GLY B 1 88 ? 5.039 0.207 -20.766 1 79.62 88 GLY B CA 1
ATOM 2452 C C . GLY B 1 88 ? 4.754 1.514 -20.047 1 79.62 88 GLY B C 1
ATOM 2453 O O . GLY B 1 88 ? 4.785 1.573 -18.812 1 79.62 88 GLY B O 1
ATOM 2454 N N . PRO B 1 89 ? 4.441 2.562 -20.781 1 71.06 89 PRO B N 1
ATOM 2455 C CA . PRO B 1 89 ? 4.301 3.904 -20.219 1 71.06 89 PRO B CA 1
ATOM 2456 C C . PRO B 1 89 ? 3.031 4.062 -19.391 1 71.06 89 PRO B C 1
ATOM 2458 O O . PRO B 1 89 ? 2.92 5.004 -18.594 1 71.06 89 PRO B O 1
ATOM 2461 N N . GLN B 1 90 ? 2.105 3.121 -19.594 1 71.38 90 GLN B N 1
ATOM 2462 C CA . GLN B 1 90 ? 0.834 3.26 -18.906 1 71.38 90 GLN B CA 1
ATOM 2463 C C . GLN B 1 90 ? 0.699 2.219 -17.797 1 71.38 90 GLN B C 1
ATOM 2465 O O . GLN B 1 90 ? -0.414 1.872 -17.391 1 71.38 90 GLN B O 1
ATOM 2470 N N . GLY B 1 91 ? 1.812 1.665 -17.328 1 76.19 91 GLY B N 1
ATOM 2471 C CA . GLY B 1 91 ? 1.767 0.738 -16.219 1 76.19 91 GLY B CA 1
ATOM 2472 C C . GLY B 1 91 ? 1.581 -0.706 -16.641 1 76.19 91 GLY B C 1
ATOM 2473 O O . GLY B 1 91 ? 1.42 -1.592 -15.797 1 76.19 91 GLY B O 1
ATOM 2474 N N . GLN B 1 92 ? 1.546 -0.872 -18 1 85.75 92 GLN B N 1
ATOM 2475 C CA . GLN B 1 92 ? 1.419 -2.232 -18.516 1 85.75 92 GLN B CA 1
ATOM 2476 C C . GLN B 1 92 ? 2.764 -2.955 -18.5 1 85.75 92 GLN B C 1
ATOM 2478 O O . GLN B 1 92 ? 3.816 -2.318 -18.422 1 85.75 92 GLN B O 1
ATOM 2483 N N . LEU B 1 93 ? 2.662 -4.203 -18.406 1 91.12 93 LEU B N 1
ATOM 2484 C CA . LEU B 1 93 ? 3.799 -5.055 -18.734 1 91.12 93 LEU B CA 1
ATOM 2485 C C . LEU B 1 93 ? 3.773 -5.461 -20.203 1 91.12 93 LEU B C 1
ATOM 2487 O O . LEU B 1 93 ? 2.732 -5.371 -20.859 1 91.12 93 LEU B O 1
ATOM 2491 N N . LEU B 1 94 ? 4.922 -5.773 -20.672 1 93.12 94 LEU B N 1
ATOM 2492 C CA . LEU B 1 94 ? 5.004 -6.199 -22.062 1 93.12 94 LEU B CA 1
ATOM 2493 C C . LEU B 1 94 ? 5.395 -7.672 -22.156 1 93.12 94 LEU B C 1
ATOM 2495 O O . LEU B 1 94 ? 6.395 -8.094 -21.578 1 93.12 94 LEU B O 1
ATOM 2499 N N . GLY B 1 95 ? 4.598 -8.469 -22.922 1 95.69 95 GLY B N 1
ATOM 2500 C CA . GLY B 1 95 ? 4.98 -9.836 -23.234 1 95.69 95 GLY B CA 1
ATOM 2501 C C . GLY B 1 95 ? 6.168 -9.93 -24.172 1 95.69 95 GLY B C 1
ATOM 2502 O O . GLY B 1 95 ? 6.633 -8.914 -24.688 1 95.69 95 GLY B O 1
ATOM 2503 N N . ALA B 1 96 ? 6.648 -11.141 -24.344 1 96.44 96 ALA B N 1
ATOM 2504 C CA . ALA B 1 96 ? 7.77 -11.383 -25.25 1 96.44 96 ALA B CA 1
ATOM 2505 C C . ALA B 1 96 ? 7.434 -10.938 -26.672 1 96.44 96 ALA B C 1
ATOM 2507 O O . ALA B 1 96 ? 8.328 -10.656 -27.469 1 96.44 96 ALA B O 1
ATOM 2508 N N . ASP B 1 97 ? 6.176 -10.875 -27.016 1 96.38 97 ASP B N 1
ATOM 2509 C CA . ASP B 1 97 ? 5.711 -10.453 -28.328 1 96.38 97 ASP B CA 1
ATOM 2510 C C . ASP B 1 97 ? 5.523 -8.938 -28.391 1 96.38 97 ASP B C 1
ATOM 2512 O O . ASP B 1 97 ? 5.043 -8.406 -29.391 1 96.38 97 ASP B O 1
ATOM 2516 N N . GLY B 1 98 ? 5.75 -8.242 -27.344 1 92.38 98 GLY B N 1
ATOM 2517 C CA . GLY B 1 98 ? 5.652 -6.793 -27.297 1 92.38 98 GLY B CA 1
ATOM 2518 C C . GLY B 1 98 ? 4.246 -6.297 -27.016 1 92.38 98 GLY B C 1
ATOM 2519 O O . GLY B 1 98 ? 4.012 -5.09 -26.953 1 92.38 98 GLY B O 1
ATOM 2520 N N . ARG B 1 99 ? 3.389 -7.191 -26.859 1 94.88 99 ARG B N 1
ATOM 2521 C CA . ARG B 1 99 ? 2.008 -6.805 -26.578 1 94.88 99 ARG B CA 1
ATOM 2522 C C . ARG B 1 99 ? 1.797 -6.531 -25.094 1 94.88 99 ARG B C 1
ATOM 2524 O O . ARG B 1 99 ? 2.541 -7.039 -24.25 1 94.88 99 ARG B O 1
ATOM 2531 N N . GLU B 1 100 ? 0.808 -5.762 -24.812 1 91.81 100 GLU B N 1
ATOM 2532 C CA . GLU B 1 100 ? 0.589 -5.25 -23.469 1 91.81 100 GLU B CA 1
ATOM 2533 C C . GLU B 1 100 ? -0.15 -6.266 -22.594 1 91.81 100 GLU B C 1
ATOM 2535 O O . GLU B 1 100 ? -1.057 -6.953 -23.078 1 91.81 100 GLU B O 1
ATOM 2540 N N . VAL B 1 101 ? 0.26 -6.363 -21.328 1 92.25 101 VAL B N 1
ATOM 2541 C CA . VAL B 1 101 ? -0.385 -7.121 -20.266 1 92.25 101 VAL B CA 1
ATOM 2542 C C . VAL B 1 101 ? -0.712 -6.195 -19.094 1 92.25 101 VAL B C 1
ATOM 2544 O O . VAL B 1 101 ? 0.165 -5.492 -18.578 1 92.25 101 VAL B O 1
ATOM 2547 N N . TRP B 1 102 ? -1.92 -6.262 -18.719 1 86.62 102 TRP B N 1
ATOM 2548 C CA . TRP B 1 102 ? -2.311 -5.395 -17.609 1 86.62 102 TRP B CA 1
ATOM 2549 C C . TRP B 1 102 ? -2.26 -6.148 -16.281 1 86.62 102 TRP B C 1
ATOM 2551 O O . TRP B 1 102 ? -3.031 -7.086 -16.062 1 86.62 102 TRP B O 1
ATOM 2561 N N . PRO B 1 103 ? -1.379 -5.746 -15.383 1 89 103 PRO B N 1
ATOM 2562 C CA . PRO B 1 103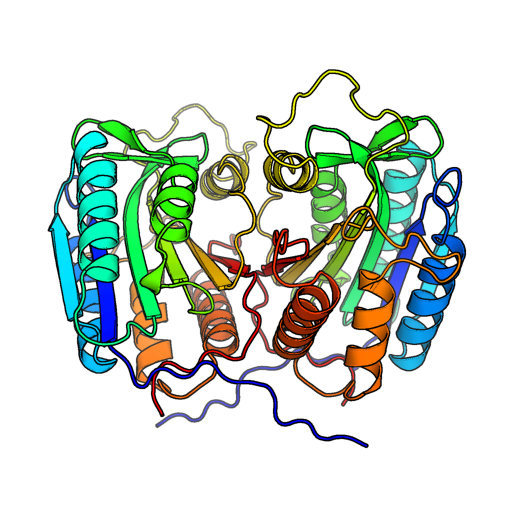 ? -1.252 -6.445 -14.102 1 89 103 PRO B CA 1
ATOM 2563 C C . PRO B 1 103 ? -2.584 -6.578 -13.367 1 89 103 PRO B C 1
ATOM 2565 O O . PRO B 1 103 ? -2.844 -7.602 -12.734 1 89 103 PRO B O 1
ATOM 2568 N N . GLU B 1 104 ? -3.445 -5.59 -13.453 1 84.62 104 GLU B N 1
ATOM 2569 C CA . GLU B 1 104 ? -4.73 -5.598 -12.758 1 84.62 104 GLU B CA 1
ATOM 2570 C C . GLU B 1 104 ? -5.594 -6.77 -13.211 1 84.62 104 GLU B C 1
ATOM 2572 O O . GLU B 1 104 ? -6.32 -7.359 -12.406 1 84.62 104 GLU B O 1
ATOM 2577 N N . ALA B 1 105 ? -5.594 -7.016 -14.484 1 87.06 105 ALA B N 1
ATOM 2578 C CA . ALA B 1 105 ? -6.359 -8.141 -15.008 1 87.06 105 ALA B CA 1
ATOM 2579 C C . ALA B 1 105 ? -5.855 -9.461 -14.43 1 87.06 105 ALA B C 1
ATOM 2581 O O . ALA B 1 105 ? -6.645 -10.375 -14.172 1 87.06 105 ALA B O 1
ATOM 2582 N N . LEU B 1 106 ? -4.613 -9.516 -14.227 1 93.25 106 LEU B N 1
ATOM 2583 C CA . LEU B 1 106 ? -4.02 -10.719 -13.664 1 93.25 106 LEU B CA 1
ATOM 2584 C C . LEU B 1 106 ? -4.375 -10.859 -12.188 1 93.25 106 LEU B C 1
ATOM 2586 O O . LEU B 1 106 ? -4.684 -11.961 -11.719 1 93.25 106 LEU B O 1
ATOM 2590 N N . VAL B 1 107 ? -4.332 -9.758 -11.438 1 91.19 107 VAL B N 1
ATOM 2591 C CA . VAL B 1 107 ? -4.738 -9.758 -10.031 1 91.19 107 VAL B CA 1
ATOM 2592 C C . VAL B 1 107 ? -6.199 -10.188 -9.914 1 91.19 107 VAL B C 1
ATOM 2594 O O . VAL B 1 107 ? -6.543 -11.008 -9.062 1 91.19 107 VAL B O 1
ATOM 2597 N N . GLN B 1 108 ? -7.023 -9.688 -10.797 1 88.56 108 GLN B N 1
ATOM 2598 C CA . GLN B 1 108 ? -8.438 -10.055 -10.805 1 88.56 108 GLN B CA 1
ATOM 2599 C C . GLN B 1 108 ? -8.617 -11.539 -11.07 1 88.56 108 GLN B C 1
ATOM 2601 O O . GLN B 1 108 ? -9.43 -12.203 -10.414 1 88.56 108 GLN B O 1
ATOM 2606 N N . GLU B 1 109 ? -7.91 -12 -12.031 1 93.25 109 GLU B N 1
ATOM 2607 C CA . GLU B 1 109 ? -8 -13.414 -12.383 1 93.25 109 GLU B CA 1
ATOM 2608 C C . GLU B 1 109 ? -7.699 -14.312 -11.188 1 93.25 109 GLU B C 1
ATOM 2610 O O . GLU B 1 109 ? -8.469 -15.227 -10.883 1 93.25 109 GLU B O 1
ATOM 2615 N N . LEU B 1 110 ? -6.625 -14.023 -10.453 1 96.12 110 LEU B N 1
ATOM 2616 C CA . LEU B 1 110 ? -6.254 -14.867 -9.32 1 96.12 110 LEU B CA 1
ATOM 2617 C C . LEU B 1 110 ? -7.238 -14.68 -8.172 1 96.12 110 LEU B C 1
ATOM 2619 O O . LEU B 1 110 ? -7.5 -15.617 -7.414 1 96.12 110 LEU B O 1
ATOM 2623 N N . SER B 1 111 ? -7.773 -13.461 -8.008 1 90.81 111 SER B N 1
ATOM 2624 C CA . SER B 1 111 ? -8.672 -13.156 -6.902 1 90.81 111 SER B CA 1
ATOM 2625 C C . SER B 1 111 ? -9.992 -13.922 -7.035 1 90.81 111 SER B C 1
ATOM 2627 O O . SER B 1 111 ? -10.758 -14.016 -6.074 1 90.81 111 SER B O 1
ATOM 2629 N N . ARG B 1 112 ? -10.242 -14.477 -8.195 1 90.56 112 ARG B N 1
ATOM 2630 C CA . ARG B 1 112 ? -11.438 -15.297 -8.422 1 90.56 112 ARG B CA 1
ATOM 2631 C C . ARG B 1 112 ? -11.227 -16.719 -7.926 1 90.56 112 ARG B C 1
ATOM 2633 O O . ARG B 1 112 ? -12.164 -17.516 -7.91 1 90.56 112 ARG B O 1
ATOM 2640 N N . CYS B 1 113 ? -10.047 -17.016 -7.539 1 95.56 113 CYS B N 1
ATOM 2641 C CA . CYS B 1 113 ? -9.727 -18.359 -7.074 1 95.56 113 CYS B CA 1
ATOM 2642 C C . CYS B 1 113 ? -10.461 -18.672 -5.777 1 95.56 113 CYS B C 1
ATOM 2644 O O . CYS B 1 113 ? -10.172 -18.078 -4.738 1 95.56 113 CYS B O 1
ATOM 2646 N N . ARG B 1 114 ? -11.289 -19.641 -5.777 1 94.81 114 ARG B N 1
ATOM 2647 C CA . ARG B 1 114 ? -12.086 -20 -4.609 1 94.81 114 ARG B CA 1
ATOM 2648 C C . ARG B 1 114 ? -11.203 -20.609 -3.518 1 94.81 114 ARG B C 1
ATOM 2650 O O . ARG B 1 114 ? -11.422 -20.344 -2.332 1 94.81 114 ARG B O 1
ATOM 2657 N N . ALA B 1 115 ? -10.289 -21.312 -3.912 1 96.69 115 ALA B N 1
ATOM 2658 C CA . ALA B 1 115 ? -9.398 -21.984 -2.967 1 96.69 115 ALA B CA 1
ATOM 2659 C C . ALA B 1 115 ? -8.594 -20.969 -2.156 1 96.69 115 ALA B C 1
ATOM 2661 O O . ALA B 1 115 ? -8.078 -21.297 -1.084 1 96.69 115 ALA B O 1
ATOM 2662 N N . LEU B 1 116 ? -8.539 -19.75 -2.629 1 96.56 116 LEU B N 1
ATOM 2663 C CA . LEU B 1 116 ? -7.707 -18.734 -1.978 1 96.56 116 LEU B CA 1
ATOM 2664 C C . LEU B 1 116 ? -8.562 -17.75 -1.192 1 96.56 116 LEU B C 1
ATOM 2666 O O . LEU B 1 116 ? -8.07 -16.719 -0.745 1 96.56 116 LEU B O 1
ATOM 2670 N N . CYS B 1 117 ? -9.82 -18.031 -1.112 1 91.75 117 CYS B N 1
ATOM 2671 C CA . CYS B 1 117 ? -10.656 -17.172 -0.284 1 91.75 117 CYS B CA 1
ATOM 2672 C C . CYS B 1 117 ? -10.141 -17.125 1.15 1 91.75 117 CYS B C 1
ATOM 2674 O O . CYS B 1 117 ? -10.016 -18.172 1.799 1 91.75 117 CYS B O 1
ATOM 2676 N N . GLY B 1 118 ? -9.867 -15.93 1.637 1 91.5 118 GLY B N 1
ATOM 2677 C CA . GLY B 1 118 ? -9.359 -15.773 2.99 1 91.5 118 GLY B CA 1
ATOM 2678 C C . GLY B 1 118 ? -7.879 -16.062 3.111 1 91.5 118 GLY B C 1
ATOM 2679 O O . GLY B 1 118 ? -7.324 -16.047 4.211 1 91.5 118 GLY B O 1
ATOM 2680 N N . CYS B 1 119 ? -7.242 -16.375 1.944 1 96.25 119 CYS B N 1
ATOM 2681 C CA . CYS B 1 119 ? -5.812 -16.656 1.897 1 96.25 119 CYS B CA 1
ATOM 2682 C C . CYS B 1 119 ? -5.051 -15.516 1.243 1 96.25 119 CYS B C 1
ATOM 2684 O O . CYS B 1 119 ? -5.582 -14.82 0.375 1 96.25 119 CYS B O 1
ATOM 2686 N N . PRO B 1 120 ? -3.832 -15.297 1.72 1 97.31 120 PRO B N 1
ATOM 2687 C CA . PRO B 1 120 ? -3.055 -14.211 1.126 1 97.31 120 PRO B CA 1
ATOM 2688 C C . PRO B 1 120 ? -2.617 -14.508 -0.306 1 97.31 120 PRO B C 1
ATOM 2690 O O . PRO B 1 120 ? -2.221 -15.633 -0.612 1 97.31 120 PRO B O 1
ATOM 2693 N N . LYS B 1 121 ? -2.777 -13.586 -1.113 1 97.75 121 LYS B N 1
ATOM 2694 C CA . LYS B 1 121 ? -2.287 -13.555 -2.488 1 97.75 121 LYS B CA 1
ATOM 2695 C C . LYS B 1 121 ? -1.211 -12.484 -2.662 1 97.75 121 LYS B C 1
ATOM 2697 O O . LYS B 1 121 ? -1.473 -11.297 -2.471 1 97.75 121 LYS B O 1
ATOM 2702 N N . ILE B 1 122 ? -0.01 -12.891 -3.045 1 98.06 122 ILE B N 1
ATOM 2703 C CA . ILE B 1 122 ? 1.119 -11.977 -3.176 1 98.06 122 ILE B CA 1
ATOM 2704 C C . ILE B 1 122 ? 1.468 -11.789 -4.652 1 98.06 122 ILE B C 1
ATOM 2706 O O . ILE B 1 122 ? 1.685 -12.773 -5.371 1 98.06 122 ILE B O 1
ATOM 2710 N N . PHE B 1 123 ? 1.479 -10.547 -5.082 1 96.56 123 PHE B N 1
ATOM 2711 C CA . PHE B 1 123 ? 1.935 -10.219 -6.426 1 96.56 123 PHE B CA 1
ATOM 2712 C C . PHE B 1 123 ? 3.223 -9.406 -6.379 1 96.56 123 PHE B C 1
ATOM 2714 O O . PHE B 1 123 ? 3.277 -8.359 -5.73 1 96.56 123 PHE B O 1
ATOM 2721 N N . LEU B 1 124 ? 4.254 -9.914 -6.957 1 96.75 124 LEU B N 1
ATOM 2722 C CA . LEU B 1 124 ? 5.504 -9.195 -7.164 1 96.75 124 LEU B CA 1
ATOM 2723 C C . LEU B 1 124 ? 5.625 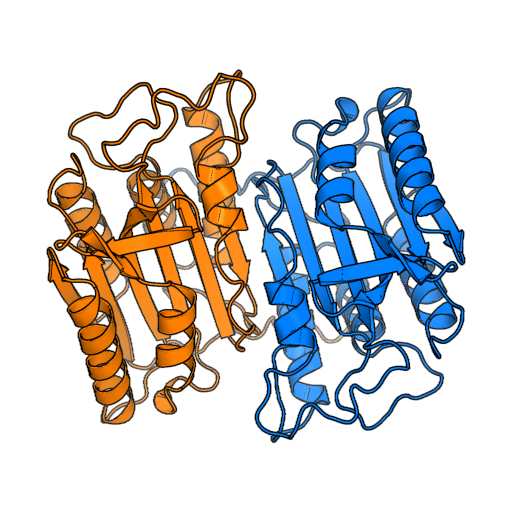-8.719 -8.609 1 96.75 124 LEU B C 1
ATOM 2725 O O . LEU B 1 124 ? 5.762 -9.531 -9.523 1 96.75 124 LEU B O 1
ATOM 2729 N N . LEU B 1 125 ? 5.516 -7.438 -8.812 1 93.5 125 LEU B N 1
ATOM 2730 C CA . LEU B 1 125 ? 5.586 -6.836 -10.141 1 93.5 125 LEU B CA 1
ATOM 2731 C C . LEU B 1 125 ? 6.898 -6.082 -10.328 1 93.5 125 LEU B C 1
ATOM 2733 O O . LEU B 1 125 ? 7.156 -5.098 -9.625 1 93.5 125 LEU B O 1
ATOM 2737 N N . GLN B 1 126 ? 7.719 -6.531 -11.219 1 90.75 126 GLN B N 1
ATOM 2738 C CA . GLN B 1 126 ? 8.961 -5.855 -11.57 1 90.75 126 GLN B CA 1
ATOM 2739 C C . GLN B 1 126 ? 9 -5.5 -13.055 1 90.75 126 GLN B C 1
ATOM 2741 O O . GLN B 1 126 ? 8.781 -6.359 -13.906 1 90.75 126 GLN B O 1
ATOM 2746 N N . ALA B 1 127 ? 9.242 -4.246 -13.344 1 88.25 127 ALA B N 1
ATOM 2747 C CA . ALA B 1 127 ? 9.281 -3.824 -14.742 1 88.25 127 ALA B CA 1
ATOM 2748 C C . ALA B 1 127 ? 10.547 -3.02 -15.039 1 88.25 127 ALA B C 1
ATOM 2750 O O . ALA B 1 127 ? 11.047 -2.295 -14.172 1 88.25 127 ALA B O 1
ATOM 2751 N N . CYS B 1 128 ? 11.094 -3.146 -16.094 1 82.88 128 CYS B N 1
ATOM 2752 C CA . CYS B 1 128 ? 12.188 -2.32 -16.609 1 82.88 128 CYS B CA 1
ATOM 2753 C C . CYS B 1 128 ? 11.711 -1.444 -17.766 1 82.88 128 CYS B C 1
ATOM 2755 O O . CYS B 1 128 ? 10.797 -1.818 -18.5 1 82.88 128 CYS B O 1
ATOM 2757 N N . ARG B 1 129 ? 12.375 -0.191 -17.812 1 75.38 129 ARG B N 1
ATOM 2758 C CA . ARG B 1 129 ? 12.047 0.704 -18.906 1 75.38 129 ARG B CA 1
ATOM 2759 C C . ARG B 1 129 ? 12.508 0.122 -20.234 1 75.38 129 ARG B C 1
ATOM 2761 O O . ARG B 1 129 ? 13.602 -0.441 -20.328 1 75.38 129 ARG B O 1
AT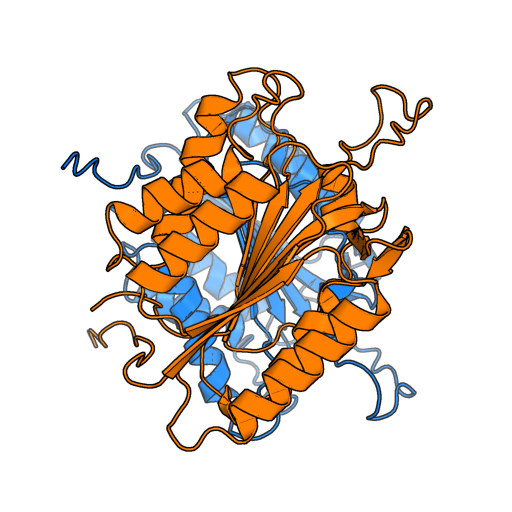OM 2768 N N . GLY B 1 130 ? 11.664 -0.597 -20.922 1 58.84 130 GLY B N 1
ATOM 2769 C CA . GLY B 1 130 ? 12.039 -1.105 -22.234 1 58.84 130 GLY B CA 1
ATOM 2770 C C . GLY B 1 130 ? 13.117 -0.274 -22.922 1 58.84 130 GLY B C 1
ATOM 2771 O O . GLY B 1 130 ? 13.531 0.76 -22.391 1 58.84 130 GLY B O 1
ATOM 2772 N N . GLY B 1 131 ? 13.953 -0.885 -23.891 1 50.81 131 GLY B N 1
ATOM 2773 C CA . GLY B 1 131 ? 14.953 -0.212 -24.703 1 50.81 131 GLY B CA 1
ATOM 2774 C C . GLY B 1 131 ? 14.469 1.115 -25.25 1 50.81 131 GLY B C 1
ATOM 2775 O O . GLY B 1 131 ? 15.242 1.85 -25.875 1 50.81 131 GLY B O 1
ATOM 2776 N N . HIS B 1 132 ? 13.273 1.316 -25.391 1 45.41 132 HIS B N 1
ATOM 2777 C CA . HIS B 1 132 ? 12.867 2.508 -26.125 1 45.41 132 HIS B CA 1
ATOM 2778 C C . HIS B 1 132 ? 12.898 3.744 -25.234 1 45.41 132 HIS B C 1
ATOM 2780 O O . HIS B 1 132 ? 11.945 4.016 -24.5 1 45.41 132 HIS B O 1
ATOM 2786 N N . ARG B 1 133 ? 14.156 3.955 -24.891 1 44.19 133 ARG B N 1
ATOM 2787 C CA . ARG B 1 133 ? 14.359 5.254 -24.25 1 44.19 133 ARG B CA 1
ATOM 2788 C C . ARG B 1 133 ? 13.492 6.324 -24.906 1 44.19 133 ARG B C 1
ATOM 2790 O O . ARG B 1 133 ? 13.516 6.492 -26.125 1 44.19 133 ARG B O 1
ATOM 2797 N N . ASP B 1 134 ? 12.484 6.52 -24.562 1 40.06 134 ASP B N 1
ATOM 2798 C CA . ASP B 1 134 ? 11.773 7.684 -25.094 1 40.06 134 ASP B CA 1
ATOM 2799 C C . ASP B 1 134 ? 12.695 8.898 -25.188 1 40.06 134 ASP B C 1
ATOM 2801 O O . ASP B 1 134 ? 13.172 9.398 -24.156 1 40.06 134 ASP B O 1
ATOM 2805 N N . ALA B 1 135 ? 13.531 8.898 -26.219 1 38.75 135 ALA B N 1
ATOM 2806 C CA . ALA B 1 135 ? 14.414 10.008 -26.578 1 38.75 135 ALA B CA 1
ATOM 2807 C C . ALA B 1 135 ? 13.828 11.344 -26.109 1 38.75 135 ALA B C 1
ATOM 2809 O O . ALA B 1 135 ? 14.562 12.312 -25.906 1 38.75 135 ALA B O 1
ATOM 2810 N N . GLY B 1 136 ? 12.625 11.523 -26.297 1 34.84 136 GLY B N 1
ATOM 2811 C CA . GLY B 1 136 ? 12.047 12.859 -26.281 1 34.84 136 GLY B CA 1
ATOM 2812 C C . GLY B 1 136 ? 11.586 13.289 -24.891 1 34.84 136 GLY B C 1
ATOM 2813 O O . GLY B 1 136 ? 10.906 14.305 -24.75 1 34.84 136 GLY B O 1
ATOM 2814 N N . VAL B 1 137 ? 11.375 12.336 -24.016 1 38.97 137 VAL B N 1
ATOM 2815 C CA . VAL B 1 137 ? 10.859 12.977 -22.812 1 38.97 137 VAL B CA 1
ATOM 2816 C C . VAL B 1 137 ? 11.984 13.727 -22.094 1 38.97 137 VAL B C 1
ATOM 2818 O O . VAL B 1 137 ? 12.984 13.125 -21.703 1 38.97 137 VAL B O 1
ATOM 2821 N N . GLY B 1 138 ? 12.195 14.781 -22.297 1 36.38 138 GLY B N 1
ATOM 2822 C CA . GLY B 1 138 ? 13.086 15.734 -21.641 1 36.38 138 GLY B CA 1
ATOM 2823 C C . GLY B 1 138 ? 13.109 15.586 -20.141 1 36.38 138 GLY B C 1
ATOM 2824 O O . GLY B 1 138 ? 12.258 14.906 -19.562 1 36.38 138 GLY B O 1
ATOM 2825 N N . PRO B 1 139 ? 14.156 15.953 -19.484 1 39 139 PRO B N 1
ATOM 2826 C CA . PRO B 1 139 ? 14.438 15.977 -18.047 1 39 139 PRO B CA 1
ATOM 2827 C C . PRO B 1 139 ? 13.203 16.328 -17.203 1 39 139 PRO B C 1
ATOM 2829 O O . PRO B 1 139 ? 13.188 16.078 -16 1 39 139 PRO B O 1
ATOM 2832 N N . ALA B 1 140 ? 12.305 16.984 -17.875 1 41.78 140 ALA B N 1
ATOM 2833 C CA . ALA B 1 140 ? 11.227 17.641 -17.125 1 41.78 140 ALA B CA 1
ATOM 2834 C C . ALA B 1 140 ? 10.109 16.656 -16.812 1 41.78 140 ALA B C 1
ATOM 2836 O O . ALA B 1 140 ? 9.18 16.984 -16.078 1 41.78 140 ALA B O 1
ATOM 2837 N N . GLY B 1 141 ? 10.133 15.406 -17.375 1 43.62 141 GLY B N 1
ATOM 2838 C CA . GLY B 1 141 ? 8.984 14.531 -17.234 1 43.62 141 GLY B CA 1
ATOM 2839 C C . GLY B 1 141 ? 9.094 13.594 -16.047 1 43.62 141 GLY B C 1
ATOM 2840 O O . GLY B 1 141 ? 10.156 13.492 -15.43 1 43.62 141 GLY B O 1
ATOM 2841 N N . LEU B 1 142 ? 7.965 13.188 -15.492 1 53.06 142 LEU B N 1
ATOM 2842 C CA . LEU B 1 142 ? 7.898 12.195 -14.43 1 53.06 142 LEU B CA 1
ATOM 2843 C C . LEU B 1 142 ? 8.75 10.977 -14.766 1 53.06 142 LEU B C 1
ATOM 2845 O O . LEU B 1 142 ? 8.719 10.484 -15.898 1 53.06 142 LEU B O 1
ATOM 2849 N N . PRO B 1 143 ? 9.68 10.648 -13.844 1 63.56 143 PRO B N 1
ATOM 2850 C CA . PRO B 1 143 ? 10.43 9.406 -14.055 1 63.56 143 PRO B CA 1
ATOM 2851 C C . PRO B 1 143 ? 9.539 8.242 -14.461 1 63.56 143 PRO B C 1
ATOM 2853 O O . PRO B 1 143 ? 8.375 8.172 -14.055 1 63.56 143 PRO B O 1
ATOM 2856 N N . TRP B 1 144 ? 9.906 7.523 -15.406 1 64.56 144 TRP B N 1
ATOM 2857 C CA . TRP B 1 144 ? 9.172 6.418 -16.016 1 64.56 144 TRP B CA 1
ATOM 2858 C C . TRP B 1 144 ? 8.469 5.586 -14.945 1 64.56 144 TRP B C 1
ATOM 2860 O O . TRP B 1 144 ? 7.297 5.227 -15.094 1 64.56 144 TRP B O 1
ATOM 2870 N N . PHE B 1 145 ? 9.188 5.277 -13.891 1 63.53 145 PHE B N 1
ATOM 2871 C CA . PHE B 1 145 ? 8.609 4.422 -12.859 1 63.53 145 PHE B CA 1
ATOM 2872 C C . PHE B 1 145 ? 7.371 5.07 -12.25 1 63.53 145 PHE B C 1
ATOM 2874 O O . PHE B 1 145 ? 6.387 4.391 -11.961 1 63.53 145 PHE B O 1
ATOM 2881 N N . ARG B 1 146 ? 7.484 6.254 -12.188 1 67.44 146 ARG B N 1
ATOM 2882 C CA . ARG B 1 146 ? 6.355 6.992 -11.633 1 67.44 146 ARG B CA 1
ATOM 2883 C C . ARG B 1 146 ? 5.152 6.938 -12.57 1 67.44 146 ARG B C 1
ATOM 2885 O O . ARG B 1 146 ? 4.016 6.766 -12.125 1 67.44 146 ARG B O 1
ATOM 2892 N N . ARG B 1 147 ? 5.43 7.137 -13.75 1 66.38 147 ARG B N 1
ATOM 2893 C CA . ARG B 1 147 ? 4.383 7.023 -14.758 1 66.38 147 ARG B CA 1
ATOM 2894 C C . ARG B 1 147 ? 3.807 5.613 -14.797 1 66.38 147 ARG B C 1
ATOM 2896 O O . ARG B 1 147 ? 2.59 5.438 -14.883 1 66.38 147 ARG B O 1
ATOM 2903 N N . TRP B 1 148 ? 4.723 4.723 -14.633 1 61.62 148 TRP B N 1
ATOM 2904 C CA . TRP B 1 148 ? 4.344 3.316 -14.664 1 61.62 148 TRP B CA 1
ATOM 2905 C C . TRP B 1 148 ? 3.432 2.971 -13.484 1 61.62 148 TRP B C 1
ATOM 2907 O O . TRP B 1 148 ? 2.402 2.314 -13.664 1 61.62 148 TRP B O 1
ATOM 2917 N N . LEU B 1 149 ? 3.738 3.426 -12.375 1 64.62 149 LEU B N 1
ATOM 2918 C CA . LEU B 1 149 ? 2.93 3.178 -11.188 1 64.62 149 LEU B CA 1
ATOM 2919 C C . LEU B 1 149 ? 1.572 3.863 -11.297 1 64.62 149 LEU B C 1
ATOM 2921 O O . LEU B 1 149 ? 0.56 3.32 -10.852 1 64.62 149 LEU B O 1
ATOM 2925 N N . ARG B 1 150 ? 1.69 5.035 -11.93 1 60.94 150 ARG B N 1
ATOM 2926 C CA . ARG B 1 150 ? 0.499 5.867 -12.055 1 60.94 150 ARG B CA 1
ATOM 2927 C C . ARG B 1 150 ? -0.539 5.207 -12.961 1 60.94 150 ARG B C 1
ATOM 2929 O O . ARG B 1 150 ? -1.743 5.336 -12.727 1 60.94 150 ARG B O 1
ATOM 2936 N N . ALA B 1 151 ? 0.024 4.617 -13.984 1 52.06 151 ALA B N 1
ATOM 2937 C CA . ALA B 1 151 ? -0.84 4.094 -15.039 1 52.06 151 ALA B CA 1
ATOM 2938 C C . ALA B 1 151 ? -1.413 2.732 -14.656 1 52.06 151 ALA B C 1
ATOM 2940 O O . ALA B 1 151 ? -2.326 2.229 -15.312 1 52.06 151 ALA B O 1
ATOM 2941 N N . SER B 1 152 ? -0.765 2.203 -13.688 1 51.31 152 SER B N 1
ATOM 2942 C CA . SER B 1 152 ? -1.313 0.896 -13.344 1 51.31 152 SER B CA 1
ATOM 2943 C C . SER B 1 152 ? -2.773 1.005 -12.914 1 51.31 152 SER B C 1
ATOM 2945 O O . SER B 1 152 ? -3.104 1.771 -12.008 1 51.31 152 SER B O 1
ATOM 2947 N N . PRO B 1 153 ? -3.646 0.476 -13.883 1 42.97 153 PRO B N 1
ATOM 2948 C CA . PRO B 1 153 ? -5.039 0.475 -13.438 1 42.97 153 PRO B CA 1
ATOM 2949 C C . PRO B 1 153 ? -5.207 -0.114 -12.031 1 42.97 153 PRO B C 1
ATOM 2951 O O . PRO B 1 153 ? -4.559 -1.109 -11.695 1 42.97 153 PRO B O 1
ATOM 2954 N N . THR B 1 154 ? -5.371 0.782 -11.117 1 43 154 THR B N 1
ATOM 2955 C CA . THR B 1 154 ? -5.512 0.281 -9.75 1 43 154 THR B CA 1
ATOM 2956 C C . THR B 1 154 ? -6.566 -0.819 -9.68 1 43 154 THR B C 1
ATOM 2958 O O . THR B 1 154 ? -7.656 -0.674 -10.234 1 43 154 THR B O 1
ATOM 2961 N N . THR B 1 155 ? -6.305 -2.014 -9.719 1 45.5 155 THR B N 1
ATOM 2962 C CA . THR B 1 155 ? -7.078 -3.24 -9.555 1 45.5 155 THR B CA 1
ATOM 2963 C C . THR B 1 155 ? -8.008 -3.139 -8.344 1 45.5 155 THR B C 1
ATOM 2965 O O . THR B 1 155 ? -7.656 -2.512 -7.34 1 45.5 155 THR B O 1
ATOM 2968 N N . PRO B 1 156 ? -9.258 -3.561 -8.625 1 47.44 156 PRO B N 1
ATOM 2969 C CA . PRO B 1 156 ? -10.156 -3.789 -7.488 1 47.44 156 PRO B CA 1
ATOM 2970 C C . PRO B 1 156 ? -9.422 -4.297 -6.25 1 47.44 156 PRO B C 1
ATOM 2972 O O . PRO B 1 156 ? -8.508 -5.117 -6.363 1 47.44 156 PRO B O 1
ATOM 2975 N N . SER B 1 157 ? -9.57 -3.434 -5.164 1 59.47 157 SER B N 1
ATOM 2976 C CA . SER B 1 157 ? -8.953 -3.977 -3.961 1 59.47 157 SER B CA 1
ATOM 2977 C C . SER B 1 157 ? -9.578 -5.309 -3.568 1 59.47 157 SER B C 1
ATOM 2979 O O . SER B 1 157 ? -10.805 -5.434 -3.52 1 59.47 157 SER B O 1
ATOM 2981 N N . HIS B 1 158 ? -9.055 -6.281 -3.82 1 77.44 158 HIS B N 1
ATOM 2982 C CA . HIS B 1 158 ? -9.406 -7.617 -3.352 1 77.44 158 HIS B CA 1
ATOM 2983 C C . HIS B 1 158 ? -8.844 -7.875 -1.957 1 77.44 158 HIS B C 1
ATOM 2985 O O . HIS B 1 158 ? -7.844 -7.266 -1.563 1 77.44 158 HIS B O 1
ATOM 2991 N N . ALA B 1 159 ? -9.719 -8.539 -1.327 1 86 159 ALA B N 1
ATOM 2992 C CA . ALA B 1 159 ? -9.281 -8.844 0.033 1 86 159 ALA B CA 1
ATOM 2993 C C . ALA B 1 159 ? -8.031 -9.727 0.022 1 86 159 ALA B C 1
ATOM 2995 O O . ALA B 1 159 ? -7.844 -10.531 -0.893 1 86 159 ALA B O 1
ATOM 2996 N N . ASP B 1 160 ? -7.16 -9.594 0.992 1 93.69 160 ASP B N 1
ATOM 2997 C CA . ASP B 1 160 ? -6.023 -10.469 1.261 1 93.69 160 ASP B CA 1
ATOM 2998 C C . ASP B 1 160 ? -5.023 -10.445 0.105 1 93.69 160 ASP B C 1
ATOM 3000 O O . ASP B 1 160 ? -4.496 -11.484 -0.287 1 93.69 160 ASP B O 1
ATOM 3004 N N . VAL B 1 161 ? -4.867 -9.25 -0.469 1 94.19 161 VAL B N 1
ATOM 3005 C CA . VAL B 1 161 ? -3.936 -9.102 -1.581 1 94.19 161 VAL B CA 1
ATOM 3006 C C . VAL B 1 161 ? -2.777 -8.195 -1.163 1 94.19 161 VAL B C 1
ATOM 3008 O O . VAL B 1 161 ? -2.984 -7.168 -0.517 1 94.19 161 VAL B O 1
ATOM 3011 N N . LEU B 1 162 ? -1.585 -8.609 -1.429 1 96 162 LEU B N 1
ATOM 3012 C CA . LEU B 1 162 ? -0.366 -7.82 -1.294 1 96 162 LEU B CA 1
ATOM 3013 C C . LEU B 1 162 ? 0.322 -7.648 -2.645 1 96 162 LEU B C 1
ATOM 3015 O O . LEU B 1 162 ? 0.678 -8.633 -3.295 1 96 162 LEU B O 1
ATOM 3019 N N . GLN B 1 163 ? 0.42 -6.422 -3.08 1 93.69 163 GLN B N 1
ATOM 3020 C CA . GLN B 1 163 ? 1.121 -6.117 -4.32 1 93.69 163 GLN B CA 1
ATOM 3021 C C . GLN B 1 163 ? 2.408 -5.34 -4.051 1 93.69 163 GLN B C 1
ATOM 3023 O O . GLN B 1 163 ? 2.4 -4.355 -3.314 1 93.69 163 GLN B O 1
ATOM 3028 N N . ILE B 1 164 ? 3.475 -5.82 -4.617 1 93.69 164 ILE B N 1
ATOM 3029 C CA . ILE B 1 164 ? 4.785 -5.188 -4.52 1 93.69 164 ILE B CA 1
ATOM 3030 C C . ILE B 1 164 ? 5.223 -4.691 -5.898 1 93.69 164 ILE B C 1
ATOM 3032 O O . ILE B 1 164 ? 5.371 -5.484 -6.832 1 93.69 164 ILE B O 1
ATOM 3036 N N . TYR B 1 165 ? 5.406 -3.41 -6.066 1 89.25 165 TYR B N 1
ATOM 3037 C CA . TYR B 1 165 ? 5.832 -2.805 -7.324 1 89.25 165 TYR B CA 1
ATOM 3038 C C . TYR B 1 165 ? 7.289 -2.363 -7.25 1 89.25 165 TYR B C 1
ATOM 3040 O O . TYR B 1 165 ? 7.668 -1.594 -6.363 1 89.25 165 TYR B O 1
ATOM 3048 N N . ALA B 1 166 ? 8.07 -2.848 -8.188 1 87.19 166 ALA B N 1
ATOM 3049 C CA . ALA B 1 166 ? 9.492 -2.494 -8.172 1 87.19 166 ALA B CA 1
ATOM 3050 C C . ALA B 1 166 ? 9.992 -2.174 -9.578 1 87.19 166 ALA B C 1
ATOM 3052 O O . ALA B 1 166 ? 9.586 -2.818 -10.547 1 87.19 166 ALA B O 1
ATOM 3053 N N . ASP B 1 167 ? 10.836 -1.181 -9.617 1 80.31 167 ASP B N 1
ATOM 3054 C CA . ASP B 1 167 ? 11.617 -0.893 -10.82 1 80.31 167 ASP B CA 1
ATOM 3055 C C . ASP B 1 167 ? 12.883 -1.746 -10.867 1 80.31 167 ASP B C 1
ATOM 3057 O O . ASP B 1 167 ? 13.617 -1.831 -9.883 1 80.31 167 ASP B O 1
ATOM 3061 N N . ALA B 1 168 ? 13.016 -2.416 -12.062 1 67.5 168 ALA B N 1
ATOM 3062 C CA . ALA B 1 168 ? 14.219 -3.238 -12.195 1 67.5 168 ALA B CA 1
ATOM 3063 C C . ALA B 1 168 ? 15.477 -2.373 -12.234 1 67.5 168 ALA B C 1
ATOM 3065 O O . ALA B 1 168 ? 16.547 -2.791 -11.781 1 67.5 168 ALA B O 1
ATOM 3066 N N . GLN B 1 169 ? 15.391 -1.2 -13.148 1 62.22 169 GLN B N 1
ATOM 3067 C CA . GLN B 1 169 ? 16.562 -0.377 -13.414 1 62.22 169 GLN B CA 1
ATOM 3068 C C . GLN B 1 169 ? 16.875 0.548 -12.242 1 62.22 169 GLN B C 1
ATOM 3070 O O . GLN B 1 169 ? 15.961 1.146 -11.664 1 62.22 169 GLN B O 1
ATOM 3075 N N . GLY B 1 170 ? 17.438 -0.04 -11.172 1 49.34 170 GLY B N 1
ATOM 3076 C CA . GLY B 1 170 ? 17.906 0.961 -10.234 1 49.34 170 GLY B CA 1
ATOM 3077 C C . GLY B 1 170 ? 18.391 2.232 -10.914 1 49.34 170 GLY B C 1
ATOM 3078 O O . GLY B 1 170 ? 18.125 2.449 -12.094 1 49.34 170 GLY B O 1
ATOM 3079 N N . CYS B 1 171 ? 18.781 3.242 -10.133 1 38.88 171 CYS B N 1
ATOM 3080 C CA . CYS B 1 171 ? 19.516 4.355 -10.711 1 38.88 171 CYS B CA 1
ATOM 3081 C C . CYS B 1 171 ? 20.422 3.881 -11.836 1 38.88 171 CYS B C 1
ATOM 3083 O O . CYS B 1 171 ? 20.891 2.734 -11.828 1 38.88 171 CYS B O 1
ATOM 3085 N N . VAL B 1 172 ? 20.172 4.496 -13.07 1 36.31 172 VAL B N 1
ATOM 3086 C CA . VAL B 1 172 ? 20.938 4.227 -14.281 1 36.31 172 VAL B CA 1
ATOM 3087 C C . VAL B 1 172 ? 22.219 3.471 -13.93 1 36.31 172 VAL B C 1
ATOM 3089 O O . VAL B 1 172 ? 22.953 3.029 -14.82 1 36.31 172 VAL B O 1
ATOM 3092 N N . ALA B 1 173 ? 22.828 3.777 -12.898 1 33.53 173 ALA B N 1
ATOM 3093 C CA . ALA B 1 173 ? 24.234 3.428 -13.07 1 33.53 173 ALA B CA 1
ATOM 3094 C C . ALA B 1 173 ? 24.406 1.928 -13.297 1 33.53 173 ALA B C 1
ATOM 3096 O O . ALA B 1 173 ? 25.188 1.506 -14.148 1 33.53 173 ALA B O 1
ATOM 3097 N N . TYR B 1 174 ? 24.406 0.976 -12.273 1 33.97 174 TYR B N 1
ATOM 3098 C CA . TYR B 1 174 ? 25.219 -0.237 -12.344 1 33.97 174 TYR B CA 1
ATOM 3099 C C . TYR B 1 174 ? 24.375 -1.424 -12.805 1 33.97 174 TYR B C 1
ATOM 3101 O O . TYR B 1 174 ? 23.578 -1.966 -12.039 1 33.97 174 TYR B O 1
ATOM 3109 N N . ARG B 1 175 ? 23.609 -1.372 -13.938 1 42.06 175 ARG B N 1
ATOM 3110 C CA . ARG B 1 175 ? 23.172 -2.631 -14.539 1 42.06 175 ARG B CA 1
ATOM 3111 C C . ARG B 1 175 ? 24.266 -3.688 -14.438 1 42.06 175 ARG B C 1
ATOM 3113 O O . ARG B 1 175 ? 25.203 -3.699 -15.25 1 42.06 175 ARG B O 1
ATOM 3120 N N . ASP B 1 176 ? 24.719 -4.004 -13.352 1 47.44 176 ASP B N 1
ATOM 3121 C CA . ASP B 1 176 ? 25.688 -5.102 -13.398 1 47.44 176 ASP B CA 1
ATOM 3122 C C . ASP B 1 176 ? 24.984 -6.434 -13.664 1 47.44 176 ASP B C 1
ATOM 3124 O O . ASP B 1 176 ? 23.781 -6.566 -13.438 1 47.44 176 ASP B O 1
ATOM 3128 N N . GLU B 1 177 ? 25.5 -7.367 -14.57 1 54.5 177 GLU B N 1
ATOM 3129 C CA . GLU B 1 177 ? 25.281 -8.773 -14.906 1 54.5 177 GLU B CA 1
ATOM 3130 C C . GLU B 1 177 ? 24.812 -9.562 -13.688 1 54.5 177 GLU B C 1
ATOM 3132 O O . GLU B 1 177 ? 24.484 -10.75 -13.805 1 54.5 177 GLU B O 1
ATOM 3137 N N . THR B 1 178 ? 24.5 -8.938 -12.539 1 62.09 178 THR B N 1
ATOM 3138 C CA . THR B 1 178 ? 24.281 -9.742 -11.336 1 62.09 178 THR B CA 1
ATOM 3139 C C . THR B 1 178 ? 22.828 -9.68 -10.891 1 62.09 178 THR B C 1
ATOM 3141 O O . THR B 1 178 ? 22.484 -10.188 -9.82 1 62.09 178 THR B O 1
ATOM 3144 N N . GLY B 1 179 ? 21.844 -9.32 -11.805 1 73 179 GLY B N 1
ATOM 3145 C CA . GLY B 1 179 ? 20.453 -9.242 -11.406 1 73 179 GLY B CA 1
ATOM 3146 C C . GLY B 1 179 ? 20.047 -7.867 -10.898 1 73 179 GLY B C 1
ATOM 3147 O O . GLY B 1 179 ? 20.906 -6.992 -10.727 1 73 179 GLY B O 1
ATOM 3148 N N . SER B 1 180 ? 18.75 -7.637 -10.805 1 81.62 180 SER B N 1
ATOM 3149 C CA . SER B 1 180 ? 18.25 -6.332 -10.359 1 81.62 180 SER B CA 1
ATOM 3150 C C . SER B 1 180 ? 18.5 -6.121 -8.875 1 81.62 180 SER B C 1
ATOM 3152 O O . SER B 1 180 ? 18.469 -7.074 -8.086 1 81.62 180 SER B O 1
ATOM 3154 N N . ASP B 1 181 ? 18.828 -4.906 -8.484 1 80.75 181 ASP B N 1
ATOM 3155 C CA . ASP B 1 181 ? 19.047 -4.539 -7.086 1 80.75 181 ASP B CA 1
ATOM 3156 C C . ASP B 1 181 ? 17.828 -4.887 -6.227 1 80.75 181 ASP B C 1
ATOM 3158 O O . ASP B 1 181 ? 17.984 -5.312 -5.078 1 80.75 181 ASP B O 1
ATOM 3162 N N . PHE B 1 182 ? 16.719 -4.801 -6.762 1 87.5 182 PHE B N 1
ATOM 3163 C CA . PHE B 1 182 ? 15.5 -5.055 -6 1 87.5 182 PHE B CA 1
ATOM 3164 C C . PHE B 1 182 ? 15.414 -6.523 -5.594 1 87.5 182 PHE B C 1
ATOM 3166 O O . PHE B 1 182 ? 15.297 -6.84 -4.41 1 87.5 182 PHE B O 1
ATOM 3173 N N . ILE B 1 183 ? 15.438 -7.418 -6.582 1 91.5 183 ILE B N 1
ATOM 3174 C CA . ILE B 1 183 ? 15.266 -8.836 -6.301 1 91.5 183 ILE B CA 1
ATOM 3175 C C . ILE B 1 183 ? 16.375 -9.32 -5.379 1 91.5 183 ILE B C 1
ATOM 3177 O O . ILE B 1 183 ? 16.141 -10.102 -4.457 1 91.5 183 ILE B O 1
ATOM 3181 N N . GLN B 1 184 ? 17.562 -8.82 -5.578 1 88.12 184 GLN B N 1
ATOM 3182 C CA . GLN B 1 184 ? 18.672 -9.227 -4.719 1 88.12 184 GLN B CA 1
ATOM 3183 C C . GLN B 1 184 ? 18.453 -8.781 -3.277 1 88.12 184 GLN B C 1
ATOM 3185 O O . GLN B 1 184 ? 18.641 -9.562 -2.344 1 88.12 184 GLN B O 1
ATOM 3190 N N . THR B 1 185 ? 18.062 -7.539 -3.156 1 90.38 185 THR B N 1
ATOM 3191 C CA . THR B 1 185 ? 17.781 -7.031 -1.817 1 90.38 185 THR B CA 1
ATOM 3192 C C . THR B 1 185 ? 16.625 -7.793 -1.179 1 90.38 185 THR B C 1
ATOM 3194 O O . THR B 1 185 ? 16.672 -8.148 -0 1 90.38 185 THR B O 1
ATOM 3197 N N . LEU B 1 186 ? 15.594 -8.047 -1.934 1 94.38 186 LEU B N 1
ATOM 3198 C CA . LEU B 1 186 ? 14.438 -8.789 -1.459 1 94.38 186 LEU B CA 1
ATOM 3199 C C . LEU B 1 186 ? 14.836 -10.164 -0.941 1 94.38 186 LEU B C 1
ATOM 3201 O O . LEU B 1 186 ? 14.5 -10.531 0.186 1 94.38 186 LEU B O 1
ATOM 3205 N N . VAL B 1 187 ? 15.594 -10.891 -1.721 1 94.88 187 VAL B N 1
ATOM 3206 C CA . VAL B 1 187 ? 16 -12.25 -1.38 1 94.88 187 VAL B CA 1
ATOM 3207 C C . VAL B 1 187 ? 16.875 -12.227 -0.129 1 94.88 187 VAL B C 1
ATOM 3209 O O . VAL B 1 187 ? 16.703 -13.047 0.777 1 94.88 187 VAL B O 1
ATOM 3212 N N . GLU B 1 188 ? 17.75 -11.25 -0.089 1 94.19 188 GLU B N 1
ATOM 3213 C CA . GLU B 1 188 ? 18.641 -11.125 1.063 1 94.19 188 GLU B CA 1
ATOM 3214 C C . GLU B 1 188 ? 17.859 -10.891 2.346 1 94.19 188 GLU B C 1
ATOM 3216 O O . GLU B 1 188 ? 18.078 -11.555 3.357 1 94.19 188 GLU B O 1
ATOM 3221 N N . VAL B 1 189 ? 16.969 -10 2.289 1 94.62 189 VAL B N 1
ATOM 3222 C CA . VAL B 1 189 ? 16.203 -9.602 3.463 1 94.62 189 VAL B CA 1
ATOM 3223 C C . VAL B 1 189 ? 15.312 -10.766 3.912 1 94.62 189 VAL B C 1
ATOM 3225 O O . VAL B 1 189 ? 15.258 -11.078 5.102 1 94.62 189 VAL B O 1
ATOM 3228 N N . PHE B 1 190 ? 14.656 -11.453 2.998 1 96.19 190 PHE B N 1
ATOM 3229 C CA . PHE B 1 190 ? 13.734 -12.531 3.342 1 96.19 190 PHE B CA 1
ATOM 3230 C C . PHE B 1 190 ? 14.5 -13.758 3.826 1 96.19 190 PHE B C 1
ATOM 3232 O O . PHE B 1 190 ? 14.039 -14.469 4.723 1 96.19 190 PHE B O 1
ATOM 3239 N N . ARG B 1 191 ? 15.641 -13.977 3.295 1 94.81 191 ARG B N 1
ATOM 3240 C CA . ARG B 1 191 ? 16.438 -15.117 3.715 1 94.81 191 ARG B CA 1
ATOM 3241 C C . ARG B 1 191 ? 17 -14.906 5.121 1 94.81 191 ARG B C 1
ATOM 3243 O O . ARG B 1 191 ? 17.141 -15.867 5.887 1 94.81 191 ARG B O 1
ATOM 3250 N N . ALA B 1 192 ? 17.281 -13.711 5.441 1 93.56 192 ALA B N 1
ATOM 3251 C CA . ALA B 1 192 ? 17.875 -13.398 6.738 1 93.56 192 ALA B CA 1
ATOM 3252 C C . ALA B 1 192 ? 16.891 -13.648 7.871 1 93.56 192 ALA B C 1
ATOM 3254 O O . ALA B 1 192 ? 17.281 -14.031 8.977 1 93.56 192 ALA B O 1
ATOM 3255 N N . ASP B 1 193 ? 15.609 -13.438 7.637 1 93.5 193 ASP B N 1
ATOM 3256 C CA . ASP B 1 193 ? 14.594 -13.633 8.664 1 93.5 193 ASP B CA 1
ATOM 3257 C C . ASP B 1 193 ? 13.266 -14.07 8.055 1 93.5 193 ASP B C 1
ATOM 3259 O O . ASP B 1 193 ? 12.289 -13.328 8.086 1 93.5 193 ASP B O 1
ATOM 3263 N N . PRO B 1 194 ? 13.164 -15.289 7.613 1 90.62 194 PRO B N 1
ATOM 3264 C CA . PRO B 1 194 ? 11.984 -15.758 6.875 1 90.62 194 PRO B CA 1
ATOM 3265 C C . PRO B 1 194 ? 10.734 -15.828 7.746 1 90.62 194 PRO B C 1
ATOM 3267 O O . PRO B 1 194 ? 9.617 -15.891 7.227 1 90.62 194 PRO B O 1
ATOM 3270 N N . GLY B 1 195 ? 10.891 -15.828 9.047 1 93.19 195 GLY B N 1
ATOM 3271 C CA . GLY B 1 195 ? 9.75 -15.938 9.945 1 93.19 195 GLY B CA 1
ATOM 3272 C C . GLY B 1 195 ? 9.164 -14.594 10.328 1 93.19 195 GLY B C 1
ATOM 3273 O O . GLY B 1 195 ? 8.102 -14.531 10.953 1 93.19 195 GLY B O 1
ATOM 3274 N N . ARG B 1 196 ? 9.844 -13.547 9.953 1 94.38 196 ARG B N 1
ATOM 3275 C CA . ARG B 1 196 ? 9.375 -12.203 10.281 1 94.38 196 ARG B CA 1
ATOM 3276 C C . ARG B 1 196 ? 8.18 -11.812 9.414 1 94.38 196 ARG B C 1
ATOM 3278 O O . ARG B 1 196 ? 7.961 -12.391 8.352 1 94.38 196 ARG B O 1
ATOM 3285 N N . GLU B 1 197 ? 7.387 -10.883 9.93 1 95.88 197 GLU B N 1
ATOM 3286 C CA . GLU B 1 197 ? 6.188 -10.406 9.242 1 95.88 197 GLU B CA 1
ATOM 3287 C C . GLU B 1 197 ? 6.539 -9.766 7.902 1 95.88 197 GLU B C 1
ATOM 3289 O O . GLU B 1 197 ? 7.441 -8.93 7.824 1 95.88 197 GLU B O 1
ATOM 3294 N N . VAL B 1 198 ? 5.824 -10.125 6.844 1 97.19 198 VAL B N 1
ATOM 3295 C CA . VAL B 1 198 ? 6.176 -9.812 5.461 1 97.19 198 VAL B CA 1
ATOM 3296 C C . VAL B 1 198 ? 6.199 -8.297 5.266 1 97.19 198 VAL B C 1
ATOM 3298 O O . VAL B 1 198 ? 7.094 -7.762 4.609 1 97.19 198 VAL B O 1
ATOM 3301 N N . LEU B 1 199 ? 5.195 -7.555 5.758 1 96.81 199 LEU B N 1
ATOM 3302 C CA . LEU B 1 199 ? 5.168 -6.109 5.574 1 96.81 199 LEU B CA 1
ATOM 3303 C C . LEU B 1 199 ? 6.383 -5.453 6.227 1 96.81 199 LEU B C 1
ATOM 3305 O O . LEU B 1 199 ? 6.902 -4.461 5.723 1 96.81 199 LEU B O 1
ATOM 3309 N N . GLU B 1 200 ? 6.789 -5.969 7.34 1 95.31 200 GLU B N 1
ATOM 3310 C CA . GLU B 1 200 ? 8 -5.477 7.984 1 95.31 200 GLU B CA 1
ATOM 3311 C C . GLU B 1 200 ? 9.234 -5.738 7.117 1 95.31 200 GLU B C 1
ATOM 3313 O O . GLU B 1 200 ? 10.094 -4.867 6.965 1 95.31 200 GLU B O 1
ATOM 3318 N N . LEU B 1 201 ? 9.32 -6.934 6.629 1 96.25 201 LEU B N 1
ATOM 3319 C CA . LEU B 1 201 ? 10.438 -7.285 5.758 1 96.25 201 LEU B CA 1
ATOM 3320 C C . LEU B 1 201 ? 10.469 -6.375 4.531 1 96.25 201 LEU B C 1
ATOM 3322 O O . LEU B 1 201 ? 11.547 -5.938 4.109 1 96.25 201 LEU B O 1
ATOM 3326 N N . LEU B 1 202 ? 9.305 -6.113 3.943 1 96 202 LEU B N 1
ATOM 3327 C CA . LEU B 1 202 ? 9.242 -5.27 2.756 1 96 202 LEU B CA 1
ATOM 3328 C C . LEU B 1 202 ? 9.656 -3.84 3.086 1 96 202 LEU B C 1
ATOM 3330 O O . LEU B 1 202 ? 10.258 -3.156 2.256 1 96 202 LEU B O 1
ATOM 3334 N N . THR B 1 203 ? 9.328 -3.348 4.266 1 94.81 203 THR B N 1
ATOM 3335 C CA . THR B 1 203 ? 9.812 -2.049 4.723 1 94.81 203 THR B CA 1
ATOM 3336 C C . THR B 1 203 ? 11.336 -2.018 4.75 1 94.81 203 THR B C 1
ATOM 3338 O O . THR B 1 203 ? 11.953 -1.029 4.34 1 94.81 203 THR B O 1
ATOM 3341 N N . GLU B 1 204 ? 11.93 -3.1 5.188 1 94 204 GLU B N 1
ATOM 3342 C CA . GLU B 1 204 ? 13.391 -3.213 5.191 1 94 204 GLU B CA 1
ATOM 3343 C C . GLU B 1 204 ? 13.945 -3.215 3.771 1 94 204 GLU B C 1
ATOM 3345 O O . GLU B 1 204 ? 15.008 -2.646 3.518 1 94 204 GLU B O 1
ATOM 3350 N N . VAL B 1 205 ? 13.305 -3.902 2.885 1 92.88 205 VAL B N 1
ATOM 3351 C CA . VAL B 1 205 ? 13.719 -3.891 1.485 1 92.88 205 VAL B CA 1
ATOM 3352 C C . VAL B 1 205 ? 13.703 -2.459 0.956 1 92.88 205 VAL B C 1
ATOM 3354 O O . VAL B 1 205 ? 14.633 -2.035 0.267 1 92.88 205 VAL B O 1
ATOM 3357 N N . CYS B 1 206 ? 12.633 -1.674 1.261 1 88.5 206 CYS B N 1
ATOM 3358 C CA . CYS B 1 206 ? 12.539 -0.274 0.862 1 88.5 206 CYS B CA 1
ATOM 3359 C C . CYS B 1 206 ? 13.727 0.523 1.387 1 88.5 206 CYS B C 1
ATOM 3361 O O . CYS B 1 206 ? 14.266 1.379 0.682 1 88.5 206 CYS B O 1
ATOM 3363 N N . ARG B 1 207 ? 14.125 0.233 2.572 1 88.38 207 ARG B N 1
ATOM 3364 C CA . ARG B 1 207 ? 15.25 0.922 3.201 1 88.38 207 ARG B CA 1
ATOM 3365 C C . ARG B 1 207 ? 16.562 0.597 2.492 1 88.38 207 ARG B C 1
ATOM 3367 O O . ARG B 1 207 ? 17.375 1.485 2.258 1 88.38 207 ARG B O 1
ATOM 3374 N N . GLY B 1 208 ? 16.75 -0.652 2.227 1 83.25 208 GLY B N 1
ATOM 3375 C CA . GLY B 1 208 ? 17.969 -1.101 1.567 1 83.25 208 GLY B CA 1
ATOM 3376 C C . GLY B 1 208 ? 18.156 -0.503 0.185 1 83.25 208 GLY B C 1
ATOM 3377 O O . GLY B 1 208 ? 19.281 -0.182 -0.213 1 83.25 208 GLY B O 1
ATOM 3378 N N . ARG B 1 209 ? 17.125 -0.317 -0.523 1 76.06 209 ARG B N 1
ATOM 3379 C CA . ARG B 1 209 ? 17.172 0.234 -1.873 1 76.06 209 ARG B CA 1
ATOM 3380 C C . ARG B 1 209 ? 17.516 1.721 -1.844 1 76.06 209 ARG B C 1
ATOM 3382 O O . ARG B 1 209 ? 18.172 2.234 -2.754 1 76.06 209 ARG B O 1
ATOM 3389 N N . GLY B 1 210 ? 17.078 2.422 -0.856 1 65.69 210 GLY B N 1
ATOM 3390 C CA . GLY B 1 210 ? 17.391 3.834 -0.721 1 65.69 210 GLY B CA 1
ATOM 3391 C C . GLY B 1 210 ? 18.859 4.098 -0.489 1 65.69 210 GLY B C 1
ATOM 3392 O O . GLY B 1 210 ? 19.406 5.094 -0.972 1 65.69 210 GLY B O 1
ATOM 3393 N N . ARG B 1 211 ? 19.453 3.223 0.206 1 62.69 211 ARG B N 1
ATOM 3394 C CA . ARG B 1 211 ? 20.875 3.373 0.524 1 62.69 211 ARG B CA 1
ATOM 3395 C C . ARG B 1 211 ? 21.734 3.137 -0.708 1 62.69 211 ARG B C 1
ATOM 3397 O O . ARG B 1 211 ? 22.766 3.795 -0.886 1 62.69 211 ARG B O 1
ATOM 3404 N N . ALA B 1 212 ? 21.297 2.188 -1.433 1 56.5 212 ALA B N 1
ATOM 3405 C CA . ALA B 1 212 ? 22.078 1.818 -2.609 1 56.5 212 ALA B CA 1
ATOM 3406 C C . ALA B 1 212 ? 22.047 2.928 -3.658 1 56.5 212 ALA B C 1
ATOM 3408 O O . ALA B 1 212 ? 23.016 3.107 -4.406 1 56.5 212 ALA B O 1
ATOM 3409 N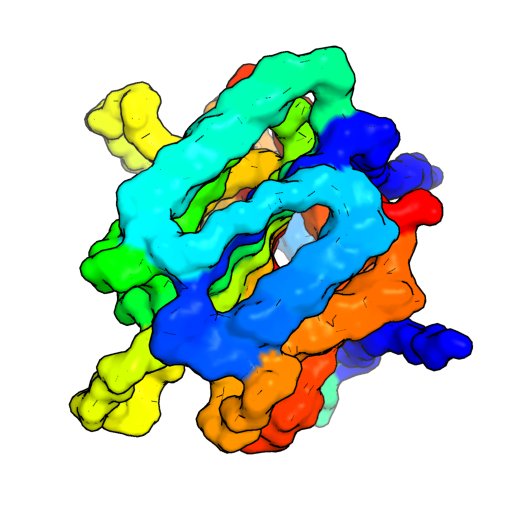 N . LEU B 1 213 ? 20.938 3.586 -3.768 1 54.12 213 LEU B N 1
ATOM 3410 C CA . LEU B 1 213 ? 20.781 4.57 -4.832 1 54.12 213 LEU B CA 1
ATOM 3411 C C . LEU B 1 213 ? 21.453 5.883 -4.461 1 54.12 213 LEU B C 1
ATOM 3413 O O . LEU B 1 213 ? 21.797 6.684 -5.336 1 54.12 213 LEU B O 1
ATOM 3417 N N . GLY B 1 214 ? 22.391 5.984 -3.562 1 46.88 214 GLY B N 1
ATOM 3418 C CA . GLY B 1 214 ? 23.078 7.203 -3.182 1 46.88 214 GLY B CA 1
ATOM 3419 C C . GLY B 1 214 ? 22.156 8.391 -3.027 1 46.88 214 GLY B C 1
ATOM 3420 O O . GLY B 1 214 ? 20.953 8.281 -3.27 1 46.88 214 GLY B O 1
ATOM 3421 N N . ARG B 1 215 ? 22.562 9.641 -2.275 1 44 215 ARG B N 1
ATOM 3422 C CA . ARG B 1 215 ? 21.938 10.898 -1.888 1 44 215 ARG B CA 1
ATOM 3423 C C . ARG B 1 215 ? 21.062 11.438 -3.004 1 44 215 ARG B C 1
ATOM 3425 O O . ARG B 1 215 ? 20.078 12.141 -2.744 1 44 215 ARG B O 1
ATOM 3432 N N . GLY B 1 216 ? 21.547 11.602 -4.125 1 43.62 216 GLY B N 1
ATOM 3433 C CA . GLY B 1 216 ? 20.875 12.492 -5.062 1 43.62 216 GLY B CA 1
ATOM 3434 C C . GLY B 1 216 ? 19.484 12.023 -5.457 1 43.62 216 GLY B C 1
ATOM 3435 O O . GLY B 1 216 ? 18.578 12.836 -5.648 1 43.62 216 GLY B O 1
ATOM 3436 N N . ARG B 1 217 ? 19.391 10.953 -6.262 1 44.78 217 ARG B N 1
ATOM 3437 C CA . ARG B 1 217 ? 18.25 10.664 -7.117 1 44.78 217 ARG B CA 1
ATOM 3438 C C . ARG B 1 217 ? 17.234 9.797 -6.391 1 44.78 217 ARG B C 1
ATOM 3440 O O . ARG B 1 217 ? 16.562 8.961 -7.012 1 44.78 217 ARG B O 1
ATOM 3447 N N . ARG B 1 218 ? 17.094 9.633 -4.969 1 47.09 218 ARG B N 1
ATOM 3448 C CA . ARG B 1 218 ? 16.531 8.43 -4.359 1 47.09 218 ARG B CA 1
ATOM 3449 C C . ARG B 1 218 ? 15.016 8.383 -4.551 1 47.09 218 ARG B C 1
ATOM 3451 O O . ARG B 1 218 ? 14.273 9.023 -3.803 1 47.09 218 ARG B O 1
ATOM 3458 N N . LYS B 1 219 ? 14.523 8.477 -5.785 1 53.56 219 LYS B N 1
ATOM 3459 C CA . LYS B 1 219 ? 13.109 8.273 -6.09 1 53.56 219 LYS B CA 1
ATOM 3460 C C . LYS B 1 219 ? 12.656 6.871 -5.699 1 53.56 219 LYS B C 1
ATOM 3462 O O . LYS B 1 219 ? 13.43 5.914 -5.797 1 53.56 219 LYS B O 1
ATOM 3467 N N . ALA B 1 220 ? 11.641 6.801 -4.832 1 55.06 220 ALA B N 1
ATOM 3468 C CA . ALA B 1 220 ? 11.086 5.516 -4.414 1 55.06 220 ALA B CA 1
ATOM 3469 C C . ALA B 1 220 ? 10.812 4.617 -5.617 1 55.06 220 ALA B C 1
ATOM 3471 O O . ALA B 1 220 ? 10.109 5.016 -6.551 1 55.06 220 ALA B O 1
ATOM 3472 N N . SER B 1 221 ? 11.625 3.498 -5.746 1 73.88 221 SER B N 1
ATOM 3473 C CA . SER B 1 221 ? 11.516 2.514 -6.816 1 73.88 221 SER B CA 1
ATOM 3474 C C . SER B 1 221 ? 10.797 1.257 -6.34 1 73.88 221 SER B C 1
ATOM 3476 O O . SER B 1 221 ? 10.773 0.247 -7.047 1 73.88 221 SER B O 1
ATOM 3478 N N . LEU B 1 222 ? 10.258 1.376 -5.105 1 84.31 222 LEU B N 1
ATOM 3479 C CA . LEU B 1 222 ? 9.492 0.27 -4.531 1 84.31 222 LEU B CA 1
ATOM 3480 C C . LEU B 1 222 ? 8.25 0.78 -3.812 1 84.31 222 LEU B C 1
ATOM 3482 O O . LEU B 1 222 ? 8.32 1.737 -3.039 1 84.31 222 LEU B O 1
ATOM 3486 N N . GLU B 1 223 ? 7.109 0.281 -4.125 1 87.31 223 GLU B N 1
ATOM 3487 C CA . GLU B 1 223 ? 5.863 0.596 -3.438 1 87.31 223 GLU B CA 1
ATOM 3488 C C . GLU B 1 223 ? 5.062 -0.669 -3.137 1 87.31 223 GLU B C 1
ATOM 3490 O O . GLU B 1 223 ? 5.023 -1.593 -3.951 1 87.31 223 GLU B O 1
ATOM 3495 N N . ILE B 1 224 ? 4.445 -0.606 -1.978 1 92.25 224 ILE B N 1
ATOM 3496 C CA . ILE B 1 224 ? 3.625 -1.739 -1.562 1 92.25 224 ILE B CA 1
ATOM 3497 C C . ILE B 1 224 ? 2.156 -1.325 -1.522 1 92.25 224 ILE B C 1
ATOM 3499 O O . ILE B 1 224 ? 1.826 -0.226 -1.071 1 92.25 224 ILE B O 1
ATOM 3503 N N . ARG B 1 225 ? 1.315 -2.164 -1.991 1 91.06 225 ARG B N 1
ATOM 3504 C CA . ARG B 1 225 ? -0.13 -2.041 -1.837 1 91.06 225 ARG B CA 1
ATOM 3505 C C . ARG B 1 225 ? -0.711 -3.26 -1.128 1 91.06 225 ARG B C 1
ATOM 3507 O O . ARG B 1 225 ? -0.46 -4.398 -1.531 1 91.06 225 ARG B O 1
ATOM 3514 N N . SER B 1 226 ? -1.528 -2.994 -0.029 1 93.19 226 SER B N 1
ATOM 3515 C CA . SER B 1 226 ? -1.946 -4.145 0.765 1 93.19 226 SER B CA 1
ATOM 3516 C C . SER B 1 226 ? -3.398 -4.012 1.211 1 93.19 226 SER B C 1
ATOM 3518 O O . SER B 1 226 ? -3.836 -2.928 1.601 1 93.19 226 SER B O 1
ATOM 3520 N N . SER B 1 227 ? -4.105 -5.109 1.13 1 91.75 227 SER B N 1
ATOM 3521 C CA . SER B 1 227 ? -5.414 -5.281 1.752 1 91.75 227 SER B CA 1
ATOM 3522 C C . SER B 1 227 ? -5.438 -6.508 2.658 1 91.75 227 SER B C 1
ATOM 3524 O O . SER B 1 227 ? -6.496 -7.105 2.873 1 91.75 227 SER B O 1
ATOM 3526 N N . LEU B 1 228 ? -4.23 -6.914 3.154 1 94.56 228 LEU B N 1
ATOM 3527 C CA . LEU B 1 228 ? -4.129 -8.047 4.066 1 94.56 228 LEU B CA 1
ATOM 3528 C C . LEU B 1 228 ? -4.945 -7.805 5.328 1 94.56 228 LEU B C 1
ATOM 3530 O O . LEU B 1 228 ? -4.965 -6.691 5.855 1 94.56 228 LEU B O 1
ATOM 3534 N N . ARG B 1 229 ? -5.461 -8.898 5.832 1 93.44 229 ARG B N 1
ATOM 3535 C CA . ARG B 1 229 ? -6.324 -8.781 7 1 93.44 229 ARG B CA 1
ATOM 3536 C C . ARG B 1 229 ? -5.707 -9.469 8.211 1 93.44 229 ARG B C 1
ATOM 3538 O O . ARG B 1 229 ? -6.242 -9.375 9.32 1 93.44 229 ARG B O 1
ATOM 3545 N N . ARG B 1 230 ? -4.684 -10.156 7.988 1 95.12 230 ARG B N 1
ATOM 3546 C CA . ARG B 1 230 ? -3.93 -10.828 9.039 1 95.12 230 ARG B CA 1
ATOM 3547 C C . ARG B 1 230 ? -2.428 -10.688 8.812 1 95.12 230 ARG B C 1
ATOM 3549 O O . ARG B 1 230 ? -1.991 -10.359 7.707 1 95.12 230 ARG B O 1
ATOM 3556 N N . ARG B 1 231 ? -1.723 -10.891 9.898 1 95.81 231 ARG B N 1
ATOM 3557 C CA . ARG B 1 231 ? -0.269 -10.914 9.766 1 95.81 231 ARG B CA 1
ATOM 3558 C C . ARG B 1 231 ? 0.187 -12.07 8.883 1 95.81 231 ARG B C 1
ATOM 3560 O O . ARG B 1 231 ? -0.328 -13.18 8.992 1 95.81 231 ARG B O 1
ATOM 3567 N N . LEU B 1 232 ? 1.095 -11.812 8.008 1 97.44 232 LEU B N 1
ATOM 3568 C CA . LEU B 1 232 ? 1.625 -12.82 7.098 1 97.44 232 LEU B CA 1
ATOM 3569 C C . LEU B 1 232 ? 3.092 -13.102 7.395 1 97.44 232 LEU B C 1
ATOM 3571 O O . LEU B 1 232 ? 3.941 -12.219 7.266 1 97.44 232 LEU B O 1
ATOM 3575 N N . CYS B 1 233 ? 3.365 -14.258 7.852 1 96.81 233 CYS B N 1
ATOM 3576 C CA . CYS B 1 233 ? 4.711 -14.766 8.078 1 96.81 233 CYS B CA 1
ATOM 3577 C C . CYS B 1 233 ? 4.969 -16.016 7.258 1 96.81 233 CYS B C 1
ATOM 3579 O O . CYS B 1 233 ? 4.27 -17.016 7.41 1 96.81 233 CYS B O 1
ATOM 3581 N N . LEU B 1 234 ? 5.977 -16.016 6.402 1 96.31 234 LEU B N 1
ATOM 3582 C CA . LEU B 1 234 ? 6.152 -17.062 5.41 1 96.31 234 LEU B CA 1
ATOM 3583 C C . LEU B 1 234 ? 6.926 -18.25 6 1 96.31 234 LEU B C 1
ATOM 3585 O O . LEU B 1 234 ? 7.148 -19.25 5.32 1 96.31 234 LEU B O 1
ATOM 3589 N N . GLN B 1 235 ? 7.449 -18.141 7.105 1 86.5 235 GLN B N 1
ATOM 3590 C CA . GLN B 1 235 ? 8.062 -19.297 7.746 1 86.5 235 GLN B CA 1
ATOM 3591 C C . GLN B 1 235 ? 7.781 -19.312 9.25 1 86.5 235 GLN B C 1
ATOM 3593 O O . GLN B 1 235 ? 7.852 -18.266 9.906 1 86.5 235 GLN B O 1
ATOM 3598 N N . ALA B 1 236 ? 7.148 -20.406 9.805 1 62.53 236 ALA B N 1
ATOM 3599 C CA . ALA B 1 236 ? 6.91 -20.594 11.227 1 62.53 236 ALA B CA 1
ATOM 3600 C C . ALA B 1 236 ? 8.219 -20.688 12 1 62.53 236 ALA B C 1
ATOM 3602 O O . ALA B 1 236 ? 9.234 -21.156 11.469 1 62.53 236 ALA B O 1
#